Protein AF-A0A7X3WE97-F1 (afdb_monomer_lite)

Secondary structure (DSSP, 8-state):
-EEEE-HHHHHHH-TTTHHHHHHHHHHHHHHTTPEEEEHHHHHHHHHSS--PPPPSS-TTHHHHHHHHHHHHHHHHTT--SEEEEES-TTTSPPEEEEETTEEEEESGGGG-SSSSSS--SEEEEE-SSHHHHHHHHS----B--SEEEEEE-S-TTS-HHHHHHHHHHHHTT-EEEEESS--TTSGGG-SEEEEESEEETTEEE-TTS-EEEEGGGPPP-TT--EEEEESTTSSSTT-HHHHHHHHTT-SEEEEESS---SSHHHHHHHHHHHHHHHHHHH-TTSBHHHHHHHHHHHHHHHTT-HHHHHHHHTT---TT--THHHHHHHHHHHEEEEE-TT-B--------SSEEEESS-TT-TT-EEE-STTS-EEEEEEEE-TTEEEEEEEEEEEEEGGGGGG-EEEEEETTEEEEEEE--TT--SEEETTEEEEEEEETTEEEEEEEEEPP--SEEEEEEEEE-SSS--EEE-TT-EEEEEE-----PPPP--

pLDDT: mean 88.28, std 11.73, range [31.47, 98.69]

Sequence (497 aa):
MLILTNMNALSEAYPKETPRIKQAVETLADTHNADIHDIDEVYLQKTGEHITIPEYPDSCLTGMAKVIKNEIISRTDGALDTLIIVGDETIIPMWEIGLAKLRFHTDSFYADLDRDGLPEVAVTRILGNPEAMIQQMSDTTETAGPDATIMCSEDTRIHLETQQFMDALTQQGHQVDVIGRKEDGKLPNSDLIIHFGHGSPKGLSNRFGENFITAKSMPHLARNPIAFINGCATTPPGSELLRAFLNNGCRTYLGNTATVPGMIPARYTNQLVMCFLNAYKANPDGSVVKLFTEARAGYAQINHLSKLLLKLEKKETLHQFRGDMQTHLLTFLEWNAYGSPFSRLHQGTGRSVFAKYPLIDHISDNGVYLKVPGQSEIESDFNIVQEDGQPILFLQADWLNSVSSAIELQIKQNGQTIHQLKGDTHIIFQHIENICVGGYVDGKMYRAYWLLPLERTEGENRLRIELTSKGTEIQILPESMIQIWPEWETTAAPQSE

Foldseek 3Di:
DEEEFALVLVCVVPVPLSVVLVVLVVVLCVVVVYHYDHPQVVCCVVPVDGDQQDDPPDPCLLVVLVVVLVVVCVVCVLDAAEYEYEEACRTRNFHWFDQQPWTWTFPQVSQCNVQLQAGRHLYAYQYAPSVLSSLLSDPPLDAQDQEEEEAALDDCLFQVLSVLVQQLSQQQVHDYHYDNAADPPRQLPGQEYEYDDADALFAGDYPVRHTNDGLVRQAQNPSQHAYHYPHAQNDTRPRSNVNSCSHSRNAKYKDFRHGDDDCLLVLLLSQLSVLLSVLCVVPVQAFSSSSSSSSLNVLCQQLVCSVVSSCRSVVVRCSPDDDDNSSSVRSSGGIHMYGHRSHHHHRDNHDGQWDWFWQDPPVCQQFFKAAEFPPDKGKGKDAAAPQWDWKKWKWKKKFFPVCQQQWWKFKDKPNHGPDIDGSPQVLRQDDDPPKGKHWDGRPGMTIIIIIGTDDRDHTMMMIMMHTHGHDTMMGTHRPTTITTHGPDPPPDNPDDD

Radius of gyration: 23.99 Å; chains: 1; bounding box: 56×47×70 Å

Structure (mmCIF, N/CA/C/O backbone):
data_AF-A0A7X3WE97-F1
#
_entry.id   AF-A0A7X3WE97-F1
#
loop_
_atom_site.group_PDB
_atom_site.id
_atom_site.type_symbol
_atom_site.label_atom_id
_atom_site.label_alt_id
_atom_site.label_comp_id
_atom_site.label_asym_id
_atom_site.label_entity_id
_atom_site.label_seq_id
_atom_site.pdbx_PDB_ins_code
_atom_site.Cartn_x
_atom_site.Cartn_y
_atom_site.Cartn_z
_atom_site.occupancy
_atom_site.B_iso_or_equiv
_atom_site.auth_seq_id
_atom_site.auth_comp_id
_atom_site.auth_asym_id
_atom_site.auth_atom_id
_atom_site.pdbx_PDB_model_num
ATOM 1 N N . MET A 1 1 ? -2.628 -3.741 -21.266 1.00 96.31 1 MET A N 1
ATOM 2 C CA . MET A 1 1 ? -1.478 -3.752 -20.331 1.00 96.31 1 MET A CA 1
ATOM 3 C C . MET A 1 1 ? -0.220 -3.430 -21.124 1.00 96.31 1 MET A C 1
ATOM 5 O O . MET A 1 1 ? -0.186 -3.767 -22.300 1.00 96.31 1 MET A O 1
ATOM 9 N N . LEU A 1 2 ? 0.775 -2.781 -20.516 1.00 98.31 2 LEU A N 1
ATOM 10 C CA . LEU A 1 2 ? 2.038 -2.413 -21.163 1.00 98.31 2 LEU A CA 1
ATOM 11 C C . LEU A 1 2 ? 3.207 -2.918 -20.313 1.00 98.31 2 LEU A C 1
ATOM 13 O O . LEU A 1 2 ? 3.231 -2.686 -19.104 1.00 98.31 2 LEU A O 1
ATOM 17 N N . ILE A 1 3 ? 4.172 -3.579 -20.944 1.00 98.50 3 ILE A N 1
ATOM 18 C CA . ILE A 1 3 ? 5.418 -4.031 -20.326 1.00 98.50 3 ILE A CA 1
ATOM 19 C C . ILE A 1 3 ? 6.549 -3.151 -20.840 1.00 98.50 3 ILE A C 1
ATOM 21 O O . ILE A 1 3 ? 6.895 -3.185 -22.017 1.00 98.50 3 ILE A O 1
ATOM 25 N N . LEU A 1 4 ? 7.119 -2.354 -19.950 1.00 98.44 4 LEU A N 1
ATOM 26 C CA . LEU A 1 4 ? 8.238 -1.469 -20.210 1.00 98.44 4 LEU A CA 1
ATOM 27 C C . LEU A 1 4 ? 9.554 -2.188 -19.910 1.00 98.44 4 LEU A C 1
ATOM 29 O O . LEU A 1 4 ? 9.746 -2.711 -18.812 1.00 98.44 4 LEU A O 1
ATOM 33 N N . THR A 1 5 ? 10.473 -2.190 -20.868 1.00 98.06 5 THR A N 1
ATOM 34 C CA . THR A 1 5 ? 11.771 -2.857 -20.748 1.00 98.06 5 THR A CA 1
ATOM 35 C C . THR A 1 5 ? 12.875 -2.060 -21.440 1.00 98.06 5 THR A C 1
ATOM 37 O O . THR A 1 5 ? 12.601 -1.106 -22.163 1.00 98.06 5 THR A O 1
ATOM 40 N N . ASN A 1 6 ? 14.122 -2.441 -21.184 1.00 97.56 6 ASN A N 1
ATOM 41 C CA . ASN A 1 6 ? 15.316 -1.987 -21.887 1.00 97.56 6 ASN A CA 1
ATOM 42 C C . ASN A 1 6 ? 16.207 -3.223 -22.062 1.00 97.56 6 ASN A C 1
ATOM 44 O O . ASN A 1 6 ? 16.999 -3.557 -21.173 1.00 97.56 6 ASN A O 1
ATOM 48 N N . MET A 1 7 ? 16.013 -3.970 -23.155 1.00 96.56 7 MET A N 1
ATOM 49 C CA . MET A 1 7 ? 16.686 -5.261 -23.339 1.00 96.56 7 MET A CA 1
ATOM 50 C C . MET A 1 7 ? 18.192 -5.107 -23.540 1.00 96.56 7 MET A C 1
ATOM 52 O O . MET A 1 7 ? 18.934 -6.031 -23.196 1.00 96.56 7 MET A O 1
ATOM 56 N N . ASN A 1 8 ? 18.665 -3.957 -24.036 1.00 96.62 8 ASN A N 1
ATOM 57 C CA . ASN A 1 8 ? 20.097 -3.676 -24.111 1.00 96.62 8 ASN A CA 1
ATOM 58 C C . ASN A 1 8 ? 20.709 -3.557 -22.705 1.00 96.62 8 ASN A C 1
ATOM 60 O O . ASN A 1 8 ? 21.626 -4.308 -22.376 1.00 96.62 8 ASN A O 1
ATOM 64 N N . ALA A 1 9 ? 20.141 -2.718 -21.832 1.00 95.94 9 ALA A N 1
ATOM 65 C CA . ALA A 1 9 ? 20.614 -2.586 -20.451 1.00 95.94 9 ALA A CA 1
ATOM 66 C C . ALA A 1 9 ? 20.477 -3.901 -19.657 1.00 95.94 9 ALA A C 1
ATOM 68 O O . ALA A 1 9 ? 21.368 -4.264 -18.890 1.00 95.94 9 ALA A O 1
ATOM 69 N N . LEU A 1 10 ? 19.402 -4.670 -19.881 1.00 96.56 10 LEU A N 1
ATOM 70 C CA . LEU A 1 10 ? 19.264 -6.018 -19.315 1.00 96.56 10 LEU A CA 1
ATOM 71 C C . LEU A 1 10 ? 20.364 -6.967 -19.807 1.00 96.56 10 LEU A C 1
ATOM 73 O O . LEU A 1 10 ? 20.910 -7.715 -18.998 1.00 96.56 10 LEU A O 1
ATOM 77 N N . SER A 1 11 ? 20.719 -6.915 -21.095 1.00 96.88 11 SER A N 1
ATOM 78 C CA . SER A 1 11 ? 21.807 -7.713 -21.683 1.00 96.88 11 SER A CA 1
ATOM 79 C C . SER A 1 11 ? 23.165 -7.371 -21.082 1.00 96.88 11 SER A C 1
ATOM 81 O O . SER A 1 11 ? 23.979 -8.266 -20.863 1.00 96.88 11 SER A O 1
ATOM 83 N N . GLU A 1 12 ? 23.408 -6.098 -20.782 1.00 96.00 12 GLU A N 1
ATOM 84 C CA . GLU A 1 12 ? 24.632 -5.651 -20.118 1.00 96.00 12 GLU A CA 1
ATOM 85 C C . GLU A 1 12 ? 24.686 -6.122 -18.657 1.00 96.00 12 GLU A C 1
ATOM 87 O O . GLU A 1 12 ? 25.710 -6.651 -18.215 1.00 96.00 12 GLU A O 1
ATOM 92 N N . ALA A 1 13 ? 23.576 -6.003 -17.922 1.00 95.12 13 ALA A N 1
ATOM 93 C CA . ALA A 1 13 ? 23.488 -6.417 -16.521 1.00 95.12 13 ALA A CA 1
ATOM 94 C C . ALA A 1 13 ? 23.499 -7.949 -16.342 1.00 95.12 13 ALA A C 1
ATOM 96 O O . ALA A 1 13 ? 24.122 -8.475 -15.415 1.00 95.12 13 ALA A O 1
ATOM 97 N N . TYR A 1 14 ? 22.829 -8.683 -17.237 1.00 96.62 14 TYR A N 1
ATOM 98 C CA . TYR A 1 14 ? 22.581 -10.124 -17.137 1.00 96.62 14 TYR A CA 1
ATOM 99 C C . TYR A 1 14 ? 22.833 -10.852 -18.471 1.00 96.62 14 TYR A C 1
ATOM 101 O O . TYR A 1 14 ? 21.930 -11.506 -19.007 1.00 96.62 14 TYR A O 1
ATOM 109 N N . PRO A 1 15 ? 24.063 -10.839 -19.015 1.00 97.00 15 PRO A N 1
ATOM 110 C CA . PRO A 1 15 ? 24.337 -11.302 -20.382 1.00 97.00 15 PRO A CA 1
ATOM 111 C C . PRO A 1 15 ? 23.968 -12.767 -20.635 1.00 97.00 15 PRO A C 1
ATOM 113 O O . PRO A 1 15 ? 23.593 -13.139 -21.743 1.00 97.00 15 PRO A O 1
ATOM 116 N N . LYS A 1 16 ? 24.057 -13.618 -19.606 1.00 97.62 16 LYS A N 1
ATOM 117 C CA . LYS A 1 16 ? 23.728 -15.048 -19.715 1.00 97.62 16 LYS A CA 1
ATOM 118 C C . LYS A 1 16 ? 22.237 -15.343 -19.567 1.00 97.62 16 LYS A C 1
ATOM 120 O O . LYS A 1 16 ? 21.752 -16.292 -20.171 1.00 97.62 16 LYS A O 1
ATOM 125 N N . GLU A 1 17 ? 21.528 -14.539 -18.781 1.00 97.94 17 GLU A N 1
ATOM 126 C CA . GLU A 1 17 ? 20.132 -14.803 -18.413 1.00 97.94 17 GLU A CA 1
ATOM 127 C C . GLU A 1 17 ? 19.135 -13.977 -19.229 1.00 97.94 17 GLU A C 1
ATOM 129 O O . GLU A 1 17 ? 17.948 -14.295 -19.251 1.00 97.94 17 GLU A O 1
ATOM 134 N N . THR A 1 18 ? 19.599 -12.961 -19.960 1.00 97.00 18 THR A N 1
ATOM 135 C CA . THR A 1 18 ? 18.730 -12.098 -20.772 1.00 97.00 18 THR A CA 1
ATOM 136 C C . THR A 1 18 ? 17.845 -12.858 -21.759 1.00 97.00 18 THR A C 1
ATOM 138 O O . THR A 1 18 ? 16.665 -12.525 -21.828 1.00 97.00 18 THR A O 1
ATOM 141 N N . PRO A 1 19 ? 18.299 -13.924 -22.453 1.00 98.06 19 PRO A N 1
ATOM 142 C CA . PRO A 1 19 ? 17.397 -14.724 -23.283 1.00 98.06 19 PRO A CA 1
ATOM 143 C C . PRO A 1 19 ? 16.203 -15.304 -22.506 1.00 98.06 19 PRO A C 1
ATOM 145 O O . PRO A 1 19 ? 15.089 -15.319 -23.021 1.00 98.06 19 PRO A O 1
ATOM 148 N N . ARG A 1 20 ? 16.411 -15.734 -21.253 1.00 97.81 20 ARG A N 1
ATOM 149 C CA . ARG A 1 20 ? 15.345 -16.270 -20.389 1.00 97.81 20 ARG A CA 1
ATOM 150 C C . ARG A 1 20 ? 14.432 -15.167 -19.859 1.00 97.81 20 ARG A C 1
ATOM 152 O O . ARG A 1 20 ? 13.223 -15.363 -19.820 1.00 97.81 20 ARG A O 1
ATOM 159 N N . ILE A 1 21 ? 14.991 -14.012 -19.486 1.00 97.94 21 ILE A N 1
ATOM 160 C CA . ILE A 1 21 ? 14.204 -12.836 -19.077 1.00 97.94 21 ILE A CA 1
ATOM 161 C C . ILE A 1 21 ? 13.322 -12.371 -20.241 1.00 97.94 21 ILE A C 1
ATOM 163 O O . ILE A 1 21 ? 12.122 -12.192 -20.056 1.00 97.94 21 ILE A O 1
ATOM 167 N N . LYS A 1 22 ? 13.888 -12.245 -21.448 1.00 98.12 22 LYS A N 1
ATOM 168 C CA . LYS A 1 22 ? 13.155 -11.879 -22.664 1.00 98.12 22 LYS A CA 1
ATOM 169 C C . LYS A 1 22 ? 12.024 -12.861 -22.958 1.00 98.12 22 LYS A C 1
ATOM 171 O O . LYS A 1 22 ? 10.893 -12.428 -23.144 1.00 98.12 22 LYS A O 1
ATOM 176 N N . GLN A 1 23 ? 12.300 -14.163 -22.906 1.00 98.06 23 GLN A N 1
ATOM 177 C CA . GLN A 1 23 ? 11.270 -15.186 -23.089 1.00 98.06 23 GLN A CA 1
ATOM 178 C C . GLN A 1 23 ? 10.143 -15.066 -22.049 1.00 98.06 23 GLN A C 1
ATOM 180 O O . GLN A 1 23 ? 8.976 -15.245 -22.391 1.00 98.06 23 GLN A O 1
ATOM 185 N N . ALA A 1 24 ? 10.463 -14.761 -20.788 1.00 97.50 24 ALA A N 1
ATOM 186 C CA . ALA A 1 24 ? 9.457 -14.555 -19.747 1.00 97.50 24 ALA A CA 1
ATOM 187 C C . ALA A 1 24 ? 8.612 -13.292 -19.996 1.00 97.50 24 ALA A C 1
ATOM 189 O O . ALA A 1 24 ? 7.397 -13.346 -19.827 1.00 97.50 24 ALA A O 1
ATOM 190 N N . VAL A 1 25 ? 9.223 -12.197 -20.465 1.00 98.12 25 VAL A N 1
ATOM 191 C CA . VAL A 1 25 ? 8.512 -10.976 -20.889 1.00 98.12 25 VAL A CA 1
ATOM 192 C C . VAL A 1 25 ? 7.561 -11.262 -22.053 1.00 98.12 25 VAL A C 1
ATOM 194 O O . VAL A 1 25 ? 6.403 -10.863 -21.996 1.00 98.12 25 VAL A O 1
ATOM 197 N N . GLU A 1 26 ? 8.025 -11.974 -23.081 1.00 98.00 26 GLU A N 1
ATOM 198 C CA . GLU A 1 26 ? 7.213 -12.375 -24.240 1.00 98.00 26 GLU A CA 1
ATOM 199 C C . GLU A 1 26 ? 6.058 -13.292 -23.823 1.00 98.00 26 GLU A C 1
ATOM 201 O O . GLU A 1 26 ? 4.913 -13.048 -24.185 1.00 98.00 26 GLU A O 1
ATOM 206 N N . THR A 1 27 ? 6.328 -14.280 -22.966 1.00 96.88 27 THR A N 1
ATOM 207 C CA . THR A 1 27 ? 5.294 -15.186 -22.440 1.00 96.88 27 THR A CA 1
ATOM 208 C C . THR A 1 27 ? 4.233 -14.423 -21.649 1.00 96.88 27 THR A C 1
ATOM 210 O O . THR A 1 27 ? 3.038 -14.672 -21.809 1.00 96.88 27 THR A O 1
ATOM 213 N N . LEU A 1 28 ? 4.656 -13.484 -20.800 1.00 96.12 28 LEU A N 1
ATOM 214 C CA . LEU A 1 28 ? 3.753 -12.638 -20.029 1.00 96.12 28 LEU A CA 1
ATOM 215 C C . LEU A 1 28 ? 2.903 -11.747 -20.948 1.00 96.12 28 LEU A C 1
ATOM 217 O O . LEU A 1 28 ? 1.694 -11.619 -20.744 1.00 96.12 28 LEU A O 1
ATOM 221 N N . ALA A 1 29 ? 3.526 -11.156 -21.969 1.00 97.25 29 ALA A N 1
ATOM 222 C CA . ALA A 1 29 ? 2.843 -10.341 -22.963 1.00 97.25 29 ALA A CA 1
ATOM 223 C C . ALA A 1 29 ? 1.770 -11.142 -23.708 1.00 97.25 29 ALA A C 1
ATOM 225 O O . ALA A 1 29 ? 0.613 -10.724 -23.742 1.00 97.25 29 ALA A O 1
ATOM 226 N N . ASP A 1 30 ? 2.126 -12.319 -24.219 1.00 97.00 30 ASP A N 1
ATOM 227 C CA . ASP A 1 30 ? 1.213 -13.199 -24.947 1.00 97.00 30 ASP A CA 1
ATOM 228 C C . ASP A 1 30 ? 0.050 -13.667 -24.059 1.00 97.00 30 ASP A C 1
ATOM 230 O O . ASP A 1 30 ? -1.109 -13.632 -24.476 1.00 97.00 30 ASP A O 1
ATOM 234 N N . THR A 1 31 ? 0.338 -14.052 -22.810 1.00 95.50 31 THR A N 1
ATOM 235 C CA . THR A 1 31 ? -0.667 -14.582 -21.868 1.00 95.50 31 THR A CA 1
ATOM 236 C C . THR A 1 31 ? -1.740 -13.551 -21.525 1.00 95.50 31 THR A C 1
ATOM 238 O O . THR A 1 31 ? -2.921 -13.886 -21.437 1.00 95.50 31 THR A O 1
ATOM 241 N N . HIS A 1 32 ? -1.354 -12.285 -21.362 1.00 94.56 32 HIS A N 1
ATOM 242 C CA . HIS A 1 32 ? -2.261 -11.222 -20.921 1.00 94.56 32 HIS A CA 1
ATOM 243 C C . HIS A 1 32 ? -2.589 -10.201 -22.015 1.00 94.56 32 HIS A C 1
ATOM 245 O O . HIS A 1 32 ? -3.120 -9.131 -21.702 1.00 94.56 32 HIS A O 1
ATOM 251 N N . ASN A 1 33 ? -2.283 -10.513 -23.281 1.00 95.81 33 ASN A N 1
ATOM 252 C CA . ASN A 1 33 ? -2.464 -9.610 -24.419 1.00 95.81 33 ASN A CA 1
ATOM 253 C C . ASN A 1 33 ? -1.888 -8.206 -24.127 1.00 95.81 33 ASN A C 1
ATOM 255 O O . ASN A 1 33 ? -2.581 -7.185 -24.198 1.00 95.81 33 ASN A O 1
ATOM 259 N N . ALA A 1 34 ? -0.633 -8.184 -23.680 1.00 96.56 34 ALA A N 1
ATOM 260 C CA . ALA A 1 34 ? 0.100 -6.983 -23.317 1.00 96.56 34 ALA A CA 1
ATOM 261 C C . ALA A 1 34 ? 1.008 -6.528 -24.457 1.00 96.56 34 ALA A C 1
ATOM 263 O O . ALA A 1 34 ? 1.610 -7.343 -25.149 1.00 96.56 34 ALA A O 1
ATOM 264 N N . ASP A 1 35 ? 1.194 -5.219 -24.573 1.00 97.50 35 ASP A N 1
ATOM 265 C CA . ASP A 1 35 ? 2.207 -4.663 -25.461 1.00 97.50 35 ASP A CA 1
ATOM 266 C C . ASP A 1 35 ? 3.570 -4.639 -24.765 1.00 97.50 35 ASP A C 1
ATOM 268 O O . ASP A 1 35 ? 3.678 -4.231 -23.608 1.00 97.50 35 ASP A O 1
ATOM 272 N N . ILE A 1 36 ? 4.635 -5.002 -25.482 1.00 98.12 36 ILE A N 1
ATOM 273 C CA . ILE A 1 36 ? 6.018 -4.814 -25.018 1.00 98.12 36 ILE A CA 1
ATOM 274 C C . ILE A 1 36 ? 6.549 -3.501 -25.583 1.00 98.12 36 ILE A C 1
ATOM 276 O O . ILE A 1 36 ? 6.429 -3.235 -26.783 1.00 98.12 36 ILE A O 1
ATOM 280 N N . HIS A 1 37 ? 7.119 -2.661 -24.726 1.00 97.62 37 HIS A N 1
ATOM 281 C CA . HIS A 1 37 ? 7.790 -1.414 -25.069 1.00 97.62 37 HIS A CA 1
ATOM 282 C C . HIS A 1 37 ? 9.248 -1.455 -24.632 1.00 97.62 37 HIS A C 1
ATOM 284 O O . HIS A 1 37 ? 9.551 -1.246 -23.457 1.00 97.62 37 HIS A O 1
ATOM 290 N N . ASP A 1 38 ? 10.141 -1.710 -25.584 1.00 97.50 38 ASP A N 1
ATOM 291 C CA . ASP A 1 38 ? 11.571 -1.557 -25.355 1.00 97.50 38 ASP A CA 1
ATOM 292 C C . ASP A 1 38 ? 11.983 -0.099 -25.588 1.00 97.50 38 ASP A C 1
ATOM 294 O O . ASP A 1 38 ? 11.939 0.405 -26.715 1.00 97.50 38 ASP A O 1
ATOM 298 N N . ILE A 1 39 ? 12.346 0.599 -24.510 1.00 95.75 39 ILE A N 1
ATOM 299 C CA . ILE A 1 39 ? 12.707 2.017 -24.592 1.00 95.75 39 ILE A CA 1
ATOM 300 C C . ILE A 1 39 ? 14.011 2.248 -25.350 1.00 95.75 39 ILE A C 1
ATOM 302 O O . ILE A 1 39 ? 14.179 3.328 -25.913 1.00 95.75 39 ILE A O 1
ATOM 306 N N . ASP A 1 40 ? 14.920 1.272 -25.372 1.00 95.19 40 ASP A N 1
ATOM 307 C CA . ASP A 1 40 ? 16.189 1.396 -26.082 1.00 95.19 40 ASP A CA 1
ATOM 308 C C . ASP A 1 40 ? 15.964 1.301 -27.587 1.00 95.19 40 ASP A C 1
ATOM 310 O O . ASP A 1 40 ? 16.428 2.166 -28.324 1.00 95.19 40 ASP A O 1
ATOM 314 N N . GLU A 1 41 ? 15.152 0.343 -28.045 1.00 95.56 41 GLU A N 1
ATOM 315 C CA . GLU A 1 41 ? 14.797 0.233 -29.465 1.00 95.56 41 GLU A CA 1
ATOM 316 C C . GLU A 1 41 ? 14.097 1.500 -29.973 1.00 95.56 41 GLU A C 1
ATOM 318 O O . GLU A 1 41 ? 14.403 2.003 -31.057 1.00 95.56 41 GLU A O 1
ATOM 323 N N . VAL A 1 42 ? 13.176 2.049 -29.181 1.00 92.06 42 VAL A N 1
ATOM 324 C CA . VAL A 1 42 ? 12.435 3.270 -29.530 1.00 92.06 42 VAL A CA 1
ATOM 325 C C . VAL A 1 42 ? 13.358 4.484 -29.553 1.00 92.06 42 VAL A C 1
ATOM 327 O O . VAL A 1 42 ? 13.253 5.328 -30.448 1.00 92.06 42 VAL A O 1
ATOM 330 N N . TYR A 1 43 ? 14.268 4.589 -28.584 1.00 92.31 43 TYR A N 1
ATOM 331 C CA . TYR A 1 43 ? 15.247 5.667 -28.540 1.00 92.31 43 TYR A CA 1
ATOM 332 C C . TYR A 1 43 ? 16.216 5.569 -29.725 1.00 92.31 43 TYR A C 1
ATOM 334 O O . TYR A 1 43 ? 16.363 6.547 -30.456 1.00 92.31 43 TYR A O 1
ATOM 342 N N . LEU A 1 44 ? 16.749 4.376 -30.003 1.00 93.94 44 LEU A N 1
ATOM 343 C CA . LEU A 1 44 ? 17.629 4.078 -31.133 1.00 93.94 44 LEU A CA 1
ATOM 344 C C . LEU A 1 44 ? 16.984 4.424 -32.477 1.00 93.94 44 LEU A C 1
ATOM 346 O O . LEU A 1 44 ? 17.623 5.043 -33.326 1.00 93.94 44 LEU A O 1
ATOM 350 N N . GLN A 1 45 ? 15.704 4.099 -32.673 1.00 93.12 45 GLN A N 1
ATOM 351 C CA . GLN A 1 45 ? 14.970 4.468 -33.889 1.00 93.12 45 GLN A CA 1
ATOM 352 C C . GLN A 1 45 ? 14.830 5.988 -34.065 1.00 93.12 45 GLN A C 1
ATOM 354 O O . GLN A 1 45 ? 14.806 6.474 -35.197 1.00 93.12 45 GLN A O 1
ATOM 359 N N . LYS A 1 46 ? 14.732 6.747 -32.967 1.00 91.06 46 LYS A N 1
ATOM 360 C CA . LYS A 1 46 ? 14.550 8.208 -32.992 1.00 91.06 46 LYS A CA 1
ATOM 361 C C . LYS A 1 46 ? 15.862 8.980 -33.098 1.00 91.06 46 LYS A C 1
ATOM 363 O O . LYS A 1 46 ? 15.883 10.033 -33.734 1.00 91.06 46 LYS A O 1
ATOM 368 N N . THR A 1 47 ? 16.922 8.506 -32.451 1.00 92.69 47 THR A N 1
ATOM 369 C CA . THR A 1 47 ? 18.180 9.253 -32.281 1.00 92.69 47 THR A CA 1
ATOM 370 C C . THR A 1 47 ? 19.351 8.645 -33.048 1.00 92.69 47 THR A C 1
ATOM 372 O O . THR A 1 47 ? 20.305 9.357 -33.348 1.00 92.69 47 THR A O 1
ATOM 375 N N . GLY A 1 48 ? 19.276 7.359 -33.402 1.00 94.44 48 GLY A N 1
ATOM 376 C CA . GLY A 1 48 ? 20.395 6.594 -33.953 1.00 94.44 48 GLY A CA 1
ATOM 377 C C . GLY A 1 48 ? 21.401 6.112 -32.902 1.00 94.44 48 GLY A C 1
ATOM 378 O O . GLY A 1 48 ? 22.426 5.548 -33.277 1.00 94.44 48 GLY A O 1
ATOM 379 N N . GLU A 1 49 ? 21.120 6.307 -31.610 1.00 93.88 49 GLU A N 1
ATOM 380 C CA . GLU A 1 49 ? 21.988 5.923 -30.492 1.00 93.88 49 GLU A CA 1
ATOM 381 C C . GLU A 1 49 ? 21.220 5.079 -29.467 1.00 93.88 49 GLU A C 1
ATOM 383 O O . GLU A 1 49 ? 20.021 5.273 -29.279 1.00 93.88 49 GLU A O 1
ATOM 388 N N . HIS A 1 50 ? 21.909 4.165 -28.781 1.00 92.81 50 HIS A N 1
ATOM 389 C CA . HIS A 1 50 ? 21.339 3.448 -27.636 1.00 92.81 50 HIS A CA 1
ATOM 390 C C . HIS A 1 50 ? 21.086 4.406 -26.467 1.00 92.81 50 HIS A C 1
ATOM 392 O O . HIS A 1 50 ? 21.813 5.387 -26.277 1.00 92.81 50 HIS A O 1
ATOM 398 N N . ILE A 1 51 ? 20.057 4.130 -25.668 1.00 91.75 51 ILE A N 1
ATOM 399 C CA . ILE A 1 51 ? 19.770 4.916 -24.474 1.00 91.75 51 ILE A CA 1
ATOM 400 C C . ILE A 1 51 ? 20.747 4.538 -23.356 1.00 91.75 51 ILE A C 1
ATOM 402 O O . ILE A 1 51 ? 20.726 3.433 -22.820 1.00 91.75 51 ILE A O 1
ATOM 406 N N . THR A 1 52 ? 21.592 5.484 -22.955 1.00 89.50 52 THR A N 1
ATOM 407 C CA . THR A 1 52 ? 22.459 5.312 -21.784 1.00 89.50 52 THR A CA 1
ATOM 408 C C . THR A 1 52 ? 21.749 5.838 -20.545 1.00 89.50 52 THR A C 1
ATOM 410 O O . THR A 1 52 ? 21.486 7.038 -20.454 1.00 89.50 52 THR A O 1
ATOM 413 N N . ILE A 1 53 ? 21.458 4.963 -19.580 1.00 88.62 53 ILE A N 1
ATOM 414 C CA . ILE A 1 53 ? 20.937 5.366 -18.269 1.00 88.62 53 ILE A CA 1
ATOM 415 C C . ILE A 1 53 ? 22.119 5.803 -17.381 1.00 88.62 53 ILE A C 1
ATOM 417 O O . ILE A 1 53 ? 23.025 5.001 -17.155 1.00 88.62 53 ILE A O 1
ATOM 421 N N . PRO A 1 54 ? 22.160 7.055 -16.884 1.00 86.88 54 PRO A N 1
ATOM 422 C CA . PRO A 1 54 ? 23.182 7.490 -15.934 1.00 86.88 54 PRO A CA 1
ATOM 423 C C . PRO A 1 54 ? 23.149 6.689 -14.626 1.00 86.88 54 PRO A C 1
ATOM 425 O O . PRO A 1 54 ? 22.090 6.237 -14.190 1.00 86.88 54 PRO A O 1
ATOM 428 N N . GLU A 1 55 ? 24.297 6.569 -13.957 1.00 86.06 55 GLU A N 1
ATOM 429 C CA . GLU A 1 55 ? 24.357 5.969 -12.621 1.00 86.06 55 GLU A CA 1
ATOM 430 C C . GLU A 1 55 ? 23.596 6.819 -11.590 1.00 86.06 55 GLU A C 1
ATOM 432 O O . GLU A 1 55 ? 23.616 8.050 -11.620 1.00 86.06 55 GLU A O 1
ATOM 437 N N . TYR A 1 56 ? 22.939 6.158 -10.637 1.00 79.44 56 TYR A N 1
ATOM 438 C CA . TYR A 1 56 ? 22.236 6.841 -9.553 1.00 79.44 56 TYR A CA 1
ATOM 439 C C . TYR A 1 56 ? 23.200 7.359 -8.471 1.00 79.44 56 TYR A C 1
ATOM 441 O O . TYR A 1 56 ? 24.104 6.626 -8.062 1.00 79.44 56 TYR A O 1
ATOM 449 N N . PRO A 1 57 ? 22.949 8.549 -7.885 1.00 79.25 57 PRO A N 1
ATOM 450 C CA . PRO A 1 57 ? 21.916 9.532 -8.243 1.00 79.25 57 PRO A CA 1
ATOM 451 C C . PRO A 1 57 ? 22.374 10.522 -9.339 1.00 79.25 57 PRO A C 1
ATOM 453 O O . PRO A 1 57 ? 23.456 11.098 -9.235 1.00 79.25 57 PRO A O 1
ATOM 456 N N . ASP A 1 58 ? 21.511 10.816 -10.322 1.00 82.44 58 ASP A N 1
ATOM 457 C CA . ASP A 1 58 ? 21.757 11.821 -11.374 1.00 82.44 58 ASP A CA 1
ATOM 458 C C . ASP A 1 58 ? 20.492 12.646 -11.707 1.00 82.44 58 ASP A C 1
ATOM 460 O O . ASP A 1 58 ? 19.407 12.129 -11.974 1.00 82.44 58 ASP A O 1
ATOM 464 N N . SER A 1 59 ? 20.639 13.972 -11.760 1.00 77.81 59 SER A N 1
ATOM 465 C CA . SER A 1 59 ? 19.554 14.914 -12.081 1.00 77.81 59 SER A CA 1
ATOM 466 C C . SER A 1 59 ? 18.930 14.752 -13.483 1.00 77.81 59 SER A C 1
ATOM 468 O O . SER A 1 59 ? 17.806 15.220 -13.728 1.00 77.81 59 SER A O 1
ATOM 470 N N . CYS A 1 60 ? 19.641 14.099 -14.407 1.00 86.00 60 CYS A N 1
ATOM 471 C CA . CYS A 1 60 ? 19.187 13.784 -15.759 1.00 86.00 60 CYS A CA 1
ATOM 472 C C . CYS A 1 60 ? 18.103 12.699 -15.763 1.00 86.00 60 CYS A C 1
ATOM 474 O O . CYS A 1 60 ? 17.247 12.710 -16.651 1.00 86.00 60 CYS A O 1
ATOM 476 N N . LEU A 1 61 ? 18.064 11.833 -14.743 1.00 87.25 61 LEU A N 1
ATOM 477 C CA . LEU A 1 61 ? 17.157 10.681 -14.668 1.00 87.25 61 LEU A CA 1
ATOM 478 C C . LEU A 1 61 ? 15.688 11.110 -14.693 1.00 87.25 61 LEU A C 1
ATOM 480 O O . LEU A 1 61 ? 14.897 10.572 -15.463 1.00 87.25 61 LEU A O 1
ATOM 484 N N . THR A 1 62 ? 15.325 12.183 -13.982 1.00 88.25 62 THR A N 1
ATOM 485 C CA . THR A 1 62 ? 13.966 12.753 -14.052 1.00 88.25 62 THR A CA 1
ATOM 486 C C . THR A 1 62 ? 13.635 13.305 -15.447 1.00 88.25 62 THR A C 1
ATOM 488 O O . THR A 1 62 ? 12.473 13.372 -15.836 1.00 88.25 62 THR A O 1
ATOM 491 N N . GLY A 1 63 ? 14.634 13.762 -16.209 1.00 89.69 63 GLY A N 1
ATOM 492 C CA . GLY A 1 63 ? 14.441 14.165 -17.606 1.00 89.69 63 GLY A CA 1
ATOM 493 C C . GLY A 1 63 ? 14.116 12.971 -18.505 1.00 89.69 63 GLY A C 1
ATOM 494 O O . GLY A 1 63 ? 13.178 13.042 -19.293 1.00 89.69 63 GLY A O 1
ATOM 495 N N . MET A 1 64 ? 14.833 11.862 -18.334 1.00 91.19 64 MET A N 1
ATOM 496 C CA . MET A 1 64 ? 14.602 10.623 -19.084 1.00 91.19 64 MET A CA 1
ATOM 497 C C . MET A 1 64 ? 13.263 9.979 -18.724 1.00 91.19 64 MET A C 1
ATOM 499 O O . MET A 1 64 ? 12.489 9.637 -19.613 1.00 91.19 64 MET A O 1
ATOM 503 N N . ALA A 1 65 ? 12.928 9.919 -17.435 1.00 93.00 65 ALA A N 1
ATOM 504 C CA . ALA A 1 65 ? 11.654 9.392 -16.956 1.00 93.00 65 ALA A CA 1
ATOM 505 C C . ALA A 1 65 ? 10.441 10.147 -17.545 1.00 93.00 65 ALA A C 1
ATOM 507 O O . ALA A 1 65 ? 9.426 9.544 -17.888 1.00 93.00 65 ALA A O 1
ATOM 508 N N . LYS A 1 66 ? 10.564 11.466 -17.773 1.00 92.88 66 LYS A N 1
ATOM 509 C CA . LYS A 1 66 ? 9.561 12.263 -18.508 1.00 92.88 66 LYS A CA 1
ATOM 510 C C . LYS A 1 66 ? 9.416 11.857 -19.967 1.00 92.88 66 LYS A C 1
ATOM 512 O O . LYS A 1 66 ? 8.300 11.815 -20.477 1.00 92.88 66 LYS A O 1
ATOM 517 N N . VAL A 1 67 ? 10.536 11.624 -20.650 1.00 92.88 67 VAL A N 1
ATOM 518 C CA . VAL A 1 67 ? 10.530 11.186 -22.052 1.00 92.88 67 VAL A CA 1
ATOM 519 C C . VAL A 1 67 ? 9.835 9.832 -22.160 1.00 92.88 67 VAL A C 1
ATOM 521 O O . VAL A 1 67 ? 8.934 9.689 -22.980 1.00 92.88 67 VAL A O 1
ATOM 524 N N . ILE A 1 68 ? 10.169 8.900 -21.266 1.00 95.25 68 ILE A N 1
ATOM 525 C CA . ILE A 1 68 ? 9.530 7.583 -21.171 1.00 95.25 68 ILE A CA 1
ATOM 526 C C . ILE A 1 68 ? 8.024 7.723 -20.908 1.00 95.25 68 ILE A C 1
ATOM 528 O O . ILE A 1 68 ? 7.225 7.141 -21.634 1.00 95.25 68 ILE A O 1
ATOM 532 N N . LYS A 1 69 ? 7.604 8.548 -19.937 1.00 96.00 69 LYS A N 1
ATOM 533 C CA . LYS A 1 69 ? 6.176 8.803 -19.669 1.00 96.00 69 LYS A CA 1
ATOM 534 C C . LYS A 1 69 ? 5.438 9.326 -20.907 1.00 96.00 69 LYS A C 1
ATOM 536 O O . LYS A 1 69 ? 4.356 8.846 -21.227 1.00 96.00 69 LYS A O 1
ATOM 541 N N . ASN A 1 70 ? 6.010 10.305 -21.611 1.00 95.44 70 ASN A N 1
ATOM 542 C CA . ASN A 1 70 ? 5.401 10.850 -22.829 1.00 95.44 70 ASN A CA 1
ATOM 543 C C . ASN A 1 70 ? 5.247 9.785 -23.921 1.00 95.44 70 ASN A C 1
ATOM 545 O O . ASN A 1 70 ? 4.260 9.807 -24.651 1.00 95.44 70 ASN A O 1
ATOM 549 N N . GLU A 1 71 ? 6.201 8.863 -24.019 1.00 94.94 71 GLU A N 1
ATOM 550 C CA . GLU A 1 71 ? 6.130 7.751 -24.959 1.00 94.94 71 GLU A CA 1
ATOM 551 C C . GLU A 1 71 ? 5.029 6.751 -24.586 1.00 94.94 71 GLU A C 1
ATOM 553 O O . GLU A 1 71 ? 4.245 6.359 -25.448 1.00 94.94 71 GLU A O 1
ATOM 558 N N . ILE A 1 72 ? 4.898 6.414 -23.297 1.00 96.44 72 ILE A N 1
ATOM 559 C CA . ILE A 1 72 ? 3.799 5.577 -22.789 1.00 96.44 72 ILE A CA 1
ATOM 560 C C . ILE A 1 72 ? 2.447 6.196 -23.161 1.00 96.44 72 ILE A C 1
ATOM 562 O O . ILE A 1 72 ? 1.599 5.509 -23.731 1.00 96.44 72 ILE A O 1
ATOM 566 N N . ILE A 1 73 ? 2.261 7.496 -22.902 1.00 96.50 73 ILE A N 1
ATOM 567 C CA . ILE A 1 73 ? 1.029 8.221 -23.254 1.00 96.50 73 ILE A CA 1
ATOM 568 C C . ILE A 1 73 ? 0.787 8.160 -24.765 1.00 96.50 73 ILE A C 1
ATOM 570 O O . ILE A 1 73 ? -0.304 7.798 -25.192 1.00 96.50 73 ILE A O 1
ATOM 574 N N . SER A 1 74 ? 1.804 8.467 -25.577 1.00 94.38 74 SER A N 1
ATOM 575 C CA . SER A 1 74 ? 1.675 8.476 -27.039 1.00 94.38 74 SER A CA 1
ATOM 576 C C . SER A 1 74 ? 1.311 7.109 -27.612 1.00 94.38 74 SER A C 1
ATOM 578 O O . SER A 1 74 ? 0.653 7.046 -28.647 1.00 94.38 74 SER A O 1
ATOM 580 N N . ARG A 1 75 ? 1.772 6.023 -26.988 1.00 93.25 75 ARG A N 1
ATOM 581 C CA . ARG A 1 75 ? 1.541 4.665 -27.480 1.00 93.25 75 ARG A CA 1
ATOM 582 C C . ARG A 1 75 ? 0.197 4.093 -27.048 1.00 93.25 75 ARG A C 1
ATOM 584 O O . ARG A 1 75 ? -0.397 3.317 -27.787 1.00 93.25 75 ARG A O 1
ATOM 591 N N . THR A 1 76 ? -0.252 4.454 -25.853 1.00 95.19 76 THR A N 1
ATOM 592 C CA . THR A 1 76 ? -1.495 3.939 -25.258 1.00 95.19 76 THR A CA 1
ATOM 593 C C . THR A 1 76 ? -2.695 4.848 -25.509 1.00 95.19 76 THR A C 1
ATOM 595 O O . THR A 1 76 ? -3.809 4.488 -25.149 1.00 95.19 76 THR A O 1
ATOM 598 N N . ASP A 1 77 ? -2.474 6.026 -26.100 1.00 92.38 77 ASP A N 1
ATOM 599 C CA . ASP A 1 77 ? -3.476 7.091 -26.247 1.00 92.38 77 ASP A CA 1
ATOM 600 C C . ASP A 1 77 ? -4.106 7.484 -24.892 1.00 92.38 77 ASP A C 1
ATOM 602 O O . ASP A 1 77 ? -5.286 7.809 -24.784 1.00 92.38 77 ASP A O 1
ATOM 606 N N . GLY A 1 78 ? -3.309 7.376 -23.819 1.00 89.38 78 GLY A N 1
ATOM 607 C CA . GLY A 1 78 ? -3.743 7.573 -22.432 1.00 89.38 78 GLY A CA 1
ATOM 608 C C . GLY A 1 78 ? -4.599 6.440 -21.846 1.00 89.38 78 GLY A C 1
ATOM 609 O O . GLY A 1 78 ? -4.988 6.520 -20.687 1.00 89.38 78 GLY A O 1
ATOM 610 N N . ALA A 1 79 ? -4.882 5.374 -22.600 1.00 92.44 79 ALA A N 1
ATOM 611 C CA . ALA A 1 79 ? -5.705 4.255 -22.155 1.00 92.44 79 ALA A CA 1
ATOM 612 C C . ALA A 1 79 ? -4.838 3.065 -21.713 1.00 92.44 79 ALA A C 1
ATOM 614 O O . ALA A 1 79 ? -4.499 2.177 -22.501 1.00 92.44 79 ALA A O 1
ATOM 615 N N . LEU A 1 80 ? -4.495 3.019 -20.425 1.00 96.25 80 LEU A N 1
ATOM 616 C CA . LEU A 1 80 ? -3.736 1.919 -19.836 1.00 96.25 80 LEU A CA 1
ATOM 617 C C . LEU A 1 80 ? -4.273 1.560 -18.450 1.00 96.25 80 LEU A C 1
ATOM 619 O O . LEU A 1 80 ? -4.466 2.423 -17.615 1.00 96.25 80 LEU A O 1
ATOM 623 N N . ASP A 1 81 ? -4.463 0.270 -18.189 1.00 96.12 81 ASP A N 1
ATOM 624 C CA . ASP A 1 81 ? -4.904 -0.226 -16.875 1.00 96.12 81 ASP A CA 1
ATOM 625 C C . ASP A 1 81 ? -3.721 -0.664 -15.991 1.00 96.12 81 ASP A C 1
ATOM 627 O O . ASP A 1 81 ? -3.742 -0.552 -14.768 1.00 96.12 81 ASP A O 1
ATOM 631 N N . THR A 1 82 ? -2.645 -1.175 -16.595 1.00 97.75 82 THR A N 1
ATOM 632 C CA . THR A 1 82 ? -1.468 -1.664 -15.860 1.00 97.75 82 THR A CA 1
ATOM 633 C C . THR A 1 82 ? -0.189 -1.446 -16.659 1.00 97.75 82 THR A C 1
ATOM 635 O O . THR A 1 82 ? -0.129 -1.793 -17.845 1.00 97.75 82 THR A O 1
ATOM 638 N N . LEU A 1 83 ? 0.827 -0.910 -15.983 1.00 98.56 83 LEU A N 1
ATOM 639 C CA . LEU A 1 83 ? 2.197 -0.736 -16.446 1.00 98.56 83 LEU A CA 1
ATOM 640 C C . LEU A 1 83 ? 3.135 -1.617 -15.613 1.00 98.56 83 LEU A C 1
ATOM 642 O O . LEU A 1 83 ? 3.237 -1.465 -14.394 1.00 98.56 83 LEU A O 1
ATOM 646 N N . ILE A 1 84 ? 3.859 -2.503 -16.286 1.00 98.50 84 ILE A N 1
ATOM 647 C CA . ILE A 1 84 ? 4.876 -3.361 -15.677 1.00 98.50 84 ILE A CA 1
ATOM 648 C C . ILE A 1 84 ? 6.240 -2.845 -16.108 1.00 98.50 84 ILE A C 1
ATOM 650 O O . ILE A 1 84 ? 6.519 -2.783 -17.299 1.00 98.50 84 ILE A O 1
ATOM 654 N N . ILE A 1 85 ? 7.100 -2.498 -15.159 1.00 98.69 85 ILE A N 1
ATOM 655 C CA . ILE A 1 85 ? 8.470 -2.058 -15.427 1.00 98.69 85 ILE A CA 1
ATOM 656 C C . ILE A 1 85 ? 9.416 -3.225 -15.152 1.00 98.69 85 ILE A C 1
ATOM 658 O O . ILE A 1 85 ? 9.476 -3.705 -14.024 1.00 98.69 85 ILE A O 1
ATOM 662 N N . VAL A 1 86 ? 10.157 -3.692 -16.156 1.00 98.56 86 VAL A N 1
ATOM 663 C CA . VAL A 1 86 ? 11.083 -4.825 -16.015 1.00 98.56 86 VAL A CA 1
ATOM 664 C C . VAL A 1 86 ? 12.509 -4.312 -15.869 1.00 98.56 86 VAL A C 1
ATOM 666 O O . VAL A 1 86 ? 13.093 -3.791 -16.818 1.00 98.56 86 VAL A O 1
ATOM 669 N N . GLY A 1 87 ? 13.069 -4.501 -14.677 1.00 97.31 87 GLY A N 1
ATOM 670 C CA . GLY A 1 87 ? 14.398 -4.046 -14.297 1.00 97.31 87 GLY A CA 1
ATOM 671 C C . GLY A 1 87 ? 14.377 -3.083 -13.114 1.00 97.31 87 GLY A C 1
ATOM 672 O O . GLY A 1 87 ? 13.360 -2.474 -12.768 1.00 97.31 87 GLY A O 1
ATOM 673 N N . ASP A 1 88 ? 15.533 -2.941 -12.478 1.00 95.75 88 ASP A N 1
ATOM 674 C CA . ASP A 1 88 ? 15.733 -1.937 -11.441 1.00 95.75 88 ASP A CA 1
ATOM 675 C C . ASP A 1 88 ? 15.922 -0.531 -12.041 1.00 95.75 88 ASP A C 1
ATOM 677 O O . ASP A 1 88 ? 15.745 -0.299 -13.243 1.00 95.75 88 ASP A O 1
ATOM 681 N N . GLU A 1 89 ? 16.231 0.435 -11.186 1.00 93.81 89 GLU A N 1
ATOM 682 C CA . GLU A 1 89 ? 16.420 1.827 -11.568 1.00 93.81 89 GLU A CA 1
ATOM 683 C C . GLU A 1 89 ? 17.546 2.047 -12.596 1.00 93.81 89 GLU A C 1
ATOM 685 O O . GLU A 1 89 ? 17.477 3.003 -13.364 1.00 93.81 89 GLU A O 1
ATOM 690 N N . THR A 1 90 ? 18.542 1.156 -12.666 1.00 93.31 90 THR A N 1
ATOM 691 C CA . THR A 1 90 ? 19.656 1.255 -13.627 1.00 93.31 90 THR A CA 1
ATOM 692 C C . THR A 1 90 ? 19.247 0.847 -15.043 1.00 93.31 90 THR A C 1
ATOM 694 O O . THR A 1 90 ? 19.909 1.213 -16.009 1.00 93.31 90 THR A O 1
ATOM 697 N N . ILE A 1 91 ? 18.124 0.134 -15.176 1.00 95.81 91 ILE A N 1
ATOM 698 C CA . ILE A 1 91 ? 17.566 -0.332 -16.452 1.00 95.81 91 ILE A CA 1
ATOM 699 C C . ILE A 1 91 ? 16.463 0.623 -16.924 1.00 95.81 91 ILE A C 1
ATOM 701 O O . ILE A 1 91 ? 16.481 1.076 -18.070 1.00 95.81 91 ILE A O 1
ATOM 705 N N . ILE A 1 92 ? 15.520 0.956 -16.031 1.00 96.00 92 ILE A N 1
ATOM 706 C CA . ILE A 1 92 ? 14.452 1.937 -16.268 1.00 96.00 92 ILE A CA 1
ATOM 707 C C . ILE A 1 92 ? 14.432 2.952 -15.117 1.00 96.00 92 ILE A C 1
ATOM 709 O O . ILE A 1 92 ? 14.083 2.571 -13.991 1.00 96.00 92 ILE A O 1
ATOM 713 N N . PRO A 1 93 ? 14.707 4.244 -15.371 1.00 94.06 93 PRO A N 1
ATOM 714 C CA . PRO A 1 93 ? 14.855 5.228 -14.310 1.00 94.06 93 PRO A CA 1
ATOM 715 C C . PRO A 1 93 ? 13.539 5.516 -13.578 1.00 94.06 93 PRO A C 1
ATOM 717 O O . PRO A 1 93 ? 12.477 5.685 -14.182 1.00 94.06 93 PRO A O 1
ATOM 720 N N . MET A 1 94 ? 13.639 5.643 -12.257 1.00 93.25 94 MET A N 1
ATOM 721 C CA . MET A 1 94 ? 12.643 6.282 -11.395 1.00 93.25 94 MET A CA 1
ATOM 722 C C . MET A 1 94 ? 12.796 7.811 -11.430 1.00 93.25 94 MET A C 1
ATOM 724 O O . MET A 1 94 ? 13.886 8.342 -11.670 1.00 93.25 94 MET A O 1
ATOM 728 N N . TRP A 1 95 ? 11.733 8.543 -11.095 1.00 91.56 95 TRP A N 1
ATOM 729 C CA . TRP A 1 95 ? 11.792 9.999 -10.949 1.00 91.56 95 TRP A CA 1
ATOM 730 C C . TRP A 1 95 ? 12.501 10.397 -9.655 1.00 91.56 95 TRP A C 1
ATOM 732 O O . TRP A 1 95 ? 12.055 9.995 -8.585 1.00 91.56 95 TRP A O 1
ATOM 742 N N . GLU A 1 96 ? 13.530 11.249 -9.719 1.00 89.06 96 GLU A N 1
ATOM 743 C CA . GLU A 1 96 ? 14.047 11.941 -8.529 1.00 89.06 96 GLU A CA 1
ATOM 744 C C . GLU A 1 96 ? 13.149 13.140 -8.201 1.00 89.06 96 GLU A C 1
ATOM 746 O O . GLU A 1 96 ? 12.916 14.009 -9.053 1.00 89.06 96 GLU A O 1
ATOM 751 N N . ILE A 1 97 ? 12.683 13.198 -6.952 1.00 86.94 97 ILE A N 1
ATOM 752 C CA . ILE A 1 97 ? 11.858 14.277 -6.411 1.00 86.94 97 ILE A CA 1
ATOM 753 C C . ILE A 1 97 ? 12.562 14.943 -5.238 1.00 86.94 97 ILE A C 1
ATOM 755 O O . ILE A 1 97 ? 12.996 14.290 -4.292 1.00 86.94 97 ILE A O 1
ATOM 759 N N . GLY A 1 98 ? 12.628 16.275 -5.293 1.00 85.50 98 GLY A N 1
ATOM 760 C CA . GLY A 1 98 ? 13.098 17.118 -4.201 1.00 85.50 98 GLY A CA 1
ATOM 761 C C . GLY A 1 98 ? 11.939 17.802 -3.476 1.00 85.50 98 GLY A C 1
ATOM 762 O O . GLY A 1 98 ? 11.307 18.699 -4.036 1.00 85.50 98 GLY A O 1
ATOM 763 N N . LEU A 1 99 ? 11.702 17.441 -2.212 1.00 84.31 99 LEU A N 1
ATOM 764 C CA . LEU A 1 99 ? 10.766 18.123 -1.311 1.00 84.31 99 LEU A CA 1
ATOM 765 C C . LEU A 1 99 ? 11.543 18.819 -0.188 1.00 84.31 99 LEU A C 1
ATOM 767 O O . LEU A 1 99 ? 11.985 18.196 0.779 1.00 84.31 99 LEU A O 1
ATOM 771 N N . ALA A 1 100 ? 11.712 20.137 -0.315 1.00 82.38 100 ALA A N 1
ATOM 772 C CA . ALA A 1 100 ? 12.564 20.954 0.550 1.00 82.38 100 ALA A CA 1
ATOM 773 C C . ALA A 1 100 ? 14.013 20.425 0.642 1.00 82.38 100 ALA A C 1
ATOM 775 O O . ALA A 1 100 ? 14.808 20.689 -0.257 1.00 82.38 100 ALA A O 1
ATOM 776 N N . LYS A 1 101 ? 14.368 19.724 1.730 1.00 81.75 101 LYS A N 1
ATOM 777 C CA . LYS A 1 101 ? 15.697 19.116 1.949 1.00 81.75 101 LYS A CA 1
ATOM 778 C C . LYS A 1 101 ? 15.722 17.604 1.696 1.00 81.75 101 LYS A C 1
ATOM 780 O O . LYS A 1 101 ? 16.793 17.011 1.766 1.00 81.75 101 LYS A O 1
ATOM 785 N N . LEU A 1 102 ? 14.568 16.989 1.446 1.00 84.00 102 LEU A N 1
ATOM 786 C CA . LEU A 1 102 ? 14.452 15.560 1.182 1.00 84.00 102 LEU A CA 1
ATOM 787 C C . LEU A 1 102 ? 14.559 15.312 -0.319 1.00 84.00 102 LEU A C 1
ATOM 789 O O . LEU A 1 102 ? 13.958 16.039 -1.112 1.00 84.00 102 LEU A O 1
ATOM 793 N N . ARG A 1 103 ? 15.314 14.279 -0.688 1.00 86.38 103 ARG A N 1
ATOM 794 C CA . ARG A 1 103 ? 15.367 13.735 -2.044 1.00 86.38 103 ARG A CA 1
ATOM 795 C C . ARG A 1 103 ? 15.067 12.252 -1.988 1.00 86.38 103 ARG A C 1
ATOM 797 O O . ARG A 1 103 ? 15.599 11.562 -1.122 1.00 86.38 103 ARG A O 1
ATOM 804 N N . PHE A 1 104 ? 14.209 11.791 -2.880 1.00 89.06 104 PHE A N 1
ATOM 805 C CA . PHE A 1 104 ? 13.800 10.396 -2.957 1.00 89.06 104 PHE A CA 1
ATOM 806 C C . PHE A 1 104 ? 13.281 10.084 -4.360 1.00 89.06 104 PHE A C 1
ATOM 808 O O . PHE A 1 104 ? 13.224 10.967 -5.220 1.00 89.06 104 PHE A O 1
ATOM 815 N N . HIS A 1 105 ? 12.931 8.820 -4.585 1.00 91.69 105 HIS A N 1
ATOM 816 C CA . HIS A 1 105 ? 12.618 8.300 -5.908 1.00 91.69 105 HIS A CA 1
ATOM 817 C C . HIS A 1 105 ? 11.202 7.754 -5.979 1.00 91.69 105 HIS A C 1
ATOM 819 O O . HIS A 1 105 ? 10.660 7.291 -4.974 1.00 91.69 105 HIS A O 1
ATOM 825 N N . THR A 1 106 ? 10.587 7.825 -7.155 1.00 94.19 106 THR A N 1
ATOM 826 C CA . THR A 1 106 ? 9.211 7.369 -7.319 1.00 94.19 106 THR A CA 1
ATOM 827 C C . THR A 1 106 ? 8.897 6.930 -8.744 1.00 94.19 106 THR A C 1
ATOM 829 O O . THR A 1 106 ? 9.339 7.563 -9.703 1.00 94.19 106 THR A O 1
ATOM 832 N N . ASP A 1 107 ? 8.095 5.875 -8.874 1.00 96.44 107 ASP A N 1
ATOM 833 C CA . ASP A 1 107 ? 7.468 5.472 -10.139 1.00 96.44 107 ASP A CA 1
ATOM 834 C C . ASP A 1 107 ? 6.059 6.077 -10.298 1.00 96.44 107 ASP A C 1
ATOM 836 O O . ASP A 1 107 ? 5.425 5.945 -11.340 1.00 96.44 107 ASP A O 1
ATOM 840 N N . SER A 1 108 ? 5.580 6.818 -9.293 1.00 94.50 108 SER A N 1
ATOM 841 C CA . SER A 1 108 ? 4.215 7.361 -9.226 1.00 94.50 108 SER A CA 1
ATOM 842 C C . SER A 1 108 ? 3.777 8.167 -10.438 1.00 94.50 108 SER A C 1
ATOM 844 O O . SER A 1 108 ? 2.615 8.118 -10.814 1.00 94.50 108 SER A O 1
ATOM 846 N N . PHE A 1 109 ? 4.681 8.936 -11.045 1.00 95.88 109 PHE A N 1
ATOM 847 C CA . PHE A 1 109 ? 4.313 9.782 -12.180 1.00 95.88 109 PHE A CA 1
ATOM 848 C C . PHE A 1 109 ? 4.053 8.986 -13.455 1.00 95.88 109 PHE A C 1
ATOM 850 O O . PHE A 1 109 ? 3.414 9.521 -14.355 1.00 95.88 109 PHE A O 1
ATOM 857 N N . TYR A 1 110 ? 4.500 7.729 -13.537 1.00 97.19 110 TYR A N 1
ATOM 858 C CA . TYR A 1 110 ? 4.099 6.836 -14.622 1.00 97.19 110 TYR A CA 1
ATOM 859 C C . TYR A 1 110 ? 2.632 6.397 -14.514 1.00 97.19 110 TYR A C 1
ATOM 861 O O . TYR A 1 110 ? 2.092 5.905 -15.499 1.00 97.19 110 TYR A O 1
ATOM 869 N N . ALA A 1 111 ? 1.998 6.579 -13.349 1.00 97.00 111 ALA A N 1
ATOM 870 C CA . ALA A 1 111 ? 0.612 6.186 -13.115 1.00 97.00 111 ALA A CA 1
ATOM 871 C C . ALA A 1 111 ? -0.430 7.218 -13.582 1.00 97.00 111 ALA A C 1
ATOM 873 O O . ALA A 1 111 ? -1.596 6.859 -13.641 1.00 97.00 111 ALA A O 1
ATOM 874 N N . ASP A 1 112 ? -0.002 8.451 -13.876 1.00 96.94 112 ASP A N 1
ATOM 875 C CA . ASP A 1 112 ? -0.833 9.616 -14.233 1.00 96.94 112 ASP A CA 1
ATOM 876 C C . ASP A 1 112 ? -0.712 9.906 -15.739 1.00 96.94 112 ASP A C 1
ATOM 878 O O . ASP A 1 112 ? 0.179 10.647 -16.164 1.00 96.94 112 ASP A O 1
ATOM 882 N N . LEU A 1 113 ? -1.506 9.252 -16.581 1.00 95.62 113 LEU A N 1
ATOM 883 C CA . LEU A 1 113 ? -1.423 9.374 -18.040 1.00 95.62 113 LEU A CA 1
ATOM 884 C C . LEU A 1 113 ? -2.249 10.539 -18.588 1.00 95.62 113 LEU A C 1
ATOM 886 O O . LEU A 1 113 ? -1.822 11.159 -19.571 1.00 95.62 113 LEU A O 1
ATOM 890 N N . ASP A 1 114 ? -3.379 10.867 -17.962 1.00 95.38 114 ASP A N 1
ATOM 891 C CA . ASP A 1 114 ? -4.241 11.978 -18.376 1.00 95.38 114 ASP A CA 1
ATOM 892 C C . ASP A 1 114 ? -3.755 13.362 -17.895 1.00 95.38 114 ASP A C 1
ATOM 894 O O . ASP A 1 114 ? -4.165 14.396 -18.440 1.00 95.38 114 ASP A O 1
ATOM 898 N N . ARG A 1 115 ? -2.772 13.384 -16.982 1.00 94.31 115 ARG A N 1
ATOM 899 C CA . ARG A 1 115 ? -2.131 14.585 -16.427 1.00 94.31 115 ARG A CA 1
ATOM 900 C C . ARG A 1 115 ? -3.084 15.417 -15.582 1.00 94.31 115 ARG A C 1
ATOM 902 O O . ARG A 1 115 ? -2.991 16.656 -15.591 1.00 94.31 115 ARG A O 1
ATOM 909 N N . ASP A 1 116 ? -3.964 14.766 -14.835 1.00 95.19 116 ASP A N 1
ATOM 910 C CA . ASP A 1 116 ? -4.768 15.396 -13.796 1.00 95.19 116 ASP A CA 1
ATOM 911 C C . ASP A 1 116 ? -4.078 15.379 -12.416 1.00 95.19 116 ASP A C 1
ATOM 913 O O . ASP A 1 116 ? -4.466 16.143 -11.523 1.00 95.19 116 ASP A O 1
ATOM 917 N N . GLY A 1 117 ? -2.989 14.616 -12.264 1.00 93.38 117 GLY A N 1
ATOM 918 C CA . GLY A 1 117 ? -2.198 14.507 -11.041 1.00 93.38 117 GLY A CA 1
ATOM 919 C C . GLY A 1 117 ? -2.688 13.431 -10.074 1.00 93.38 117 GLY A C 1
ATOM 920 O O . GLY A 1 117 ? -2.215 13.399 -8.935 1.00 93.38 117 GLY A O 1
ATOM 921 N N . LEU A 1 118 ? -3.638 12.593 -10.471 1.00 95.94 118 LEU A N 1
ATOM 922 C CA . LEU A 1 118 ? -4.061 11.388 -9.772 1.00 95.94 118 LEU A CA 1
ATOM 923 C C . LEU A 1 118 ? -3.474 10.160 -10.485 1.00 95.94 118 LEU A C 1
ATOM 925 O O . LEU A 1 118 ? -3.138 10.236 -11.656 1.00 95.94 118 LEU A O 1
ATOM 929 N N . PRO A 1 119 ? -3.258 9.041 -9.778 1.00 96.12 119 PRO A N 1
ATOM 930 C CA . PRO A 1 119 ? -2.831 7.805 -10.410 1.00 96.12 119 PRO A CA 1
ATOM 931 C C . PRO A 1 119 ? -4.052 6.982 -10.855 1.00 96.12 119 PRO A C 1
ATOM 933 O O . PRO A 1 119 ? -4.871 6.594 -10.023 1.00 96.12 119 PRO A O 1
ATOM 936 N N . GLU A 1 120 ? -4.140 6.658 -12.140 1.00 95.00 120 GLU A N 1
ATOM 937 C CA . GLU A 1 120 ? -5.172 5.794 -12.728 1.00 95.00 120 GLU A CA 1
ATOM 938 C C . GLU A 1 120 ? -4.617 4.458 -13.242 1.00 95.00 120 GLU A C 1
ATOM 940 O O . GLU A 1 120 ? -5.372 3.504 -13.426 1.00 95.00 120 GLU A O 1
ATOM 945 N N . VAL A 1 121 ? -3.296 4.351 -13.418 1.00 97.75 121 VAL A N 1
ATOM 946 C CA . VAL A 1 121 ? -2.639 3.117 -13.872 1.00 97.75 121 VAL A CA 1
ATOM 947 C C . VAL A 1 121 ? -2.012 2.362 -12.703 1.00 97.75 121 VAL A C 1
ATOM 949 O O . VAL A 1 121 ? -1.278 2.920 -11.883 1.00 97.75 121 VAL A O 1
ATOM 952 N N . ALA A 1 122 ? -2.232 1.049 -12.643 1.00 97.88 122 ALA A N 1
ATOM 953 C CA . ALA A 1 122 ? -1.483 0.174 -11.747 1.00 97.88 122 ALA A CA 1
ATOM 954 C C . ALA A 1 122 ? -0.025 0.057 -12.210 1.00 97.88 122 ALA A C 1
ATOM 956 O O . ALA A 1 122 ? 0.246 -0.531 -13.255 1.00 97.88 122 ALA A O 1
ATOM 957 N N . VAL A 1 123 ? 0.917 0.609 -11.441 1.00 98.38 123 VAL A N 1
ATOM 958 C CA . VAL A 1 123 ? 2.353 0.560 -11.757 1.00 98.38 123 VAL A CA 1
ATOM 959 C C . VAL A 1 123 ? 3.058 -0.393 -10.803 1.00 98.38 123 VAL A C 1
ATOM 961 O O . VAL A 1 123 ? 2.968 -0.236 -9.586 1.00 98.38 123 VAL A O 1
ATOM 964 N N . THR A 1 124 ? 3.795 -1.360 -11.348 1.00 98.25 124 THR A N 1
ATOM 965 C CA . THR A 1 124 ? 4.685 -2.219 -10.561 1.00 98.25 124 THR A CA 1
ATOM 966 C C . THR A 1 124 ? 6.022 -2.431 -11.252 1.00 98.25 124 THR A C 1
ATOM 968 O O . THR A 1 124 ? 6.112 -2.388 -12.482 1.00 98.25 124 THR A O 1
ATOM 971 N N . ARG A 1 125 ? 7.064 -2.675 -10.458 1.00 98.50 125 ARG A N 1
ATOM 972 C CA . ARG A 1 125 ? 8.418 -2.936 -10.941 1.00 98.50 125 ARG A CA 1
ATOM 973 C C . ARG A 1 125 ? 8.877 -4.352 -10.610 1.00 98.50 125 ARG A C 1
ATOM 975 O O . ARG A 1 125 ? 8.943 -4.737 -9.446 1.00 98.50 125 ARG A O 1
ATOM 982 N N . ILE A 1 126 ? 9.271 -5.095 -11.635 1.00 98.25 126 ILE A N 1
ATOM 983 C CA . ILE A 1 126 ? 9.862 -6.427 -11.538 1.00 98.25 126 ILE A CA 1
ATOM 984 C C . ILE A 1 126 ? 11.378 -6.284 -11.460 1.00 98.25 126 ILE A C 1
ATOM 986 O O . ILE A 1 126 ? 12.009 -5.798 -12.398 1.00 98.25 126 ILE A O 1
ATOM 990 N N . LEU A 1 127 ? 11.972 -6.706 -10.344 1.00 96.88 127 LEU A N 1
ATOM 991 C CA . LEU A 1 127 ? 13.416 -6.619 -10.121 1.00 96.88 127 LEU A CA 1
ATOM 992 C C . LEU A 1 127 ? 13.916 -7.738 -9.207 1.00 96.88 127 LEU A C 1
ATOM 994 O O . LEU A 1 127 ? 13.141 -8.395 -8.516 1.00 96.88 127 LEU A O 1
ATOM 998 N N . GLY A 1 128 ? 15.230 -7.933 -9.179 1.00 96.06 128 GLY A N 1
ATOM 999 C CA . GLY A 1 128 ? 15.878 -8.954 -8.363 1.00 96.06 128 GLY A CA 1
ATOM 1000 C C . GLY A 1 128 ? 17.050 -9.575 -9.106 1.00 96.06 128 GLY A C 1
ATOM 1001 O O . GLY A 1 128 ? 17.626 -8.956 -9.997 1.00 96.06 128 GLY A O 1
ATOM 1002 N N . ASN A 1 129 ? 17.415 -10.796 -8.733 1.00 97.25 129 ASN A N 1
ATOM 1003 C CA . ASN A 1 129 ? 18.183 -11.660 -9.620 1.00 97.25 129 ASN A CA 1
ATOM 1004 C C . ASN A 1 129 ? 17.286 -12.150 -10.783 1.00 97.25 129 ASN A C 1
ATOM 1006 O O . ASN A 1 129 ? 16.055 -12.073 -10.690 1.00 97.25 129 ASN A O 1
ATOM 1010 N N . PRO A 1 130 ? 17.876 -12.648 -11.884 1.00 97.56 130 PRO A N 1
ATOM 1011 C CA . PRO A 1 130 ? 17.111 -13.132 -13.030 1.00 97.56 130 PRO A CA 1
ATOM 1012 C C . PRO A 1 130 ? 16.050 -14.179 -12.671 1.00 97.56 130 PRO A C 1
ATOM 1014 O O . PRO A 1 130 ? 14.950 -14.144 -13.217 1.00 97.56 130 PRO A O 1
ATOM 1017 N N . GLU A 1 131 ? 16.341 -15.074 -11.723 1.00 96.75 131 GLU A N 1
ATOM 1018 C CA . GLU A 1 131 ? 15.390 -16.081 -11.248 1.00 96.75 131 GLU A CA 1
ATOM 1019 C C . GLU A 1 131 ? 14.141 -15.445 -10.627 1.00 96.75 131 GLU A C 1
ATOM 1021 O O . GLU A 1 131 ? 13.026 -15.809 -10.998 1.00 96.75 131 GLU A O 1
ATOM 1026 N N . ALA A 1 132 ? 14.314 -14.467 -9.735 1.00 96.38 132 ALA A N 1
ATOM 1027 C CA . ALA A 1 132 ? 13.208 -13.764 -9.097 1.00 96.38 132 ALA A CA 1
ATOM 1028 C C . ALA A 1 132 ? 12.413 -12.924 -10.098 1.00 96.38 132 ALA A C 1
ATOM 1030 O O . ALA A 1 132 ? 11.189 -12.884 -10.010 1.00 96.38 132 ALA A O 1
ATOM 1031 N N . MET A 1 133 ? 13.075 -12.283 -11.068 1.00 97.69 133 MET A N 1
ATOM 1032 C CA . MET A 1 133 ? 12.383 -11.539 -12.127 1.00 97.69 133 MET A CA 1
ATOM 1033 C C . MET A 1 133 ? 11.484 -12.459 -12.962 1.00 97.69 133 MET A C 1
ATOM 1035 O O . MET A 1 133 ? 10.322 -12.135 -13.198 1.00 97.69 133 MET A O 1
ATOM 1039 N N . ILE A 1 134 ? 11.996 -13.624 -13.372 1.00 96.50 134 ILE A N 1
ATOM 1040 C CA . ILE A 1 134 ? 11.220 -14.633 -14.108 1.00 96.50 134 ILE A CA 1
ATOM 1041 C C . ILE A 1 134 ? 10.057 -15.147 -13.250 1.00 96.50 134 ILE A C 1
ATOM 1043 O O . ILE A 1 134 ? 8.938 -15.258 -13.745 1.00 96.50 134 ILE A O 1
ATOM 1047 N N . GLN A 1 135 ? 10.294 -15.411 -11.964 1.00 94.25 135 GLN A N 1
ATOM 1048 C CA . GLN A 1 135 ? 9.256 -15.849 -11.033 1.00 94.25 135 GLN A CA 1
ATOM 1049 C C . GLN A 1 135 ? 8.144 -14.801 -10.869 1.00 94.25 135 GLN A C 1
ATOM 1051 O O . GLN A 1 135 ? 6.968 -15.148 -10.922 1.00 94.25 135 GLN A O 1
ATOM 1056 N N . GLN A 1 136 ? 8.486 -13.520 -10.719 1.00 95.12 136 GLN A N 1
ATOM 1057 C CA . GLN A 1 136 ? 7.510 -12.430 -10.595 1.00 95.12 136 GLN A CA 1
ATOM 1058 C C . GLN A 1 136 ? 6.649 -12.255 -11.860 1.00 95.12 136 GLN A C 1
ATOM 1060 O O . GLN A 1 136 ? 5.493 -11.847 -11.750 1.00 95.12 136 GLN A O 1
ATOM 1065 N N . MET A 1 137 ? 7.194 -12.572 -13.043 1.00 95.19 137 MET A N 1
ATOM 1066 C CA . MET A 1 137 ? 6.466 -12.563 -14.323 1.00 95.19 137 MET A CA 1
ATOM 1067 C C . MET A 1 137 ? 5.643 -13.830 -14.569 1.00 95.19 137 MET A C 1
ATOM 1069 O O . MET A 1 137 ? 4.795 -13.836 -15.458 1.00 95.19 137 MET A O 1
ATOM 1073 N N . SER A 1 138 ? 5.904 -14.911 -13.832 1.00 89.69 138 SER A N 1
ATOM 1074 C CA . SER A 1 138 ? 5.175 -16.162 -14.018 1.00 89.69 138 SER A CA 1
ATOM 1075 C C . SER A 1 138 ? 3.734 -16.013 -13.529 1.00 89.69 138 SER A C 1
ATOM 1077 O O . SER A 1 138 ? 3.491 -15.509 -12.431 1.00 89.69 138 SER A O 1
ATOM 1079 N N . ASP A 1 139 ? 2.777 -16.447 -14.350 1.00 69.88 139 ASP A N 1
ATOM 1080 C CA . ASP A 1 139 ? 1.343 -16.384 -14.052 1.00 69.88 139 ASP A CA 1
ATOM 1081 C C . ASP A 1 139 ? 0.929 -17.490 -13.068 1.00 69.88 139 ASP A C 1
ATOM 1083 O O . ASP A 1 139 ? 0.073 -18.334 -13.333 1.00 69.88 139 ASP A O 1
ATOM 1087 N N . THR A 1 140 ? 1.584 -17.542 -11.906 1.00 65.25 140 THR A N 1
ATOM 1088 C CA . THR A 1 140 ? 1.046 -18.301 -10.781 1.00 65.25 140 THR A CA 1
ATOM 1089 C C . THR A 1 140 ? -0.105 -17.469 -10.229 1.00 65.25 140 THR A C 1
ATOM 1091 O O . THR A 1 140 ? 0.120 -16.594 -9.389 1.00 65.25 140 THR A O 1
ATOM 1094 N N . THR A 1 141 ? -1.326 -17.699 -10.727 1.00 55.59 141 THR A N 1
ATOM 1095 C CA . THR A 1 141 ? -2.599 -17.157 -10.210 1.00 55.59 141 THR A CA 1
ATOM 1096 C C . THR A 1 141 ? -2.896 -17.670 -8.799 1.00 55.59 141 THR A C 1
ATOM 1098 O O . THR A 1 141 ? -3.940 -18.258 -8.522 1.00 55.59 141 THR A O 1
ATOM 1101 N N . GLU A 1 142 ? -1.950 -17.513 -7.891 1.00 62.03 142 GLU A N 1
ATOM 1102 C CA . GLU A 1 142 ? -2.086 -17.928 -6.517 1.00 62.03 142 GLU A CA 1
ATOM 1103 C C . GLU A 1 142 ? -2.553 -16.704 -5.742 1.00 62.03 142 GLU A C 1
ATOM 1105 O O . GLU A 1 142 ? -1.811 -15.765 -5.448 1.00 62.03 142 GLU A O 1
ATOM 1110 N N . THR A 1 143 ? -3.841 -16.703 -5.437 1.00 62.66 143 THR A N 1
ATOM 1111 C CA . THR A 1 143 ? -4.352 -16.004 -4.269 1.00 62.66 143 THR A CA 1
ATOM 1112 C C . THR A 1 143 ? -3.429 -16.324 -3.092 1.00 62.66 143 THR A C 1
ATOM 1114 O O . THR A 1 143 ? -3.068 -17.492 -2.918 1.00 62.66 143 THR A O 1
ATOM 1117 N N . ALA A 1 144 ? -3.023 -15.324 -2.303 1.00 71.75 144 ALA A N 1
ATOM 1118 C CA . ALA A 1 144 ? -2.332 -15.600 -1.047 1.00 71.75 144 ALA A CA 1
ATOM 1119 C C . ALA A 1 144 ? -3.110 -16.683 -0.276 1.00 71.75 144 ALA A C 1
ATOM 1121 O O . ALA A 1 144 ? -4.348 -16.669 -0.243 1.00 71.75 144 ALA A O 1
ATOM 1122 N N . GLY A 1 145 ? -2.401 -17.659 0.289 1.00 82.56 145 GLY A N 1
ATOM 1123 C CA . GLY A 1 145 ? -2.998 -18.574 1.249 1.00 82.56 145 GLY A CA 1
ATOM 1124 C C . GLY A 1 145 ? -3.528 -17.827 2.482 1.00 82.56 145 GLY A C 1
ATOM 1125 O O . GLY A 1 145 ? -3.370 -16.607 2.617 1.00 82.56 145 GLY A O 1
ATOM 1126 N N . PRO A 1 146 ? -4.208 -18.539 3.386 1.00 89.56 146 PRO A N 1
ATOM 1127 C CA . PRO A 1 146 ? -4.854 -17.903 4.522 1.00 89.56 146 PRO A CA 1
ATOM 1128 C C . PRO A 1 146 ? -3.846 -17.326 5.526 1.00 89.56 146 PRO A C 1
ATOM 1130 O O . PRO A 1 146 ? -4.220 -16.437 6.283 1.00 89.56 146 PRO A O 1
ATOM 1133 N N . ASP A 1 147 ? -2.586 -17.761 5.552 1.00 92.50 147 ASP A N 1
ATOM 1134 C CA . ASP A 1 147 ? -1.693 -17.451 6.669 1.00 92.50 147 ASP A CA 1
ATOM 1135 C C . ASP A 1 147 ? -1.075 -16.049 6.521 1.00 92.50 147 ASP A C 1
ATOM 1137 O O . ASP A 1 147 ? -0.312 -15.761 5.600 1.00 92.50 147 ASP A O 1
ATOM 1141 N N . ALA A 1 148 ? -1.390 -15.148 7.447 1.00 93.50 148 ALA A N 1
ATOM 1142 C CA . ALA A 1 148 ? -0.888 -13.781 7.485 1.00 93.50 148 ALA A CA 1
ATOM 1143 C C . ALA A 1 148 ? -0.058 -13.548 8.752 1.00 93.50 148 ALA A C 1
ATOM 1145 O O . ALA A 1 148 ? -0.409 -13.998 9.838 1.00 93.50 148 ALA A O 1
ATOM 1146 N N . THR A 1 149 ? 1.038 -12.806 8.637 1.00 94.19 149 THR A N 1
ATOM 1147 C CA . THR A 1 149 ? 1.880 -12.418 9.770 1.00 94.19 149 THR A CA 1
ATOM 1148 C C . THR A 1 149 ? 2.017 -10.908 9.824 1.00 94.19 149 THR A C 1
ATOM 1150 O O . THR A 1 149 ? 2.503 -10.287 8.880 1.00 94.19 149 THR A O 1
ATOM 1153 N N . ILE A 1 150 ? 1.632 -10.317 10.952 1.00 92.06 150 ILE A N 1
ATOM 1154 C CA . ILE A 1 150 ? 1.830 -8.904 11.251 1.00 92.06 150 ILE A CA 1
ATOM 1155 C C . ILE A 1 150 ? 3.008 -8.765 12.219 1.00 92.06 150 ILE A C 1
ATOM 1157 O O . ILE A 1 150 ? 2.948 -9.188 13.370 1.00 92.06 150 ILE A O 1
ATOM 1161 N N . MET A 1 151 ? 4.084 -8.137 11.757 1.00 91.81 151 MET A N 1
ATOM 1162 C CA . MET A 1 151 ? 5.211 -7.699 12.575 1.00 91.81 151 MET A CA 1
ATOM 1163 C C . MET A 1 151 ? 4.882 -6.329 13.160 1.00 91.81 151 MET A C 1
ATOM 1165 O O . MET A 1 151 ? 4.951 -5.310 12.471 1.00 91.81 151 MET A O 1
ATOM 1169 N N . CYS A 1 152 ? 4.478 -6.307 14.425 1.00 85.94 152 CYS A N 1
ATOM 1170 C CA . CYS A 1 152 ? 4.105 -5.090 15.131 1.00 85.94 152 CYS A CA 1
ATOM 1171 C C . CYS A 1 152 ? 4.440 -5.261 16.610 1.00 85.94 152 CYS A C 1
ATOM 1173 O O . CYS A 1 152 ? 3.992 -6.200 17.257 1.00 85.94 152 CYS A O 1
ATOM 1175 N N . SER A 1 153 ? 5.240 -4.348 17.151 1.00 73.94 153 SER A N 1
ATOM 1176 C CA . SER A 1 153 ? 5.620 -4.355 18.569 1.00 73.94 153 SER A CA 1
ATOM 1177 C C . SER A 1 153 ? 4.675 -3.581 19.475 1.00 73.94 153 SER A C 1
ATOM 1179 O O . SER A 1 153 ? 4.986 -3.371 20.646 1.00 73.94 153 SER A O 1
ATOM 1181 N N . GLU A 1 154 ? 3.582 -3.076 18.918 1.00 74.19 154 GLU A N 1
ATOM 1182 C CA . GLU A 1 154 ? 2.579 -2.324 19.657 1.00 74.19 154 GLU A CA 1
ATOM 1183 C C . GLU A 1 154 ? 1.424 -3.247 20.036 1.00 74.19 154 GLU A C 1
ATOM 1185 O O . GLU A 1 154 ? 1.163 -4.253 19.372 1.00 74.19 154 GLU A O 1
ATOM 1190 N N . ASP A 1 155 ? 0.720 -2.902 21.110 1.00 72.62 155 ASP A N 1
ATOM 1191 C CA . ASP A 1 155 ? -0.503 -3.605 21.467 1.00 72.62 155 ASP A CA 1
ATOM 1192 C C . ASP A 1 155 ? -1.561 -3.370 20.382 1.00 72.62 155 ASP A C 1
ATOM 1194 O O . ASP A 1 155 ? -2.117 -2.280 20.240 1.00 72.62 155 ASP A O 1
ATOM 1198 N N . THR A 1 156 ? -1.836 -4.418 19.606 1.00 71.75 156 THR A N 1
ATOM 1199 C CA . THR A 1 156 ? -2.764 -4.374 18.467 1.00 71.75 156 THR A CA 1
ATOM 1200 C C . THR A 1 156 ? -4.185 -3.973 18.835 1.00 71.75 156 THR A C 1
ATOM 1202 O O . THR A 1 156 ? -4.893 -3.445 17.981 1.00 71.75 156 THR A O 1
ATOM 1205 N N . ARG A 1 157 ? -4.594 -4.151 20.098 1.00 72.00 157 ARG A N 1
ATOM 1206 C CA . ARG A 1 157 ? -5.915 -3.730 20.589 1.00 72.00 157 ARG A CA 1
ATOM 1207 C C . ARG A 1 157 ? -6.084 -2.219 20.545 1.00 72.00 157 ARG A C 1
ATOM 1209 O O . ARG A 1 157 ? -7.203 -1.730 20.441 1.00 72.00 157 ARG A O 1
ATOM 1216 N N . ILE A 1 158 ? -4.970 -1.500 20.633 1.00 69.94 158 ILE A N 1
ATOM 1217 C CA . ILE A 1 158 ? -4.926 -0.045 20.649 1.00 69.94 158 ILE A CA 1
ATOM 1218 C C . ILE A 1 158 ? -4.089 0.508 19.495 1.00 69.94 158 ILE A C 1
ATOM 1220 O O . ILE A 1 158 ? -3.848 1.696 19.482 1.00 69.94 158 ILE A O 1
ATOM 1224 N N . HIS A 1 159 ? -3.651 -0.287 18.513 1.00 80.25 159 HIS A N 1
ATOM 1225 C CA . HIS A 1 159 ? -2.975 0.215 17.306 1.00 80.25 159 HIS A CA 1
ATOM 1226 C C . HIS A 1 159 ? -3.936 0.133 16.118 1.00 80.25 159 HIS A C 1
ATOM 1228 O O . HIS A 1 159 ? -4.133 -0.943 15.546 1.00 80.25 159 HIS A O 1
ATOM 1234 N N . LEU A 1 160 ? -4.564 1.263 15.775 1.00 79.88 160 LEU A N 1
ATOM 1235 C CA . LEU A 1 160 ? -5.724 1.322 14.882 1.00 79.88 160 LEU A CA 1
ATOM 1236 C C . LEU A 1 160 ? -5.500 0.616 13.550 1.00 79.88 160 LEU A C 1
ATOM 1238 O O . LEU A 1 160 ? -6.334 -0.176 13.128 1.00 79.88 160 LEU A O 1
ATOM 1242 N N . GLU A 1 161 ? -4.375 0.851 12.896 1.00 79.38 161 GLU A N 1
ATOM 1243 C CA . GLU A 1 161 ? -4.115 0.322 11.559 1.00 79.38 161 GLU A CA 1
ATOM 1244 C C . GLU A 1 161 ? -3.926 -1.183 11.604 1.00 79.38 161 GLU A C 1
ATOM 1246 O O . GLU A 1 161 ? -4.449 -1.893 10.750 1.00 79.38 161 GLU A O 1
ATOM 1251 N N . THR A 1 162 ? -3.227 -1.671 12.631 1.00 82.56 162 THR A N 1
ATOM 1252 C CA . THR A 1 162 ? -3.040 -3.108 12.843 1.00 82.56 162 THR A CA 1
ATOM 1253 C C . THR A 1 162 ? -4.375 -3.771 13.135 1.00 82.56 162 THR A C 1
ATOM 1255 O O . THR A 1 162 ? -4.674 -4.822 12.574 1.00 82.56 162 THR A O 1
ATOM 1258 N N . GLN A 1 163 ? -5.198 -3.139 13.972 1.00 84.69 163 GLN A N 1
ATOM 1259 C CA . GLN A 1 163 ? -6.517 -3.635 14.324 1.00 84.69 163 GLN A CA 1
ATOM 1260 C C . GLN A 1 163 ? -7.439 -3.720 13.102 1.00 84.69 163 GLN A C 1
ATOM 1262 O O . GLN A 1 163 ? -8.056 -4.756 12.862 1.00 84.69 163 GLN A O 1
ATOM 1267 N N . GLN A 1 164 ? -7.497 -2.649 12.307 1.00 84.69 164 GLN A N 1
ATOM 1268 C CA . GLN A 1 164 ? -8.332 -2.568 11.110 1.00 84.69 164 GLN A CA 1
ATOM 1269 C C . GLN A 1 164 ? -7.845 -3.522 10.017 1.00 84.69 164 GLN A C 1
ATOM 1271 O O . GLN A 1 164 ? -8.667 -4.175 9.376 1.00 84.69 164 GLN A O 1
ATOM 1276 N N . PHE A 1 165 ? -6.526 -3.666 9.830 1.00 86.44 165 PHE A N 1
ATOM 1277 C CA . PHE A 1 165 ? -5.982 -4.682 8.928 1.00 86.44 165 PHE A CA 1
ATOM 1278 C C . PHE A 1 165 ? -6.359 -6.080 9.386 1.00 86.44 165 PHE A C 1
ATOM 1280 O O . PHE A 1 165 ? -6.844 -6.872 8.589 1.00 86.44 165 PHE A O 1
ATOM 1287 N N . MET A 1 166 ? -6.153 -6.394 10.660 1.00 87.50 166 MET A N 1
ATOM 1288 C CA . MET A 1 166 ? -6.444 -7.721 11.175 1.00 87.50 166 MET A CA 1
ATOM 1289 C C . MET A 1 166 ? -7.932 -8.066 11.067 1.00 87.50 166 MET A C 1
ATOM 1291 O O . MET A 1 166 ? -8.267 -9.160 10.614 1.00 87.50 166 MET A O 1
ATOM 1295 N N . ASP A 1 167 ? -8.829 -7.144 11.418 1.00 86.81 167 ASP A N 1
ATOM 1296 C CA . ASP A 1 167 ? -10.268 -7.352 11.249 1.00 86.81 167 ASP A CA 1
ATOM 1297 C C . ASP A 1 167 ? -10.627 -7.574 9.773 1.00 86.81 167 ASP A C 1
ATOM 1299 O O . ASP A 1 167 ? -11.271 -8.566 9.439 1.00 86.81 167 ASP A O 1
ATOM 1303 N N . ALA A 1 168 ? -10.129 -6.726 8.867 1.00 86.94 168 ALA A N 1
ATOM 1304 C CA . ALA A 1 168 ? -10.374 -6.880 7.435 1.00 86.94 168 ALA A CA 1
ATOM 1305 C C . ALA A 1 168 ? -9.837 -8.213 6.885 1.00 86.94 168 ALA A C 1
ATOM 1307 O O . ALA A 1 168 ? -10.526 -8.884 6.124 1.00 86.94 168 ALA A O 1
ATOM 1308 N N . LEU A 1 169 ? -8.631 -8.627 7.279 1.00 87.94 169 LEU A N 1
ATOM 1309 C CA . LEU A 1 169 ? -8.016 -9.872 6.817 1.00 87.94 169 LEU A CA 1
ATOM 1310 C C . LEU A 1 169 ? -8.763 -11.104 7.335 1.00 87.94 169 LEU A C 1
ATOM 1312 O O . LEU A 1 169 ? -9.052 -12.025 6.572 1.00 87.94 169 LEU A O 1
ATOM 1316 N N . THR A 1 170 ? -9.116 -11.123 8.616 1.00 88.50 170 THR A N 1
ATOM 1317 C CA . THR A 1 170 ? -9.819 -12.263 9.224 1.00 88.50 170 THR A CA 1
ATOM 1318 C C . THR A 1 170 ? -11.259 -12.394 8.741 1.00 88.50 170 THR A C 1
ATOM 1320 O O . THR A 1 170 ? -11.730 -13.511 8.519 1.00 88.50 170 THR A O 1
ATOM 1323 N N . GLN A 1 171 ? -11.937 -11.280 8.442 1.00 86.38 171 GLN A N 1
ATOM 1324 C CA . GLN A 1 171 ? -13.217 -11.280 7.723 1.00 86.38 171 GLN A CA 1
ATOM 1325 C C . GLN A 1 171 ? -13.121 -11.870 6.309 1.00 86.38 171 GLN A C 1
ATOM 1327 O O . GLN A 1 171 ? -14.127 -12.340 5.783 1.00 86.38 171 GLN A O 1
ATOM 1332 N N . GLN A 1 172 ? -11.927 -11.897 5.722 1.00 84.00 172 GLN A N 1
ATOM 1333 C CA . GLN A 1 172 ? -11.642 -12.510 4.421 1.00 84.00 172 GLN A CA 1
ATOM 1334 C C . GLN A 1 172 ? -11.018 -13.906 4.554 1.00 84.00 172 GLN A C 1
ATOM 1336 O O . GLN A 1 172 ? -10.520 -14.468 3.586 1.00 84.00 172 GLN A O 1
ATOM 1341 N N . GLY A 1 173 ? -11.040 -14.493 5.753 1.00 87.69 173 GLY A N 1
ATOM 1342 C CA . GLY A 1 173 ? -10.606 -15.870 5.984 1.00 87.69 173 GLY A CA 1
ATOM 1343 C C . GLY A 1 173 ? -9.109 -16.046 6.221 1.00 87.69 173 GLY A C 1
ATOM 1344 O O . GLY A 1 173 ? -8.655 -17.188 6.287 1.00 87.69 173 GLY A O 1
ATOM 1345 N N . HIS A 1 174 ? -8.345 -14.963 6.380 1.00 89.38 174 HIS A N 1
ATOM 1346 C CA . HIS A 1 174 ? -6.954 -15.084 6.802 1.00 89.38 174 HIS A CA 1
ATOM 1347 C C . HIS A 1 174 ? -6.832 -15.551 8.261 1.00 89.38 174 HIS A C 1
ATOM 1349 O O . HIS A 1 174 ? -7.591 -15.130 9.137 1.00 89.38 174 HIS A O 1
ATOM 1355 N N . GLN A 1 175 ? -5.820 -16.373 8.527 1.00 90.69 175 GLN A N 1
ATOM 1356 C CA . GLN A 1 175 ? -5.318 -16.702 9.857 1.00 90.69 175 GLN A CA 1
ATOM 1357 C C . GLN A 1 175 ? -4.185 -15.731 10.180 1.00 90.69 175 GLN A C 1
ATOM 1359 O O . GLN A 1 175 ? -3.124 -15.786 9.564 1.00 90.69 175 GLN A O 1
ATOM 1364 N N . VAL A 1 176 ? -4.432 -14.796 11.095 1.00 89.44 176 VAL A N 1
ATOM 1365 C CA . VAL A 1 176 ? -3.496 -13.704 11.382 1.00 89.44 176 VAL A CA 1
ATOM 1366 C C . VAL A 1 176 ? -2.703 -14.010 12.648 1.00 89.44 176 VAL A C 1
ATOM 1368 O O . VAL A 1 176 ? -3.263 -14.059 13.739 1.00 89.44 176 VAL A O 1
ATOM 1371 N N . ASP A 1 177 ? -1.390 -14.148 12.494 1.00 89.31 177 ASP A N 1
ATOM 1372 C CA . ASP A 1 177 ? -0.417 -14.146 13.582 1.00 89.31 177 ASP A CA 1
ATOM 1373 C C . ASP A 1 177 ? 0.145 -12.734 13.776 1.00 89.31 177 ASP A C 1
ATOM 1375 O O . ASP A 1 177 ? 0.569 -12.091 12.814 1.00 89.31 177 ASP A O 1
ATOM 1379 N N . VAL A 1 178 ? 0.233 -12.265 15.019 1.00 87.75 178 VAL A N 1
ATOM 1380 C CA . VAL A 1 178 ? 0.925 -11.013 15.357 1.00 87.75 178 VAL A CA 1
ATOM 1381 C C . VAL A 1 178 ? 2.192 -11.339 16.135 1.00 87.75 178 VAL A C 1
ATOM 1383 O O . VAL A 1 178 ? 2.129 -12.017 17.157 1.00 87.75 178 VAL A O 1
ATOM 1386 N N . ILE A 1 179 ? 3.337 -10.824 15.683 1.00 88.19 179 ILE A N 1
ATOM 1387 C CA . ILE A 1 179 ? 4.620 -10.994 16.370 1.00 88.19 179 ILE A CA 1
ATOM 1388 C C . ILE A 1 179 ? 5.209 -9.645 16.793 1.00 88.19 179 ILE A C 1
ATOM 1390 O O . ILE A 1 179 ? 5.365 -8.730 15.983 1.00 88.19 179 ILE A O 1
ATOM 1394 N N . GLY A 1 180 ? 5.571 -9.536 18.076 1.00 83.75 180 GLY A N 1
ATOM 1395 C CA . GLY A 1 180 ? 6.193 -8.337 18.662 1.00 83.75 180 GLY A CA 1
ATOM 1396 C C . GLY A 1 180 ? 7.726 -8.326 18.630 1.00 83.75 180 GLY A C 1
ATOM 1397 O O . GLY A 1 180 ? 8.355 -7.294 18.876 1.00 83.75 180 GLY A O 1
ATOM 1398 N N . ARG A 1 181 ? 8.333 -9.471 18.308 1.00 82.88 181 ARG A N 1
ATOM 1399 C CA . ARG A 1 181 ? 9.783 -9.685 18.220 1.00 82.88 181 ARG A CA 1
ATOM 1400 C C . ARG A 1 181 ? 10.113 -10.708 17.139 1.00 82.88 181 ARG A C 1
ATOM 1402 O O . ARG A 1 181 ? 9.220 -11.316 16.554 1.00 82.88 181 ARG A O 1
ATOM 1409 N N . LYS A 1 182 ? 11.406 -10.898 16.873 1.00 81.62 182 LYS A N 1
ATOM 1410 C CA . LYS A 1 182 ? 11.878 -11.929 15.945 1.00 81.62 182 LYS A CA 1
ATOM 1411 C C . LYS A 1 182 ? 11.440 -13.314 16.411 1.00 81.62 182 LYS A C 1
ATOM 1413 O O . LYS A 1 182 ? 11.812 -13.749 17.498 1.00 81.62 182 LYS A O 1
ATOM 1418 N N . GLU A 1 183 ? 10.732 -14.013 15.535 1.00 81.81 183 GLU A N 1
ATOM 1419 C CA . GLU A 1 183 ? 10.350 -15.410 15.707 1.00 81.81 183 GLU A CA 1
ATOM 1420 C C . GLU A 1 183 ? 10.767 -16.199 14.470 1.00 81.81 183 GLU A C 1
ATOM 1422 O O . GLU A 1 183 ? 10.303 -15.953 13.352 1.00 81.81 183 GLU A O 1
ATOM 1427 N N . ASP A 1 184 ? 11.695 -17.133 14.666 1.00 80.56 184 ASP A N 1
ATOM 1428 C CA . ASP A 1 184 ? 12.195 -17.963 13.579 1.00 80.56 184 ASP A CA 1
ATOM 1429 C C . ASP A 1 184 ? 11.074 -18.871 13.049 1.00 80.56 184 ASP A C 1
ATOM 1431 O O . ASP A 1 184 ? 10.330 -19.487 13.807 1.00 80.56 184 ASP A O 1
ATOM 1435 N N . GLY A 1 185 ? 10.951 -18.954 11.722 1.00 84.38 185 GLY A N 1
ATOM 1436 C CA . GLY A 1 185 ? 9.980 -19.827 11.058 1.00 84.38 185 GLY A CA 1
ATOM 1437 C C . GLY A 1 185 ? 8.596 -19.223 10.804 1.00 84.38 185 GLY A C 1
ATOM 1438 O O . GLY A 1 185 ? 7.825 -19.849 10.083 1.00 84.38 185 GLY A O 1
ATOM 1439 N N . LYS A 1 186 ? 8.279 -18.013 11.287 1.00 88.94 186 LYS A N 1
ATOM 1440 C CA . LYS A 1 186 ? 7.008 -17.347 10.941 1.00 88.94 186 LYS A CA 1
ATOM 1441 C C . LYS A 1 186 ? 6.980 -16.883 9.481 1.00 88.94 186 LYS A C 1
ATOM 1443 O O . LYS A 1 186 ? 6.185 -17.396 8.705 1.00 88.94 186 LYS A O 1
ATOM 1448 N N . LEU A 1 187 ? 7.926 -16.029 9.076 1.00 91.88 187 LEU A N 1
ATOM 1449 C CA . LEU A 1 187 ? 7.957 -15.445 7.721 1.00 91.88 187 LEU A CA 1
ATOM 1450 C C . LEU A 1 187 ? 7.962 -16.466 6.561 1.00 91.88 187 LEU A C 1
ATOM 1452 O O . LEU A 1 187 ? 7.252 -16.236 5.588 1.00 91.88 187 LEU A O 1
ATOM 1456 N N . PRO A 1 188 ? 8.709 -17.591 6.615 1.00 93.44 188 PRO A N 1
ATOM 1457 C CA . PRO A 1 188 ? 8.680 -18.597 5.545 1.00 93.44 188 PRO A CA 1
ATOM 1458 C C . PRO A 1 188 ? 7.316 -19.261 5.327 1.00 93.44 188 PRO A C 1
ATOM 1460 O O . PRO A 1 188 ? 7.079 -19.815 4.255 1.00 93.44 188 PRO A O 1
ATOM 1463 N N . ASN A 1 189 ? 6.458 -19.242 6.351 1.00 92.56 189 ASN A N 1
ATOM 1464 C CA . ASN A 1 189 ? 5.145 -19.878 6.359 1.00 92.56 189 ASN A CA 1
ATOM 1465 C C . ASN A 1 189 ? 3.998 -18.883 6.140 1.00 92.56 189 ASN A C 1
ATOM 1467 O O . ASN A 1 189 ? 2.846 -19.302 6.145 1.00 92.56 189 ASN A O 1
ATOM 1471 N N . SER A 1 190 ? 4.295 -17.597 5.950 1.00 94.50 190 SER A N 1
ATOM 1472 C CA . SER A 1 190 ? 3.295 -16.568 5.681 1.00 94.50 190 SER A CA 1
ATOM 1473 C C . SER A 1 190 ? 2.998 -16.481 4.184 1.00 94.50 190 SER A C 1
ATOM 1475 O O . SER A 1 190 ? 3.908 -16.537 3.359 1.00 94.50 190 SER A O 1
ATOM 1477 N N . ASP A 1 191 ? 1.735 -16.262 3.844 1.00 94.38 191 ASP A N 1
ATOM 1478 C CA . ASP A 1 191 ? 1.247 -15.865 2.522 1.00 94.38 191 ASP A CA 1
ATOM 1479 C C . ASP A 1 191 ? 1.074 -14.336 2.412 1.00 94.38 191 ASP A C 1
ATOM 1481 O O . ASP A 1 191 ? 1.104 -13.752 1.325 1.00 94.38 191 ASP A O 1
ATOM 1485 N N . LEU A 1 192 ? 0.933 -13.668 3.558 1.00 95.31 192 LEU A N 1
ATOM 1486 C CA . LEU A 1 192 ? 0.904 -12.216 3.687 1.00 95.31 192 LEU A CA 1
ATOM 1487 C C . LEU A 1 192 ? 1.790 -11.782 4.856 1.00 95.31 192 LEU A C 1
ATOM 1489 O O . LEU A 1 192 ? 1.653 -12.280 5.969 1.00 95.31 192 LEU A O 1
ATOM 1493 N N . ILE A 1 193 ? 2.688 -10.834 4.618 1.00 96.38 193 ILE A N 1
ATOM 1494 C CA . ILE A 1 193 ? 3.553 -10.232 5.631 1.00 96.38 193 ILE A CA 1
ATOM 1495 C C . ILE A 1 193 ? 3.202 -8.753 5.718 1.00 96.38 193 ILE A C 1
ATOM 1497 O O . ILE A 1 193 ? 3.290 -8.035 4.726 1.00 96.38 193 ILE A O 1
ATOM 1501 N N . ILE A 1 194 ? 2.846 -8.278 6.903 1.00 94.06 194 ILE A N 1
ATOM 1502 C CA . ILE A 1 194 ? 2.608 -6.860 7.164 1.00 94.06 194 ILE A CA 1
ATOM 1503 C C . ILE A 1 194 ? 3.595 -6.403 8.224 1.00 94.06 194 ILE A C 1
ATOM 1505 O O . ILE A 1 194 ? 3.800 -7.087 9.220 1.00 94.06 194 ILE A O 1
ATOM 1509 N N . HIS A 1 195 ? 4.219 -5.251 8.024 1.00 92.69 195 HIS A N 1
ATOM 1510 C CA . HIS A 1 195 ? 5.117 -4.650 9.007 1.00 92.69 195 HIS A CA 1
ATOM 1511 C C . HIS A 1 195 ? 4.625 -3.268 9.396 1.00 92.69 195 HIS A C 1
ATOM 1513 O O . HIS A 1 195 ? 4.402 -2.448 8.508 1.00 92.69 195 HIS A O 1
ATOM 1519 N N . PHE A 1 196 ? 4.541 -3.009 10.699 1.00 87.25 196 PHE A N 1
ATOM 1520 C CA . PHE A 1 196 ? 4.347 -1.686 11.284 1.00 87.25 196 PHE A CA 1
ATOM 1521 C C . PHE A 1 196 ? 5.494 -1.409 12.257 1.00 87.25 196 PHE A C 1
ATOM 1523 O O . PHE A 1 196 ? 5.526 -1.942 13.369 1.00 87.25 196 PHE A O 1
ATOM 1530 N N . GLY A 1 197 ? 6.458 -0.585 11.845 1.00 86.44 197 GLY A N 1
ATOM 1531 C CA . GLY A 1 197 ? 7.586 -0.250 12.707 1.00 86.44 197 GLY A CA 1
ATOM 1532 C C . GLY A 1 197 ? 8.699 0.510 12.002 1.00 86.44 197 GLY A C 1
ATOM 1533 O O . GLY A 1 197 ? 8.485 1.263 11.052 1.00 86.44 197 GLY A O 1
ATOM 1534 N N . HIS A 1 198 ? 9.928 0.309 12.468 1.00 88.88 198 HIS A N 1
ATOM 1535 C CA . HIS A 1 198 ? 11.094 0.933 11.863 1.00 88.88 198 HIS A CA 1
ATOM 1536 C C . HIS A 1 198 ? 11.573 0.137 10.651 1.00 88.88 198 HIS A C 1
ATOM 1538 O O . HIS A 1 198 ? 11.476 -1.090 10.592 1.00 88.88 198 HIS A O 1
ATOM 1544 N N . GLY A 1 199 ? 12.085 0.866 9.665 1.00 92.25 199 GLY A N 1
ATOM 1545 C CA . GLY A 1 199 ? 12.629 0.314 8.437 1.00 92.25 199 GLY A CA 1
ATOM 1546 C C . GLY A 1 199 ? 13.934 1.002 8.075 1.00 92.25 199 GLY A C 1
ATOM 1547 O O . GLY A 1 199 ? 14.211 2.130 8.491 1.00 92.25 199 GLY A O 1
ATOM 1548 N N . SER A 1 200 ? 14.741 0.289 7.308 1.00 95.12 200 SER A N 1
ATOM 1549 C CA . SER A 1 200 ? 15.926 0.801 6.640 1.00 95.12 200 SER A CA 1
ATOM 1550 C C . SER A 1 200 ? 16.155 -0.004 5.360 1.00 95.12 200 SER A C 1
ATOM 1552 O O . SER A 1 200 ? 15.582 -1.090 5.214 1.00 95.12 200 SER A O 1
ATOM 1554 N N . PRO A 1 201 ? 17.095 0.413 4.497 1.00 96.44 201 PRO A N 1
ATOM 1555 C CA . PRO A 1 201 ? 17.469 -0.382 3.332 1.00 96.44 201 PRO A CA 1
ATOM 1556 C C . PRO A 1 201 ? 18.052 -1.758 3.680 1.00 96.44 201 PRO A C 1
ATOM 1558 O O . PRO A 1 201 ? 18.282 -2.552 2.780 1.00 96.44 201 PRO A O 1
ATOM 1561 N N . LYS A 1 202 ? 18.341 -2.045 4.960 1.00 97.44 202 LYS A N 1
ATOM 1562 C CA . LYS A 1 202 ? 19.021 -3.268 5.414 1.00 97.44 202 LYS A CA 1
ATOM 1563 C C . LYS A 1 202 ? 18.175 -4.161 6.316 1.00 97.44 202 LYS A C 1
ATOM 1565 O O . LYS A 1 202 ? 18.595 -5.282 6.602 1.00 97.44 202 LYS A O 1
ATOM 1570 N N . GLY A 1 203 ? 17.018 -3.706 6.789 1.00 96.25 203 GLY A N 1
ATOM 1571 C CA . GLY A 1 203 ? 16.239 -4.469 7.761 1.00 96.25 203 GLY A CA 1
ATOM 1572 C C . GLY A 1 203 ? 15.026 -3.748 8.324 1.00 96.25 203 GLY A C 1
ATOM 1573 O O . GLY A 1 203 ? 14.858 -2.542 8.134 1.00 96.25 203 GLY A O 1
ATOM 1574 N N . LEU A 1 204 ? 14.216 -4.532 9.029 1.00 95.38 204 LEU A N 1
ATOM 1575 C CA . LEU A 1 204 ? 13.014 -4.134 9.749 1.00 95.38 204 LEU A CA 1
ATOM 1576 C C . LEU A 1 204 ? 13.217 -4.394 11.235 1.00 95.38 204 LEU A C 1
ATOM 1578 O O . LEU A 1 204 ? 13.702 -5.462 11.622 1.00 95.38 204 LEU A O 1
ATOM 1582 N N . SER A 1 205 ? 12.811 -3.440 12.061 1.00 91.69 205 SER A N 1
ATOM 1583 C CA . SER A 1 205 ? 12.921 -3.534 13.512 1.00 91.69 205 SER A CA 1
ATOM 1584 C C . SER A 1 205 ? 11.666 -3.035 14.212 1.00 91.69 205 SER A C 1
ATOM 1586 O O . SER A 1 205 ? 10.861 -2.282 13.655 1.00 91.69 205 SER A O 1
ATOM 1588 N N . ASN A 1 206 ? 11.490 -3.497 15.445 1.00 86.69 206 ASN A N 1
ATOM 1589 C CA . ASN A 1 206 ? 10.455 -2.997 16.331 1.00 86.69 206 ASN A CA 1
ATOM 1590 C C . ASN A 1 206 ? 10.784 -1.593 16.859 1.00 86.69 206 ASN A C 1
ATOM 1592 O O . ASN A 1 206 ? 11.879 -1.068 16.645 1.00 86.69 206 ASN A O 1
ATOM 1596 N N . ARG A 1 207 ? 9.845 -0.993 17.600 1.00 79.38 207 ARG A N 1
ATOM 1597 C CA . ARG A 1 207 ? 10.023 0.324 18.243 1.00 79.38 207 ARG A CA 1
ATOM 1598 C C . ARG A 1 207 ? 11.191 0.393 19.237 1.00 79.38 207 ARG A C 1
ATOM 1600 O O . ARG A 1 207 ? 11.622 1.484 19.595 1.00 79.38 207 ARG A O 1
ATOM 1607 N N . PHE A 1 208 ? 11.690 -0.756 19.694 1.00 81.75 208 PHE A N 1
ATOM 1608 C CA . PHE A 1 208 ? 12.826 -0.868 20.613 1.00 81.75 208 PHE A CA 1
ATOM 1609 C C . PHE A 1 208 ? 14.166 -1.045 19.880 1.00 81.75 208 PHE A C 1
ATOM 1611 O O . PHE A 1 208 ? 15.215 -1.125 20.513 1.00 81.75 208 PHE A O 1
ATOM 1618 N N . GLY A 1 209 ? 14.152 -1.080 18.543 1.00 83.50 209 GLY A N 1
ATOM 1619 C CA . GLY A 1 209 ? 15.343 -1.262 17.716 1.00 83.50 209 GLY A CA 1
ATOM 1620 C C . GLY A 1 209 ? 15.793 -2.717 17.570 1.00 83.50 209 GLY A C 1
ATOM 1621 O O . GLY A 1 209 ? 16.820 -2.971 16.940 1.00 83.50 209 GLY A O 1
ATOM 1622 N N . GLU A 1 210 ? 15.035 -3.682 18.091 1.00 89.12 210 GLU A N 1
ATOM 1623 C CA . GLU A 1 210 ? 15.303 -5.100 17.876 1.00 89.12 210 GLU A CA 1
ATOM 1624 C C . GLU A 1 210 ? 14.852 -5.495 16.470 1.00 89.12 210 GLU A C 1
ATOM 1626 O O . GLU A 1 210 ? 13.730 -5.213 16.044 1.00 89.12 210 GLU A O 1
ATOM 1631 N N . ASN A 1 211 ? 15.735 -6.153 15.724 1.00 91.69 211 ASN A N 1
ATOM 1632 C CA . ASN A 1 211 ? 15.442 -6.535 14.349 1.00 91.69 211 ASN A CA 1
ATOM 1633 C C . ASN A 1 211 ? 14.427 -7.681 14.308 1.00 91.69 211 ASN A C 1
ATOM 1635 O O . ASN A 1 211 ? 14.693 -8.747 14.857 1.00 91.69 211 ASN A O 1
ATOM 1639 N N . PHE A 1 212 ? 13.340 -7.503 13.558 1.00 92.94 212 PHE A N 1
ATOM 1640 C CA . PHE A 1 212 ? 12.518 -8.616 13.086 1.00 92.94 212 PHE A CA 1
ATOM 1641 C C . PHE A 1 212 ? 13.278 -9.410 12.024 1.00 92.94 212 PHE A C 1
ATOM 1643 O O . PHE A 1 212 ? 13.411 -10.630 12.113 1.00 92.94 212 PHE A O 1
ATOM 1650 N N . ILE A 1 213 ? 13.815 -8.698 11.025 1.00 95.25 213 ILE A N 1
ATOM 1651 C CA . ILE A 1 213 ? 14.521 -9.295 9.894 1.00 95.25 213 ILE A CA 1
ATOM 1652 C C . ILE A 1 213 ? 15.546 -8.326 9.299 1.00 95.25 213 ILE A C 1
ATOM 1654 O O . ILE A 1 213 ? 15.340 -7.116 9.274 1.00 95.25 213 ILE A O 1
ATOM 1658 N N . THR A 1 214 ? 16.657 -8.854 8.790 1.00 96.81 214 THR A N 1
ATOM 1659 C CA . THR A 1 214 ? 17.649 -8.099 8.009 1.00 96.81 214 THR A CA 1
ATOM 1660 C C . THR A 1 214 ? 17.774 -8.692 6.612 1.00 96.81 214 THR A C 1
ATOM 1662 O O . THR A 1 214 ? 17.497 -9.875 6.425 1.00 96.81 214 THR A O 1
ATOM 1665 N N . ALA A 1 215 ? 18.257 -7.912 5.645 1.00 97.38 215 ALA A N 1
ATOM 1666 C CA . ALA A 1 215 ? 18.515 -8.384 4.285 1.00 97.38 215 ALA A CA 1
ATOM 1667 C C . ALA A 1 215 ? 19.413 -9.636 4.272 1.00 97.38 215 ALA A C 1
ATOM 1669 O O . ALA A 1 215 ? 19.141 -10.603 3.567 1.00 97.38 215 ALA A O 1
ATOM 1670 N N . LYS A 1 216 ? 20.443 -9.657 5.131 1.00 97.12 216 LYS A N 1
ATOM 1671 C CA . LYS A 1 216 ? 21.373 -10.788 5.275 1.00 97.12 216 LYS A CA 1
ATOM 1672 C C . LYS A 1 216 ? 20.727 -12.031 5.895 1.00 97.12 216 LYS A C 1
ATOM 1674 O O . LYS A 1 216 ? 21.181 -13.140 5.636 1.00 97.12 216 LYS A O 1
ATOM 1679 N N . SER A 1 217 ? 19.727 -11.851 6.752 1.00 95.75 217 SER A N 1
ATOM 1680 C CA . SER A 1 217 ? 19.067 -12.941 7.476 1.00 95.75 217 SER A CA 1
ATOM 1681 C C . SER A 1 217 ? 17.724 -13.341 6.866 1.00 95.75 217 SER A C 1
ATOM 1683 O O . SER A 1 217 ? 16.989 -14.075 7.520 1.00 95.75 217 SER A O 1
ATOM 1685 N N . MET A 1 218 ? 17.378 -12.826 5.680 1.00 96.88 218 MET A N 1
ATOM 1686 C CA . MET A 1 218 ? 16.119 -13.129 5.001 1.00 96.88 218 MET A CA 1
ATOM 1687 C C . MET A 1 218 ? 16.039 -14.632 4.714 1.00 96.88 218 MET A C 1
ATOM 1689 O O . MET A 1 218 ? 16.919 -15.148 4.020 1.00 96.88 218 MET A O 1
ATOM 1693 N N . PRO A 1 219 ? 15.044 -15.356 5.253 1.00 96.25 219 PRO A N 1
ATOM 1694 C CA . PRO A 1 219 ? 14.880 -16.760 4.929 1.00 96.25 219 PRO A CA 1
ATOM 1695 C C . PRO A 1 219 ? 14.296 -16.910 3.524 1.00 96.25 219 PRO A C 1
ATOM 1697 O O . PRO A 1 219 ? 13.715 -15.972 2.980 1.00 96.25 219 PRO A O 1
ATOM 1700 N N . HIS A 1 220 ? 14.373 -18.120 2.975 1.00 96.50 220 HIS A N 1
ATOM 1701 C CA . HIS A 1 220 ? 13.559 -18.467 1.818 1.00 96.50 220 HIS A CA 1
ATOM 1702 C C . HIS A 1 220 ? 12.068 -18.372 2.180 1.00 96.50 220 HIS A C 1
ATOM 1704 O O . HIS A 1 220 ? 11.623 -18.941 3.178 1.00 96.50 220 HIS A O 1
ATOM 1710 N N . LEU A 1 221 ? 11.307 -17.649 1.366 1.00 95.31 221 LEU A N 1
ATOM 1711 C CA . LEU A 1 221 ? 9.881 -17.400 1.518 1.00 95.31 221 LEU A CA 1
ATOM 1712 C C . LEU A 1 221 ? 9.109 -18.359 0.606 1.00 95.31 221 LEU A C 1
ATOM 1714 O O . LEU A 1 221 ? 8.629 -17.980 -0.458 1.00 95.31 221 LEU A O 1
ATOM 1718 N N . ALA A 1 222 ? 9.024 -19.624 1.023 1.00 91.75 222 ALA A N 1
ATOM 1719 C CA . ALA A 1 222 ? 8.544 -20.730 0.189 1.00 91.75 222 ALA A CA 1
ATOM 1720 C C . ALA A 1 222 ? 7.093 -20.578 -0.307 1.00 91.75 222 ALA A C 1
ATOM 1722 O O . ALA A 1 222 ? 6.727 -21.168 -1.320 1.00 91.75 222 ALA A O 1
ATOM 1723 N N . ARG A 1 223 ? 6.271 -19.796 0.401 1.00 91.56 223 ARG A N 1
ATOM 1724 C CA . ARG A 1 223 ? 4.869 -19.526 0.043 1.00 91.56 223 ARG A CA 1
ATOM 1725 C C . ARG A 1 223 ? 4.665 -18.319 -0.868 1.00 91.56 223 ARG A C 1
ATOM 1727 O O . ARG A 1 223 ? 3.541 -17.996 -1.224 1.00 91.56 223 ARG A O 1
ATOM 1734 N N . ASN A 1 224 ? 5.752 -17.662 -1.258 1.00 93.56 224 ASN A N 1
ATOM 1735 C CA . ASN A 1 224 ? 5.743 -16.487 -2.117 1.00 93.56 224 ASN A CA 1
ATOM 1736 C C . ASN A 1 224 ? 4.799 -15.368 -1.630 1.00 93.56 224 ASN A C 1
ATOM 1738 O O . ASN A 1 224 ? 3.870 -14.984 -2.346 1.00 93.56 224 ASN A O 1
ATOM 1742 N N . PRO A 1 225 ? 5.014 -14.837 -0.412 1.00 95.62 225 PRO A N 1
ATOM 1743 C CA . PRO A 1 225 ? 4.079 -13.922 0.217 1.00 95.62 225 PRO A CA 1
ATOM 1744 C C . PRO A 1 225 ? 3.936 -12.602 -0.535 1.00 95.62 225 PRO A C 1
ATOM 1746 O O . PRO A 1 225 ? 4.845 -12.147 -1.236 1.00 95.62 225 PRO A O 1
ATOM 1749 N N . ILE A 1 226 ? 2.814 -11.939 -0.280 1.00 96.12 226 ILE A N 1
ATOM 1750 C CA . ILE A 1 226 ? 2.673 -10.494 -0.456 1.00 96.12 226 ILE A CA 1
ATOM 1751 C C . ILE A 1 226 ? 3.247 -9.815 0.792 1.00 96.12 226 ILE A C 1
ATOM 1753 O O . ILE A 1 226 ? 2.946 -10.221 1.910 1.00 96.12 226 ILE A O 1
ATOM 1757 N N . ALA A 1 227 ? 4.057 -8.774 0.629 1.00 97.00 227 ALA A N 1
ATOM 1758 C CA . ALA A 1 227 ? 4.642 -8.011 1.725 1.00 97.00 227 ALA A CA 1
ATOM 1759 C C . ALA A 1 227 ? 4.167 -6.549 1.692 1.00 97.00 227 ALA A C 1
ATOM 1761 O O . ALA A 1 227 ? 4.475 -5.817 0.754 1.00 97.00 227 ALA A O 1
ATOM 1762 N N . PHE A 1 228 ? 3.455 -6.107 2.729 1.00 95.50 228 PHE A N 1
ATOM 1763 C CA . PHE A 1 228 ? 3.112 -4.706 2.980 1.00 95.50 228 PHE A CA 1
ATOM 1764 C C . PHE A 1 228 ? 4.025 -4.156 4.076 1.00 95.50 228 PHE A C 1
ATOM 1766 O O . PHE A 1 228 ? 3.826 -4.427 5.261 1.00 95.50 228 PHE A O 1
ATOM 1773 N N . ILE A 1 229 ? 5.054 -3.397 3.707 1.00 94.44 229 ILE A N 1
ATOM 1774 C CA . ILE A 1 229 ? 6.090 -2.979 4.650 1.00 94.44 229 ILE A CA 1
ATOM 1775 C C . ILE A 1 229 ? 5.995 -1.484 4.947 1.00 94.44 229 ILE A C 1
ATOM 1777 O O . ILE A 1 229 ? 6.604 -0.654 4.270 1.00 94.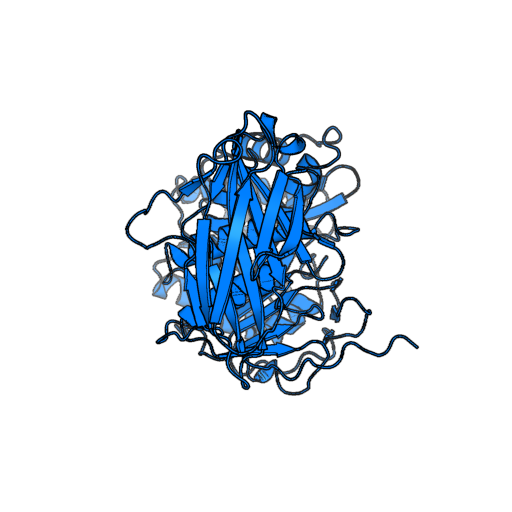44 229 ILE A O 1
ATOM 1781 N N . ASN A 1 230 ? 5.285 -1.143 6.025 1.00 89.00 230 ASN A N 1
ATOM 1782 C CA . ASN A 1 230 ? 5.280 0.206 6.578 1.00 89.00 230 ASN A CA 1
ATOM 1783 C C . ASN A 1 230 ? 6.520 0.421 7.462 1.00 89.00 230 ASN A C 1
ATOM 1785 O O . ASN A 1 230 ? 6.506 0.225 8.678 1.00 89.00 230 ASN A O 1
ATOM 1789 N N . GLY A 1 231 ? 7.615 0.804 6.810 1.00 88.06 231 GLY A N 1
ATOM 1790 C CA . GLY A 1 231 ? 8.847 1.257 7.442 1.00 88.06 231 GLY A CA 1
ATOM 1791 C C . GLY A 1 231 ? 9.534 2.312 6.578 1.00 88.06 231 GLY A C 1
ATOM 1792 O O . GLY A 1 231 ? 9.282 2.408 5.377 1.00 88.06 231 GLY A O 1
ATOM 1793 N N . CYS A 1 232 ? 10.398 3.122 7.183 1.00 90.12 232 CYS A N 1
ATOM 1794 C CA . CYS A 1 232 ? 11.167 4.135 6.458 1.00 90.12 232 CYS A CA 1
ATOM 1795 C C . CYS A 1 232 ? 12.174 3.499 5.488 1.00 90.12 232 CYS A C 1
ATOM 1797 O O . CYS A 1 232 ? 12.836 2.527 5.845 1.00 90.12 232 CYS A O 1
ATOM 1799 N N . ALA A 1 233 ? 12.345 4.097 4.306 1.00 92.12 233 ALA A N 1
ATOM 1800 C CA . ALA A 1 233 ? 13.421 3.803 3.355 1.00 92.12 233 ALA A CA 1
ATOM 1801 C C . ALA A 1 233 ? 13.678 2.303 3.112 1.00 92.12 233 ALA A C 1
ATOM 1803 O O . ALA A 1 233 ? 14.825 1.858 3.076 1.00 92.12 233 ALA A O 1
ATOM 1804 N N . THR A 1 234 ? 12.622 1.511 2.953 1.00 95.88 234 THR A N 1
ATOM 1805 C CA . THR A 1 234 ? 12.726 0.076 2.679 1.00 95.88 234 THR A CA 1
ATOM 1806 C C . THR A 1 234 ? 12.913 -0.237 1.195 1.00 95.88 234 THR A C 1
ATOM 1808 O O . THR A 1 234 ? 13.381 -1.326 0.858 1.00 95.88 234 THR A O 1
ATOM 1811 N N . THR A 1 235 ? 12.637 0.718 0.303 1.00 96.62 235 THR A N 1
ATOM 1812 C CA . THR A 1 235 ? 12.737 0.560 -1.157 1.00 96.62 235 THR A CA 1
ATOM 1813 C C . THR A 1 235 ? 13.526 1.643 -1.915 1.00 96.62 235 THR A C 1
ATOM 1815 O O . THR A 1 235 ? 13.289 1.787 -3.114 1.00 96.62 235 THR A O 1
ATOM 1818 N N . PRO A 1 236 ? 14.466 2.423 -1.328 1.00 95.25 236 PRO A N 1
ATOM 1819 C CA . PRO A 1 236 ? 15.274 3.325 -2.149 1.00 95.25 236 PRO A CA 1
ATOM 1820 C C . PRO A 1 236 ? 16.047 2.540 -3.223 1.00 95.25 236 PRO A C 1
ATOM 1822 O O . PRO A 1 236 ? 16.283 1.340 -3.039 1.00 95.25 236 PRO A O 1
ATOM 1825 N N . PRO A 1 237 ? 16.494 3.206 -4.305 1.00 94.06 237 PRO A N 1
ATOM 1826 C CA . PRO A 1 237 ? 17.459 2.639 -5.242 1.00 94.06 237 PRO A CA 1
ATOM 1827 C C . PRO A 1 237 ? 18.570 1.855 -4.541 1.00 94.06 237 PRO A C 1
ATOM 1829 O O . PRO A 1 237 ? 19.139 2.317 -3.548 1.00 94.06 237 PRO A O 1
ATOM 1832 N N . GLY A 1 238 ? 18.835 0.642 -5.019 1.00 94.62 238 GLY A N 1
ATOM 1833 C CA . GLY A 1 238 ? 19.815 -0.264 -4.426 1.00 94.62 238 GLY A CA 1
ATOM 1834 C C . GLY A 1 238 ? 19.433 -0.898 -3.079 1.00 94.62 238 GLY A C 1
ATOM 1835 O O . GLY A 1 238 ? 20.301 -1.513 -2.463 1.00 94.62 238 GLY A O 1
ATOM 1836 N N . SER A 1 239 ? 18.184 -0.793 -2.603 1.00 97.06 239 SER A N 1
ATOM 1837 C CA . SER A 1 239 ? 17.765 -1.365 -1.309 1.00 97.06 239 SER A CA 1
ATOM 1838 C C . SER A 1 239 ? 18.076 -2.864 -1.189 1.00 97.06 239 SER A C 1
ATOM 1840 O O . SER A 1 239 ? 17.522 -3.700 -1.911 1.00 97.06 239 SER A O 1
ATOM 1842 N N . GLU A 1 240 ? 18.937 -3.211 -0.226 1.00 98.06 240 GLU A N 1
ATOM 1843 C CA . GLU A 1 240 ? 19.308 -4.597 0.080 1.00 98.06 240 GLU A CA 1
ATOM 1844 C C . GLU A 1 240 ? 18.103 -5.384 0.611 1.00 98.06 240 GLU A C 1
ATOM 1846 O O . GLU A 1 240 ? 17.934 -6.553 0.277 1.00 98.06 240 GLU A O 1
ATOM 1851 N N . LEU A 1 241 ? 17.246 -4.748 1.414 1.00 98.25 241 LEU A N 1
ATOM 1852 C CA . LEU A 1 241 ? 16.070 -5.366 2.015 1.00 98.25 241 LEU A CA 1
ATOM 1853 C C . LEU A 1 241 ? 15.031 -5.739 0.959 1.00 98.25 241 LEU A C 1
ATOM 1855 O O . LEU A 1 241 ? 14.559 -6.874 0.956 1.00 98.25 241 LEU A O 1
ATOM 1859 N N . LEU A 1 242 ? 14.702 -4.809 0.057 1.00 98.38 242 LEU A N 1
ATOM 1860 C CA . LEU A 1 242 ? 13.770 -5.061 -1.045 1.00 98.38 242 LEU A CA 1
ATOM 1861 C C . LEU A 1 242 ? 14.260 -6.234 -1.901 1.00 98.38 242 LEU A C 1
ATOM 1863 O O . LEU A 1 242 ? 13.518 -7.189 -2.133 1.00 98.38 242 LEU A O 1
ATOM 1867 N N . ARG A 1 243 ? 15.536 -6.196 -2.313 1.00 98.38 243 ARG A N 1
ATOM 1868 C CA . ARG A 1 243 ? 16.145 -7.284 -3.089 1.00 98.38 243 ARG A CA 1
ATOM 1869 C C . ARG A 1 243 ? 16.143 -8.593 -2.315 1.00 98.38 243 ARG A C 1
ATOM 1871 O O . ARG A 1 243 ? 15.872 -9.627 -2.907 1.00 98.38 243 ARG A O 1
ATOM 1878 N N . ALA A 1 244 ? 16.409 -8.570 -1.011 1.00 98.44 244 ALA A N 1
ATOM 1879 C CA . ALA A 1 244 ? 16.374 -9.773 -0.192 1.00 98.44 244 ALA A CA 1
ATOM 1880 C C . ALA A 1 244 ? 14.977 -10.402 -0.164 1.00 98.44 244 ALA A C 1
ATOM 1882 O O . ALA A 1 244 ? 14.883 -11.609 -0.355 1.00 98.44 244 ALA A O 1
ATOM 1883 N N . PHE A 1 245 ? 13.906 -9.620 0.010 1.00 98.38 245 PHE A N 1
ATOM 1884 C CA . PHE A 1 245 ? 12.536 -10.139 -0.062 1.00 98.38 245 PHE A CA 1
ATOM 1885 C C . PHE A 1 245 ? 12.254 -10.790 -1.422 1.00 98.38 245 PHE A C 1
ATOM 1887 O O . PHE A 1 245 ? 11.889 -11.964 -1.471 1.00 98.38 245 PHE A O 1
ATOM 1894 N N . LEU A 1 246 ? 12.457 -10.050 -2.517 1.00 98.12 246 LEU A N 1
ATOM 1895 C CA . LEU A 1 246 ? 12.136 -10.520 -3.870 1.00 98.12 246 LEU A CA 1
ATOM 1896 C C . LEU A 1 246 ? 12.985 -11.736 -4.273 1.00 98.12 246 LEU A C 1
ATOM 1898 O O . LEU A 1 246 ? 12.448 -12.741 -4.726 1.00 98.12 246 LEU A O 1
ATOM 1902 N N . ASN A 1 247 ? 14.296 -11.704 -4.015 1.00 98.19 247 ASN A N 1
ATOM 1903 C CA . ASN A 1 247 ? 15.208 -12.805 -4.346 1.00 98.19 247 ASN A CA 1
ATOM 1904 C C . ASN A 1 247 ? 14.953 -14.077 -3.531 1.00 98.19 247 ASN A C 1
ATOM 1906 O O . ASN A 1 247 ? 15.385 -15.152 -3.940 1.00 98.19 247 ASN A O 1
ATOM 1910 N N . ASN A 1 248 ? 14.294 -13.965 -2.374 1.00 97.56 248 ASN A N 1
ATOM 1911 C CA . ASN A 1 248 ? 13.961 -15.114 -1.537 1.00 97.56 248 ASN A CA 1
ATOM 1912 C C . ASN A 1 248 ? 12.537 -15.635 -1.756 1.00 97.56 248 ASN A C 1
ATOM 1914 O O . ASN A 1 248 ? 12.148 -16.563 -1.052 1.00 97.56 248 ASN A O 1
ATOM 1918 N N . GLY A 1 249 ? 11.795 -15.109 -2.733 1.00 95.06 249 GLY A N 1
ATOM 1919 C CA . GLY A 1 249 ? 10.496 -15.641 -3.152 1.00 95.06 249 GLY A CA 1
ATOM 1920 C C . GLY A 1 249 ? 9.314 -14.705 -2.917 1.00 95.06 249 GLY A C 1
ATOM 1921 O O . GLY A 1 249 ? 8.214 -15.038 -3.330 1.00 95.06 249 GLY A O 1
ATOM 1922 N N . CYS A 1 250 ? 9.495 -13.531 -2.298 1.00 96.19 250 CYS A N 1
ATOM 1923 C CA . CYS A 1 250 ? 8.401 -12.564 -2.143 1.00 96.19 250 CYS A CA 1
ATOM 1924 C C . CYS A 1 250 ? 7.781 -12.231 -3.507 1.00 96.19 250 CYS A C 1
ATOM 1926 O O . CYS A 1 250 ? 8.489 -11.829 -4.433 1.00 96.19 250 CYS A O 1
ATOM 1928 N N . ARG A 1 251 ? 6.460 -12.388 -3.624 1.00 94.31 251 ARG A N 1
ATOM 1929 C CA . ARG A 1 251 ? 5.745 -12.222 -4.891 1.00 94.31 251 ARG A CA 1
ATOM 1930 C C . ARG A 1 251 ? 5.489 -10.758 -5.208 1.00 94.31 251 ARG A C 1
ATOM 1932 O O . ARG A 1 251 ? 5.678 -10.338 -6.347 1.00 94.31 251 ARG A O 1
ATOM 1939 N N . THR A 1 252 ? 5.055 -9.997 -4.208 1.00 96.31 252 THR A N 1
ATOM 1940 C CA . THR A 1 252 ? 4.786 -8.561 -4.321 1.00 96.31 252 THR A CA 1
ATOM 1941 C C . THR A 1 252 ? 5.231 -7.865 -3.053 1.00 96.31 252 THR A C 1
ATOM 1943 O O . THR A 1 252 ? 4.958 -8.341 -1.958 1.00 96.31 252 THR A O 1
ATOM 1946 N N . TYR A 1 253 ? 5.873 -6.714 -3.200 1.00 98.12 253 TYR A N 1
ATOM 1947 C CA . TYR A 1 253 ? 6.359 -5.899 -2.102 1.00 98.12 253 TYR A CA 1
ATOM 1948 C C . TYR A 1 253 ? 5.841 -4.468 -2.248 1.00 98.12 253 TYR A C 1
ATOM 1950 O O . TYR A 1 253 ? 6.062 -3.831 -3.277 1.00 98.12 253 TYR A O 1
ATOM 1958 N N . LEU A 1 254 ? 5.189 -3.949 -1.211 1.00 97.62 254 LEU A N 1
ATOM 1959 C CA . LEU A 1 254 ? 4.818 -2.543 -1.079 1.00 97.62 254 LEU A CA 1
ATOM 1960 C C . LEU A 1 254 ? 5.684 -1.902 0.009 1.00 97.62 254 LEU A C 1
ATOM 1962 O O . LEU A 1 254 ? 5.769 -2.431 1.119 1.00 97.62 254 LEU A O 1
ATOM 1966 N N . GLY A 1 255 ? 6.315 -0.767 -0.287 1.00 95.62 255 GLY A N 1
ATOM 1967 C CA . GLY A 1 255 ? 7.116 -0.045 0.704 1.00 95.62 255 GLY A CA 1
ATOM 1968 C C . GLY A 1 255 ? 7.608 1.319 0.235 1.00 95.62 255 GLY A C 1
ATOM 1969 O O . GLY A 1 255 ? 7.169 1.823 -0.801 1.00 95.62 255 GLY A O 1
ATOM 1970 N N . ASN A 1 256 ? 8.519 1.906 1.018 1.00 92.94 256 ASN A N 1
ATOM 1971 C CA . ASN A 1 256 ? 8.827 3.337 0.978 1.00 92.94 256 ASN A CA 1
ATOM 1972 C C . ASN A 1 256 ? 10.253 3.647 0.550 1.00 92.94 256 ASN A C 1
ATOM 1974 O O . ASN A 1 256 ? 11.212 3.102 1.098 1.00 92.94 256 ASN A O 1
ATOM 1978 N N . THR A 1 257 ? 10.411 4.612 -0.350 1.00 93.38 257 THR A N 1
ATOM 1979 C CA . THR A 1 257 ? 11.723 5.033 -0.859 1.00 93.38 257 THR A CA 1
ATOM 1980 C C . THR A 1 257 ? 12.427 6.073 0.007 1.00 93.38 257 THR A C 1
ATOM 1982 O O . THR A 1 257 ? 13.644 6.218 -0.105 1.00 93.38 257 THR A O 1
ATOM 1985 N N . ALA A 1 258 ? 11.709 6.805 0.863 1.00 89.31 258 ALA A N 1
ATOM 1986 C CA . ALA A 1 258 ? 12.281 7.888 1.655 1.00 89.31 258 ALA A CA 1
ATOM 1987 C C . ALA A 1 258 ? 12.369 7.556 3.149 1.00 89.31 258 ALA A C 1
ATOM 1989 O O . ALA A 1 258 ? 11.601 6.767 3.703 1.00 89.31 258 ALA A O 1
ATOM 1990 N N . THR A 1 259 ? 13.331 8.192 3.817 1.00 83.38 259 THR A N 1
ATOM 1991 C CA . THR A 1 259 ? 13.383 8.225 5.278 1.00 83.38 259 THR A CA 1
ATOM 1992 C C . THR A 1 259 ? 12.500 9.354 5.763 1.00 83.38 259 THR A C 1
ATOM 1994 O O . THR A 1 259 ? 12.737 10.510 5.400 1.00 83.38 259 THR A O 1
ATOM 1997 N N . VAL A 1 260 ? 11.554 9.044 6.647 1.00 69.94 260 VAL A N 1
ATOM 1998 C CA . VAL A 1 260 ? 10.699 10.068 7.232 1.00 69.94 260 VAL A CA 1
ATOM 1999 C C . VAL A 1 260 ? 10.929 10.163 8.744 1.00 69.94 260 VAL A C 1
ATOM 2001 O O . VAL A 1 260 ? 10.716 9.192 9.464 1.00 69.94 260 VAL A O 1
ATOM 2004 N N . PRO A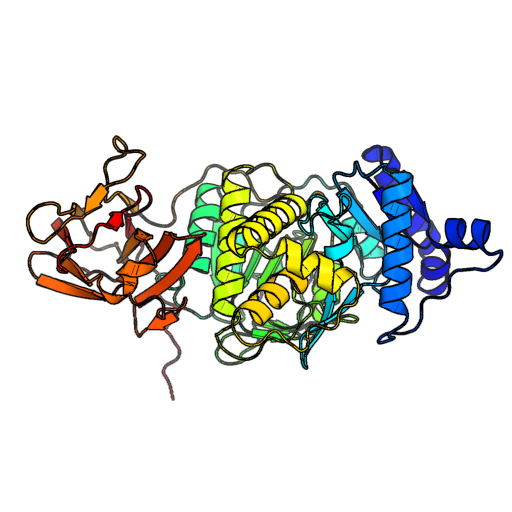 1 261 ? 11.419 11.307 9.258 1.00 60.75 261 PRO A N 1
ATOM 2005 C CA . PRO A 1 261 ? 11.735 11.440 10.675 1.00 60.75 261 PRO A CA 1
ATOM 2006 C C . PRO A 1 261 ? 10.484 11.664 11.541 1.00 60.75 261 PRO A C 1
ATOM 2008 O O . PRO A 1 261 ? 9.612 12.468 11.208 1.00 60.75 261 PRO A O 1
ATOM 2011 N N . GLY A 1 262 ? 10.466 11.033 12.719 1.00 60.28 262 GLY A N 1
ATOM 2012 C CA . GLY A 1 262 ? 9.472 11.254 13.777 1.00 60.28 262 GLY A CA 1
ATOM 2013 C C . GLY A 1 262 ? 8.193 10.422 13.637 1.00 60.28 262 GLY A C 1
ATOM 2014 O O . GLY A 1 262 ? 8.135 9.492 12.845 1.00 60.28 262 GLY A O 1
ATOM 2015 N N . MET A 1 263 ? 7.169 10.770 14.427 1.00 55.22 263 MET A N 1
ATOM 2016 C CA . MET A 1 263 ? 5.844 10.111 14.439 1.00 55.22 263 MET A CA 1
ATOM 2017 C C . MET A 1 263 ? 4.852 10.720 13.435 1.00 55.22 263 MET A C 1
ATOM 2019 O O . MET A 1 263 ? 3.853 10.109 13.075 1.00 55.22 263 MET A O 1
ATOM 2023 N N . ILE A 1 264 ? 5.143 11.927 12.943 1.00 58.81 264 ILE A N 1
ATOM 2024 C CA . ILE A 1 264 ? 4.385 12.624 11.892 1.00 58.81 264 ILE A CA 1
ATOM 2025 C C . ILE A 1 264 ? 4.139 11.781 10.619 1.00 58.81 264 ILE A C 1
ATOM 2027 O O . ILE A 1 264 ? 3.093 11.970 10.010 1.00 58.81 264 ILE A O 1
ATOM 2031 N N . PRO A 1 265 ? 5.024 10.869 10.185 1.00 60.50 265 PRO A N 1
ATOM 2032 C CA . PRO A 1 265 ? 4.801 10.043 8.996 1.00 60.50 265 PRO A CA 1
ATOM 2033 C C . PRO A 1 265 ? 3.767 8.946 9.234 1.00 60.50 265 PRO A C 1
ATOM 2035 O O . PRO A 1 265 ? 3.027 8.609 8.315 1.00 60.50 265 PRO A O 1
ATOM 2038 N N . ALA A 1 266 ? 3.674 8.445 10.474 1.00 68.19 266 ALA A N 1
ATOM 2039 C CA . ALA A 1 266 ? 2.726 7.400 10.837 1.00 68.19 266 ALA A CA 1
ATOM 2040 C C . ALA A 1 266 ? 1.299 7.845 10.498 1.00 68.19 266 ALA A C 1
ATOM 2042 O O . ALA A 1 266 ? 0.647 7.175 9.713 1.00 68.19 266 ALA A O 1
ATOM 2043 N N . ARG A 1 267 ? 0.864 9.048 10.913 1.00 74.38 267 ARG A N 1
ATOM 2044 C CA . ARG A 1 267 ? -0.503 9.537 10.615 1.00 74.38 267 ARG A CA 1
ATOM 2045 C C . ARG A 1 267 ? -0.900 9.491 9.139 1.00 74.38 267 ARG A C 1
ATOM 2047 O O . ARG A 1 267 ? -2.043 9.187 8.817 1.00 74.38 267 ARG A O 1
ATOM 2054 N N . TYR A 1 268 ? 0.023 9.816 8.245 1.00 83.56 268 TYR A N 1
ATOM 2055 C CA . TYR A 1 268 ? -0.264 9.908 6.817 1.00 83.56 268 TYR A CA 1
ATOM 2056 C C . TYR A 1 268 ? -0.269 8.545 6.163 1.00 83.56 268 TYR A C 1
ATOM 2058 O O . TYR A 1 268 ? -1.162 8.233 5.377 1.00 83.56 268 TYR A O 1
ATOM 2066 N N . THR A 1 269 ? 0.696 7.711 6.533 1.00 83.38 269 THR A N 1
ATOM 2067 C CA . THR A 1 269 ? 0.718 6.323 6.100 1.00 83.38 269 THR A CA 1
ATOM 2068 C C . THR A 1 269 ? -0.509 5.573 6.609 1.00 83.38 269 THR A C 1
ATOM 2070 O O . THR A 1 269 ? -1.093 4.795 5.865 1.00 83.38 269 THR A O 1
ATOM 2073 N N . ASN A 1 270 ? -0.963 5.863 7.825 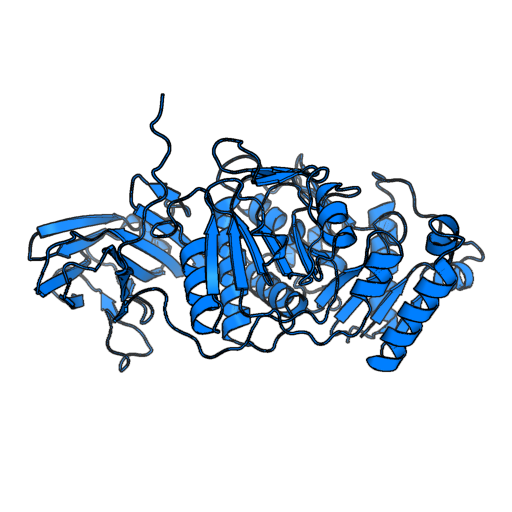1.00 80.62 270 ASN A N 1
ATOM 2074 C CA . ASN A 1 270 ? -2.168 5.287 8.408 1.00 80.62 270 ASN A CA 1
ATOM 2075 C C . ASN A 1 270 ? -3.414 5.672 7.600 1.00 80.62 270 ASN A C 1
ATOM 2077 O O . ASN A 1 270 ? -4.217 4.815 7.243 1.00 80.62 270 ASN A O 1
ATOM 2081 N N . GLN A 1 271 ? -3.541 6.940 7.205 1.00 85.69 271 GLN A N 1
ATOM 2082 C CA . GLN A 1 271 ? -4.613 7.369 6.305 1.00 85.69 271 GLN A CA 1
ATOM 2083 C C . GLN A 1 271 ? -4.529 6.679 4.927 1.00 85.69 271 GLN A C 1
ATOM 2085 O O . GLN A 1 271 ? -5.563 6.284 4.387 1.00 85.69 271 GLN A O 1
ATOM 2090 N N . LEU A 1 272 ? -3.330 6.492 4.357 1.00 89.69 272 LEU A N 1
ATOM 2091 C CA . LEU A 1 272 ? -3.153 5.732 3.110 1.00 89.69 272 LEU A CA 1
ATOM 2092 C C . LEU A 1 272 ? -3.558 4.258 3.280 1.00 89.69 272 LEU A C 1
ATOM 2094 O O . LEU A 1 272 ? -4.232 3.705 2.414 1.00 89.69 272 LEU A O 1
ATOM 2098 N N . VAL A 1 273 ? -3.212 3.643 4.412 1.00 87.25 273 VAL A N 1
ATOM 2099 C CA . VAL A 1 273 ? -3.649 2.292 4.792 1.00 87.25 273 VAL A CA 1
ATOM 2100 C C . VAL A 1 273 ? -5.173 2.208 4.864 1.00 87.25 273 VAL A C 1
ATOM 2102 O O . VAL A 1 273 ? -5.754 1.283 4.304 1.00 87.25 273 VAL A O 1
ATOM 2105 N N . MET A 1 274 ? -5.845 3.187 5.472 1.00 85.50 274 MET A N 1
ATOM 2106 C CA . MET A 1 274 ? -7.311 3.215 5.492 1.00 85.50 274 MET A CA 1
ATOM 2107 C C . MET A 1 274 ? -7.899 3.342 4.080 1.00 85.50 274 MET A C 1
ATOM 2109 O O . MET A 1 274 ? -8.882 2.674 3.766 1.00 85.50 274 MET A O 1
ATOM 2113 N N . CYS A 1 275 ? -7.275 4.129 3.195 1.00 91.69 275 CYS A N 1
ATOM 2114 C CA . CYS A 1 275 ? -7.672 4.182 1.784 1.00 91.69 275 CYS A CA 1
ATOM 2115 C C . CYS A 1 275 ? -7.499 2.817 1.095 1.00 91.69 275 CYS A C 1
ATOM 2117 O O . CYS A 1 275 ? -8.360 2.425 0.311 1.00 91.69 275 CYS A O 1
ATOM 2119 N N . PHE A 1 276 ? -6.442 2.068 1.425 1.00 93.25 276 PHE A N 1
ATOM 2120 C CA . PHE A 1 276 ? -6.221 0.710 0.920 1.00 93.25 276 PHE A CA 1
ATOM 2121 C C . PHE A 1 276 ? -7.278 -0.274 1.415 1.00 93.25 276 PHE A C 1
ATOM 2123 O O . PHE A 1 276 ? -7.834 -1.019 0.615 1.00 93.25 276 PHE A O 1
ATOM 2130 N N . LEU A 1 277 ? -7.616 -0.247 2.705 1.00 88.75 277 LEU A N 1
ATOM 2131 C CA . LEU A 1 277 ? -8.678 -1.091 3.255 1.00 88.75 277 LEU A CA 1
ATOM 2132 C C . LEU A 1 277 ? -10.043 -0.764 2.636 1.00 88.75 277 LEU A C 1
ATOM 2134 O O . LEU A 1 277 ? -10.829 -1.675 2.388 1.00 88.75 277 LEU A O 1
ATOM 2138 N N . ASN A 1 278 ? -10.317 0.508 2.339 1.00 89.62 278 ASN A N 1
ATOM 2139 C CA . ASN A 1 278 ? -11.538 0.914 1.641 1.00 89.62 278 ASN A CA 1
ATOM 2140 C C . ASN A 1 278 ? -11.570 0.402 0.194 1.00 89.62 278 ASN A C 1
ATOM 2142 O O . ASN A 1 278 ? -12.584 -0.161 -0.216 1.00 89.62 278 ASN A O 1
ATOM 2146 N N . ALA A 1 279 ? -10.468 0.543 -0.551 1.00 93.75 279 ALA A N 1
ATOM 2147 C CA . ALA A 1 279 ? -10.341 -0.013 -1.900 1.00 93.75 279 ALA A CA 1
ATOM 2148 C C . ALA A 1 279 ? -10.526 -1.538 -1.883 1.00 93.75 279 ALA A C 1
ATOM 2150 O O . ALA A 1 279 ? -11.309 -2.087 -2.653 1.00 93.75 279 ALA A O 1
ATOM 2151 N N . TYR A 1 280 ? -9.892 -2.222 -0.929 1.00 90.12 280 TYR A N 1
ATOM 2152 C CA . TYR A 1 280 ? -10.012 -3.668 -0.776 1.00 90.12 280 TYR A CA 1
ATOM 2153 C C . TYR A 1 280 ? -11.440 -4.116 -0.441 1.00 90.12 280 TYR A C 1
ATOM 2155 O O . TYR A 1 280 ? -11.944 -5.053 -1.050 1.00 90.12 280 TYR A O 1
ATOM 2163 N N . LYS A 1 281 ? -12.133 -3.430 0.477 1.00 86.62 281 LYS A N 1
ATOM 2164 C CA . LYS A 1 281 ? -13.546 -3.715 0.788 1.00 86.62 281 LYS A CA 1
ATOM 2165 C C . LYS A 1 281 ? -14.456 -3.518 -0.427 1.00 86.62 281 LYS A C 1
ATOM 2167 O O . LYS A 1 281 ? -15.401 -4.281 -0.601 1.00 86.62 281 LYS A O 1
ATOM 2172 N N . ALA A 1 282 ? -14.187 -2.499 -1.244 1.00 90.88 282 ALA A N 1
ATOM 2173 C CA . ALA A 1 282 ? -14.957 -2.218 -2.452 1.00 90.88 282 ALA A CA 1
ATOM 2174 C C . ALA A 1 282 ? -14.666 -3.216 -3.587 1.00 90.88 282 ALA A C 1
ATOM 2176 O O . ALA A 1 282 ? -15.548 -3.491 -4.400 1.00 90.88 282 ALA A O 1
ATOM 2177 N N . ASN A 1 283 ? -13.447 -3.757 -3.636 1.00 92.69 283 ASN A N 1
ATOM 2178 C CA . ASN A 1 283 ? -12.975 -4.636 -4.698 1.00 92.69 283 ASN A CA 1
ATOM 2179 C C . ASN A 1 283 ? -12.105 -5.785 -4.141 1.00 92.69 283 ASN A C 1
ATOM 2181 O O . ASN A 1 283 ? -10.895 -5.819 -4.374 1.00 92.69 283 ASN A O 1
ATOM 2185 N N . PRO A 1 284 ? -12.686 -6.758 -3.417 1.00 88.50 284 PRO A N 1
ATOM 2186 C CA . PRO A 1 284 ? -11.909 -7.809 -2.754 1.00 88.50 284 PRO A CA 1
ATOM 2187 C C . PRO A 1 284 ? -11.158 -8.726 -3.734 1.00 88.50 284 PRO A C 1
ATOM 2189 O O . PRO A 1 284 ? -10.208 -9.400 -3.341 1.00 88.50 284 PRO A O 1
ATOM 2192 N N . ASP A 1 285 ? -11.563 -8.760 -5.008 1.00 89.00 285 ASP A N 1
ATOM 2193 C CA . ASP A 1 285 ? -10.925 -9.523 -6.091 1.00 89.00 285 ASP A CA 1
ATOM 2194 C C . ASP A 1 285 ? -9.756 -8.785 -6.766 1.00 89.00 285 ASP A C 1
ATOM 2196 O O . ASP A 1 285 ? -9.058 -9.355 -7.616 1.00 89.00 285 ASP A O 1
ATOM 2200 N N . GLY A 1 286 ? -9.555 -7.509 -6.428 1.00 92.75 286 GLY A N 1
ATOM 2201 C CA . GLY A 1 286 ? -8.535 -6.658 -7.023 1.00 92.75 286 GLY A CA 1
ATOM 2202 C C . GLY A 1 286 ? -7.121 -7.177 -6.764 1.00 92.75 286 GLY A C 1
ATOM 2203 O O . GLY A 1 286 ? -6.808 -7.702 -5.693 1.00 92.75 286 GLY A O 1
ATOM 2204 N N . SER A 1 287 ? -6.225 -7.004 -7.741 1.00 94.44 287 SER A N 1
ATOM 2205 C CA . SER A 1 287 ? -4.806 -7.230 -7.470 1.00 94.44 287 SER A CA 1
ATOM 2206 C C . SER A 1 287 ? -4.281 -6.163 -6.515 1.00 94.44 287 SER A C 1
ATOM 2208 O O . SER A 1 287 ? -4.703 -5.007 -6.556 1.00 94.44 287 SER A O 1
ATOM 2210 N N . VAL A 1 288 ? -3.323 -6.529 -5.668 1.0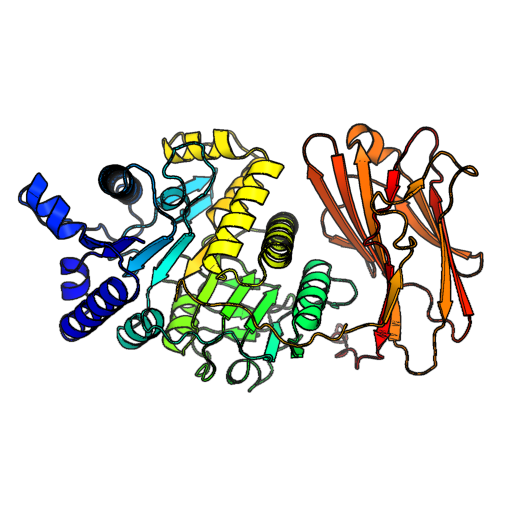0 95.19 288 VAL A N 1
ATOM 2211 C CA . VAL A 1 288 ? -2.764 -5.638 -4.643 1.00 95.19 288 VAL A CA 1
ATOM 2212 C C . VAL A 1 288 ? -2.220 -4.343 -5.244 1.00 95.19 288 VAL A C 1
ATOM 2214 O O . VAL A 1 288 ? -2.387 -3.282 -4.652 1.00 95.19 288 VAL A O 1
ATOM 2217 N N . VAL A 1 289 ? -1.625 -4.403 -6.439 1.00 96.25 289 VAL A N 1
ATOM 2218 C CA . VAL A 1 289 ? -1.118 -3.212 -7.137 1.00 96.25 289 VAL A CA 1
ATOM 2219 C C . VAL A 1 289 ? -2.263 -2.280 -7.552 1.00 96.25 289 VAL A C 1
ATOM 2221 O O . VAL A 1 289 ? -2.150 -1.073 -7.360 1.00 96.25 289 VAL A O 1
ATOM 2224 N N . LYS A 1 290 ? -3.385 -2.815 -8.053 1.00 96.94 290 LYS A N 1
ATOM 2225 C CA . LYS A 1 290 ? -4.571 -2.012 -8.400 1.00 96.94 290 LYS A CA 1
ATOM 2226 C C . LYS A 1 290 ? -5.216 -1.390 -7.168 1.00 96.94 290 LYS A C 1
ATOM 2228 O O . LYS A 1 290 ? -5.437 -0.184 -7.148 1.00 96.94 290 LYS A O 1
ATOM 2233 N N . LEU A 1 291 ? -5.423 -2.187 -6.120 1.00 97.00 291 LEU A N 1
ATOM 2234 C CA . LEU A 1 291 ? -5.959 -1.713 -4.840 1.00 97.00 291 LEU A CA 1
ATOM 2235 C C . LEU A 1 291 ? -5.097 -0.600 -4.246 1.00 97.00 291 LEU A C 1
ATOM 2237 O O . LEU A 1 291 ? -5.605 0.377 -3.705 1.00 97.00 291 LEU A O 1
ATOM 2241 N N . PHE A 1 292 ? -3.779 -0.719 -4.381 1.00 97.19 292 PHE A N 1
ATOM 2242 C CA . PHE A 1 292 ? -2.845 0.309 -3.954 1.00 97.19 292 PHE A CA 1
ATOM 2243 C C . PHE A 1 292 ? -2.914 1.579 -4.811 1.00 97.19 292 PHE A C 1
ATOM 2245 O O . PHE A 1 292 ? -2.885 2.676 -4.256 1.00 97.19 292 PHE A O 1
ATOM 2252 N N . THR A 1 293 ? -3.060 1.468 -6.133 1.00 97.31 293 THR A N 1
ATOM 2253 C CA . THR A 1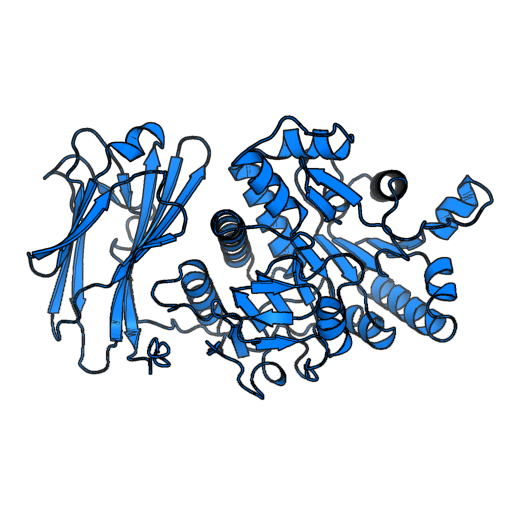 293 ? -3.312 2.629 -7.005 1.00 97.31 293 THR A CA 1
ATOM 2254 C C . THR A 1 293 ? -4.614 3.340 -6.627 1.00 97.31 293 THR A C 1
ATOM 2256 O O . THR A 1 293 ? -4.594 4.552 -6.410 1.00 97.31 293 THR A O 1
ATOM 2259 N N . GLU A 1 294 ? -5.713 2.605 -6.442 1.00 97.44 294 GLU A N 1
ATOM 2260 C CA . GLU A 1 294 ? -7.002 3.152 -5.991 1.00 97.44 294 GLU A CA 1
ATOM 2261 C C . GLU A 1 294 ? -6.876 3.846 -4.624 1.00 97.44 294 GLU A C 1
ATOM 2263 O O . GLU A 1 294 ? -7.340 4.975 -4.443 1.00 97.44 294 GLU A O 1
ATOM 2268 N N . ALA A 1 295 ? -6.172 3.219 -3.675 1.00 96.56 295 ALA A N 1
ATOM 2269 C CA . ALA A 1 295 ? -5.890 3.795 -2.363 1.00 96.56 295 ALA A CA 1
ATOM 2270 C C . ALA A 1 295 ? -5.146 5.128 -2.468 1.00 96.56 295 ALA A C 1
ATOM 2272 O O . ALA A 1 295 ? -5.477 6.099 -1.785 1.00 96.56 295 ALA A O 1
ATOM 2273 N N . ARG A 1 296 ? -4.138 5.190 -3.342 1.00 96.50 296 ARG A N 1
ATOM 2274 C CA . ARG A 1 296 ? -3.350 6.398 -3.577 1.00 96.50 296 ARG A CA 1
ATOM 2275 C C . ARG A 1 296 ? -4.168 7.491 -4.255 1.00 96.50 296 ARG A C 1
ATOM 2277 O O . ARG A 1 296 ? -4.021 8.653 -3.873 1.00 96.50 296 ARG A O 1
ATOM 2284 N N . ALA A 1 297 ? -5.038 7.145 -5.200 1.00 96.81 297 ALA A N 1
ATOM 2285 C CA . ALA A 1 297 ? -5.967 8.087 -5.815 1.00 96.81 297 ALA A CA 1
ATOM 2286 C C . ALA A 1 297 ? -6.937 8.670 -4.780 1.00 96.81 297 ALA A C 1
ATOM 2288 O O . ALA A 1 297 ? -7.030 9.892 -4.653 1.00 96.81 297 ALA A O 1
ATOM 2289 N N . GLY A 1 298 ? -7.566 7.820 -3.961 1.00 95.25 298 GLY A N 1
ATOM 2290 C CA . GLY A 1 298 ? -8.428 8.254 -2.859 1.00 95.25 298 GLY A CA 1
ATOM 2291 C C . GLY A 1 298 ? -7.688 9.151 -1.863 1.00 95.25 298 GLY A C 1
ATOM 2292 O O . GLY A 1 298 ? -8.166 10.231 -1.513 1.00 95.25 298 GLY A O 1
ATOM 2293 N N . TYR A 1 299 ? -6.465 8.775 -1.482 1.00 94.88 299 TYR A N 1
ATOM 2294 C CA . TYR A 1 299 ? -5.614 9.586 -0.612 1.00 94.88 299 TYR A CA 1
ATOM 2295 C C . TYR A 1 299 ? -5.287 10.958 -1.225 1.00 94.88 299 TYR A C 1
ATOM 2297 O O . TYR A 1 299 ? -5.359 11.981 -0.539 1.00 94.88 299 TYR A O 1
ATOM 2305 N N . ALA A 1 300 ? -4.940 11.014 -2.513 1.00 95.62 300 ALA A N 1
ATOM 2306 C CA . ALA A 1 300 ? -4.651 12.266 -3.208 1.00 95.62 300 ALA A CA 1
ATOM 2307 C C . ALA A 1 300 ? -5.890 13.161 -3.350 1.00 95.62 300 ALA A C 1
ATOM 2309 O O . ALA A 1 300 ? -5.766 14.382 -3.239 1.00 95.62 300 ALA A O 1
ATOM 2310 N N . GLN A 1 301 ? -7.074 12.577 -3.549 1.00 94.38 301 GLN A N 1
ATOM 2311 C CA . GLN A 1 301 ? -8.343 13.302 -3.623 1.00 94.38 301 GLN A CA 1
ATOM 2312 C C . GLN A 1 301 ? -8.714 13.939 -2.280 1.00 94.38 301 GLN A C 1
ATOM 2314 O O . GLN A 1 301 ? -8.931 15.155 -2.237 1.00 94.38 301 GLN A O 1
ATOM 2319 N N . ILE A 1 302 ? -8.706 13.151 -1.195 1.00 90.94 302 ILE A N 1
ATOM 2320 C CA . ILE A 1 302 ? -9.012 13.613 0.173 1.00 90.94 302 ILE A CA 1
ATOM 2321 C C . ILE A 1 302 ? -8.088 14.771 0.567 1.00 90.94 302 ILE A C 1
ATOM 2323 O O . ILE A 1 302 ? -8.531 15.782 1.105 1.00 90.94 302 ILE A O 1
ATOM 2327 N N . ASN A 1 303 ? -6.800 14.652 0.239 1.00 90.81 303 ASN A N 1
ATOM 2328 C CA . ASN A 1 303 ? -5.785 15.637 0.612 1.00 90.81 303 ASN A CA 1
ATOM 2329 C C . ASN A 1 303 ? -5.553 16.720 -0.462 1.00 90.81 303 ASN A C 1
ATOM 2331 O O . ASN A 1 303 ? -4.631 17.528 -0.341 1.00 90.81 303 ASN A O 1
ATOM 2335 N N . HIS A 1 304 ? -6.384 16.752 -1.511 1.00 92.62 304 HIS A N 1
ATOM 2336 C CA . HIS A 1 304 ? -6.353 17.732 -2.602 1.00 92.62 304 HIS A CA 1
ATOM 2337 C C . HIS A 1 304 ? -4.970 17.903 -3.269 1.00 92.62 304 HIS A C 1
ATOM 2339 O O . HIS A 1 304 ? -4.536 19.018 -3.577 1.00 92.62 304 HIS A O 1
ATOM 2345 N N . LEU A 1 305 ? -4.268 16.791 -3.510 1.00 94.06 305 LEU A N 1
ATOM 2346 C CA . LEU A 1 305 ? -2.871 16.790 -3.957 1.00 94.06 305 LEU A CA 1
ATOM 2347 C C . LEU A 1 305 ? -2.688 16.982 -5.467 1.00 94.06 305 LEU A C 1
ATOM 2349 O O . LEU A 1 305 ? -1.608 17.405 -5.874 1.00 94.06 305 LEU A O 1
ATOM 2353 N N . SER A 1 306 ? -3.706 16.731 -6.297 1.00 95.00 306 SER A N 1
ATOM 2354 C CA . SER A 1 306 ? -3.548 16.636 -7.764 1.00 95.00 306 SER A CA 1
ATOM 2355 C C . SER A 1 306 ? -2.860 17.869 -8.385 1.00 95.00 306 SER A C 1
ATOM 2357 O O . SER A 1 306 ? -1.821 17.758 -9.037 1.00 95.00 306 SER A O 1
ATOM 2359 N N . LYS A 1 307 ? -3.316 19.090 -8.056 1.00 92.44 307 LYS A N 1
ATOM 2360 C CA . LYS A 1 307 ? -2.688 20.340 -8.540 1.00 92.44 307 LYS A CA 1
ATOM 2361 C C . LYS A 1 307 ? -1.221 20.483 -8.131 1.00 92.44 307 LYS A C 1
ATOM 2363 O O . LYS A 1 307 ? -0.457 21.135 -8.839 1.00 92.44 307 LYS A O 1
ATOM 2368 N N . LEU A 1 308 ? -0.835 19.958 -6.970 1.00 92.12 308 LEU A N 1
ATOM 2369 C CA . LEU A 1 308 ? 0.540 20.019 -6.472 1.00 92.12 308 LEU A CA 1
ATOM 2370 C C . LEU A 1 308 ? 1.416 18.949 -7.119 1.00 92.12 308 LEU A C 1
ATOM 2372 O O . LEU A 1 308 ? 2.562 19.237 -7.459 1.00 92.12 308 LEU A O 1
ATOM 2376 N N . LEU A 1 309 ? 0.864 17.758 -7.341 1.00 94.12 309 LEU A N 1
ATOM 2377 C CA . LEU A 1 309 ? 1.526 16.669 -8.051 1.00 94.12 309 LEU A CA 1
ATOM 2378 C C . LEU A 1 309 ? 1.865 17.085 -9.488 1.00 94.12 309 LEU A C 1
ATOM 2380 O O . LEU A 1 309 ? 3.013 16.937 -9.898 1.00 94.12 309 LEU A O 1
ATOM 2384 N N . LEU A 1 310 ? 0.955 17.772 -10.187 1.00 92.88 310 LEU A N 1
ATOM 2385 C CA . LEU A 1 310 ? 1.229 18.334 -11.518 1.00 92.88 310 LEU A CA 1
ATOM 2386 C C . LEU A 1 310 ? 2.338 19.394 -11.529 1.00 92.88 310 LEU A C 1
ATOM 2388 O O . LEU A 1 310 ? 3.093 19.510 -12.499 1.00 92.88 310 LEU A O 1
ATOM 2392 N N . LYS A 1 311 ? 2.455 20.195 -10.464 1.00 90.44 311 LYS A N 1
ATOM 2393 C CA . LYS A 1 311 ? 3.557 21.162 -10.324 1.00 90.44 311 LYS A CA 1
ATOM 2394 C C . LYS A 1 311 ? 4.891 20.455 -10.093 1.00 90.44 311 LYS A C 1
ATOM 2396 O O . LYS A 1 311 ? 5.883 20.804 -10.735 1.00 90.44 311 LYS A O 1
ATOM 2401 N N . LEU A 1 312 ? 4.905 19.440 -9.223 1.00 89.50 312 LEU A N 1
ATOM 2402 C CA . LEU A 1 312 ? 6.087 18.606 -8.982 1.00 89.50 312 LEU A CA 1
ATOM 2403 C C . LEU A 1 312 ? 6.559 17.922 -10.253 1.00 89.50 312 LEU A C 1
ATOM 2405 O O . LEU A 1 312 ? 7.742 17.994 -10.585 1.00 89.50 312 LEU A O 1
ATOM 2409 N N . GLU A 1 313 ? 5.631 17.320 -10.990 1.00 90.62 313 GLU A N 1
ATOM 2410 C CA . GLU A 1 313 ? 5.932 16.664 -12.251 1.00 90.62 313 GLU A CA 1
ATOM 2411 C C . GLU A 1 313 ? 6.614 17.641 -13.221 1.00 90.62 313 GLU A C 1
ATOM 2413 O O . GLU A 1 313 ? 7.618 17.321 -13.857 1.00 90.62 313 GLU A O 1
ATOM 2418 N N . LYS A 1 314 ? 6.167 18.899 -13.280 1.00 86.56 314 LYS A N 1
ATOM 2419 C CA . LYS A 1 314 ? 6.764 19.950 -14.123 1.00 86.56 314 LYS A CA 1
ATOM 2420 C C . LYS A 1 314 ? 8.123 20.468 -13.628 1.00 86.56 314 LYS A C 1
ATOM 2422 O O . LYS A 1 314 ? 8.691 21.344 -14.274 1.00 86.56 314 LYS A O 1
ATOM 2427 N N . LYS A 1 315 ? 8.716 19.854 -12.592 1.00 72.81 315 LYS A N 1
ATOM 2428 C CA . LYS A 1 315 ? 9.969 20.273 -11.929 1.00 72.81 315 LYS A CA 1
ATOM 2429 C C . LYS A 1 315 ? 9.883 21.682 -11.330 1.00 72.81 315 LYS A C 1
ATOM 2431 O O . LYS A 1 315 ? 10.900 22.359 -11.189 1.00 72.81 315 LYS A O 1
ATOM 2436 N N . GLU A 1 316 ? 8.692 22.131 -10.939 1.00 59.12 316 GLU A N 1
ATOM 2437 C CA . GLU A 1 316 ? 8.600 23.304 -10.075 1.00 59.12 316 GLU A CA 1
ATOM 2438 C C . GLU A 1 316 ? 9.131 22.885 -8.701 1.00 59.12 316 GLU A C 1
ATOM 2440 O O . GLU A 1 316 ? 8.444 22.190 -7.956 1.00 59.12 316 GLU A O 1
ATOM 2445 N N . THR A 1 317 ? 10.385 23.222 -8.374 1.00 63.69 317 THR A N 1
ATOM 2446 C CA . THR A 1 317 ? 10.943 22.860 -7.069 1.00 63.69 317 THR A CA 1
ATOM 2447 C C . THR A 1 317 ? 10.117 23.519 -5.978 1.00 63.69 317 THR A C 1
ATOM 2449 O O . THR A 1 317 ? 10.101 24.744 -5.821 1.00 63.69 317 THR A O 1
ATOM 2452 N N . LEU A 1 318 ? 9.435 22.697 -5.190 1.00 65.50 318 LEU A N 1
ATOM 2453 C CA . LEU A 1 318 ? 8.517 23.180 -4.178 1.00 65.50 318 LEU A CA 1
ATOM 2454 C C . LEU A 1 318 ? 9.250 23.475 -2.865 1.00 65.50 318 LEU A C 1
ATOM 2456 O O . LEU A 1 318 ? 8.975 22.888 -1.824 1.00 65.50 318 LEU A O 1
ATOM 2460 N N . HIS A 1 319 ? 10.173 24.438 -2.886 1.00 67.31 319 HIS A N 1
ATOM 2461 C CA . HIS A 1 319 ? 10.814 24.954 -1.664 1.00 67.31 319 HIS A CA 1
ATOM 2462 C C . HIS A 1 319 ? 9.825 25.645 -0.704 1.00 67.31 319 HIS A C 1
ATOM 2464 O O . HIS A 1 319 ? 10.185 26.003 0.418 1.00 67.31 319 HIS A O 1
ATOM 2470 N N . GLN A 1 320 ? 8.592 25.858 -1.165 1.00 66.69 320 GLN A N 1
ATOM 2471 C CA . GLN A 1 320 ? 7.567 26.670 -0.521 1.00 66.69 320 GLN A CA 1
ATOM 2472 C C . GLN A 1 320 ? 6.670 25.861 0.426 1.00 66.69 320 GLN A C 1
ATOM 2474 O O . GLN A 1 320 ? 6.076 26.443 1.330 1.00 66.69 320 GLN A O 1
ATOM 2479 N N . PHE A 1 321 ? 6.573 24.535 0.259 1.00 69.44 321 PHE A N 1
ATOM 2480 C CA . PHE A 1 321 ? 5.720 23.712 1.117 1.00 69.44 321 PHE A CA 1
ATOM 2481 C C . PHE A 1 321 ? 6.484 23.267 2.361 1.00 69.44 321 PHE A C 1
ATOM 2483 O O . PHE A 1 321 ? 7.519 22.610 2.279 1.00 69.44 321 PHE A O 1
ATOM 2490 N N . ARG A 1 322 ? 5.963 23.663 3.523 1.00 71.19 322 ARG A N 1
ATOM 2491 C CA . ARG A 1 322 ? 6.416 23.239 4.849 1.00 71.19 322 ARG A CA 1
ATOM 2492 C C . ARG A 1 322 ? 5.233 22.651 5.610 1.00 71.19 322 ARG A C 1
ATOM 2494 O O . ARG A 1 322 ? 4.088 23.004 5.334 1.00 71.19 322 ARG A O 1
ATOM 2501 N N . GLY A 1 323 ? 5.527 21.801 6.588 1.00 81.44 323 GLY A N 1
ATOM 2502 C CA . GLY A 1 323 ? 4.516 21.210 7.463 1.00 81.44 323 GLY A CA 1
ATOM 2503 C C . GLY A 1 323 ? 3.720 20.105 6.772 1.00 81.44 323 GLY A C 1
ATOM 2504 O O . GLY A 1 323 ? 4.284 19.266 6.067 1.00 81.44 323 GLY A O 1
ATOM 2505 N N . ASP A 1 324 ? 2.409 20.108 6.980 1.00 82.94 324 ASP A N 1
ATOM 2506 C CA . ASP A 1 324 ? 1.543 18.966 6.682 1.00 82.94 324 ASP A CA 1
ATOM 2507 C C . ASP A 1 324 ? 1.482 18.619 5.193 1.00 82.94 324 ASP A C 1
ATOM 2509 O O . ASP A 1 324 ? 1.631 17.459 4.812 1.00 82.94 324 ASP A O 1
ATOM 2513 N N . MET A 1 325 ? 1.386 19.631 4.329 1.00 86.44 325 MET A N 1
ATOM 2514 C CA . MET A 1 325 ? 1.314 19.417 2.881 1.00 86.44 325 MET A CA 1
ATOM 2515 C C . MET A 1 325 ? 2.572 18.743 2.315 1.00 86.44 325 MET A C 1
ATOM 2517 O O . MET A 1 325 ? 2.482 17.895 1.431 1.00 86.44 325 MET A O 1
ATOM 2521 N N . GLN A 1 326 ? 3.754 19.086 2.840 1.00 87.00 326 GLN A N 1
ATOM 2522 C CA . GLN A 1 326 ? 5.000 18.431 2.434 1.00 87.00 326 GLN A CA 1
ATOM 2523 C C . GLN A 1 326 ? 4.956 16.935 2.757 1.00 87.00 326 GLN A C 1
ATOM 2525 O O . GLN A 1 326 ? 5.430 16.123 1.966 1.00 87.00 326 GLN A O 1
ATOM 2530 N N . THR A 1 327 ? 4.385 16.579 3.905 1.00 87.12 327 THR A N 1
ATOM 2531 C CA . THR A 1 327 ? 4.340 15.187 4.342 1.00 87.12 327 THR A CA 1
ATOM 2532 C C . THR A 1 327 ? 3.273 14.398 3.588 1.00 87.12 327 THR A C 1
ATOM 2534 O O . THR A 1 327 ? 3.549 13.276 3.193 1.00 87.12 327 THR A O 1
ATOM 2537 N N . HIS A 1 328 ? 2.117 14.993 3.265 1.00 90.31 328 HIS A N 1
ATOM 2538 C CA . HIS A 1 328 ? 1.147 14.346 2.374 1.00 90.31 328 HIS A CA 1
ATOM 2539 C C . HIS A 1 328 ? 1.748 14.008 1.005 1.00 90.31 328 HIS A C 1
ATOM 2541 O O . HIS A 1 328 ? 1.565 12.894 0.517 1.00 90.31 328 HIS A O 1
ATOM 2547 N N . LEU A 1 329 ? 2.481 14.952 0.401 1.00 91.75 329 LEU A N 1
ATOM 2548 C CA . LEU A 1 329 ? 3.180 14.724 -0.866 1.00 91.75 329 LEU A CA 1
ATOM 2549 C C . LEU A 1 329 ? 4.252 13.640 -0.732 1.00 91.75 329 LEU A C 1
ATOM 2551 O O . LEU A 1 329 ? 4.381 12.805 -1.623 1.00 91.75 329 LEU A O 1
ATOM 2555 N N . LEU A 1 330 ? 5.002 13.645 0.371 1.00 90.94 330 LEU A N 1
ATOM 2556 C CA . LEU A 1 330 ? 6.010 12.629 0.650 1.00 90.94 330 LEU A CA 1
ATOM 2557 C C . LEU A 1 330 ? 5.380 11.237 0.756 1.00 90.94 330 LEU A C 1
ATOM 2559 O O . LEU A 1 330 ? 5.755 10.368 -0.020 1.00 90.94 330 LEU A O 1
ATOM 2563 N N . THR A 1 331 ? 4.374 11.057 1.616 1.00 91.25 331 THR A N 1
ATOM 2564 C CA . THR A 1 331 ? 3.657 9.785 1.780 1.00 91.25 331 THR A CA 1
ATOM 2565 C C . THR A 1 331 ? 3.038 9.313 0.469 1.00 91.25 331 THR A C 1
ATOM 2567 O O . THR A 1 331 ? 3.134 8.141 0.134 1.00 91.25 331 THR A O 1
ATOM 2570 N N . PHE A 1 332 ? 2.440 10.204 -0.326 1.00 94.00 332 PHE A N 1
ATOM 2571 C CA . PHE A 1 332 ? 1.897 9.794 -1.619 1.00 94.00 332 PHE A CA 1
ATOM 2572 C C . PHE A 1 332 ? 2.991 9.295 -2.576 1.00 94.00 332 PHE A C 1
ATOM 2574 O O . PHE A 1 332 ? 2.774 8.311 -3.273 1.00 94.00 332 PHE A O 1
ATOM 2581 N N . LEU A 1 333 ? 4.142 9.972 -2.650 1.00 93.88 333 LEU A N 1
ATOM 2582 C CA . LEU A 1 333 ? 5.169 9.693 -3.658 1.00 93.88 333 LEU A CA 1
ATOM 2583 C C . LEU A 1 333 ? 6.175 8.608 -3.239 1.00 93.88 333 LEU A C 1
ATOM 2585 O O . LEU A 1 333 ? 6.772 7.978 -4.109 1.00 93.88 333 LEU A O 1
ATOM 2589 N N . GLU A 1 334 ? 6.427 8.403 -1.950 1.00 92.75 334 GLU A N 1
ATOM 2590 C CA . GLU A 1 334 ? 7.466 7.468 -1.487 1.00 92.75 334 GLU A CA 1
ATOM 2591 C C . GLU A 1 334 ? 7.052 5.992 -1.592 1.00 92.75 334 GLU A C 1
ATOM 2593 O O . GLU A 1 334 ? 7.903 5.111 -1.718 1.00 92.75 334 GLU A O 1
ATOM 2598 N N . TRP A 1 335 ? 5.746 5.743 -1.583 1.00 94.88 335 TRP A N 1
ATOM 2599 C CA . TRP A 1 335 ? 5.098 4.437 -1.581 1.00 94.88 335 TRP A CA 1
ATOM 2600 C C . TRP A 1 335 ? 5.067 3.836 -3.003 1.00 94.88 335 TRP A C 1
ATOM 2602 O O . TRP A 1 335 ? 4.423 4.372 -3.909 1.00 94.88 335 TRP A O 1
ATOM 2612 N N . ASN A 1 336 ? 5.770 2.717 -3.213 1.00 96.25 336 ASN A N 1
ATOM 2613 C CA . ASN A 1 336 ? 5.905 2.043 -4.515 1.00 96.25 336 ASN A CA 1
ATOM 2614 C C . ASN A 1 336 ? 5.570 0.545 -4.419 1.00 96.25 336 ASN A C 1
ATOM 2616 O O . ASN A 1 336 ? 5.691 -0.058 -3.350 1.00 96.25 336 ASN A O 1
ATOM 2620 N N . ALA A 1 337 ? 5.176 -0.046 -5.552 1.00 97.81 337 ALA A N 1
ATOM 2621 C CA . ALA A 1 337 ? 4.880 -1.468 -5.682 1.00 97.81 337 ALA A CA 1
ATOM 2622 C C . ALA A 1 337 ? 5.933 -2.184 -6.537 1.00 97.81 337 ALA A C 1
ATOM 2624 O O . ALA A 1 337 ? 6.300 -1.718 -7.616 1.00 97.81 337 ALA A O 1
ATOM 2625 N N . TYR A 1 338 ? 6.364 -3.354 -6.078 1.00 98.44 338 TYR A N 1
ATOM 2626 C CA . TYR A 1 338 ? 7.350 -4.200 -6.745 1.00 98.44 338 TYR A CA 1
ATOM 2627 C C . TYR A 1 338 ? 6.830 -5.632 -6.831 1.00 98.44 338 TYR A C 1
ATOM 2629 O O . TYR A 1 338 ? 6.095 -6.066 -5.942 1.00 98.44 338 TYR A O 1
ATOM 2637 N N . GLY A 1 339 ? 7.234 -6.382 -7.850 1.00 96.88 339 GLY A N 1
ATOM 2638 C CA . GLY A 1 339 ? 6.837 -7.775 -8.022 1.00 96.88 339 GLY A CA 1
ATOM 2639 C C . GLY A 1 339 ? 5.716 -8.002 -9.028 1.00 96.88 339 GLY A C 1
ATOM 2640 O O . GLY A 1 339 ? 5.554 -7.260 -9.994 1.00 96.88 339 GLY A O 1
ATOM 2641 N N . SER A 1 340 ? 4.963 -9.080 -8.816 1.00 95.56 340 SER A N 1
ATOM 2642 C CA . SER A 1 340 ? 3.888 -9.481 -9.720 1.00 95.56 340 SER A CA 1
ATOM 2643 C C . SER A 1 340 ? 2.724 -8.475 -9.688 1.00 95.56 340 SER A C 1
ATOM 2645 O O . SER A 1 340 ? 2.263 -8.111 -8.598 1.00 95.56 340 SER A O 1
ATOM 2647 N N . PRO A 1 341 ? 2.185 -8.061 -10.851 1.00 94.25 341 PRO A N 1
ATOM 2648 C CA . PRO A 1 341 ? 0.993 -7.211 -10.934 1.00 94.25 341 PRO A CA 1
ATOM 2649 C C . PRO A 1 341 ? -0.309 -7.968 -10.627 1.00 94.25 341 PRO A C 1
ATOM 2651 O O . PRO A 1 341 ? -1.362 -7.340 -10.484 1.00 94.25 341 PRO A O 1
ATOM 2654 N N . PHE A 1 342 ? -0.258 -9.302 -10.543 1.00 93.44 342 PHE A N 1
ATOM 2655 C CA . PHE A 1 342 ? -1.439 -10.165 -10.442 1.00 93.44 342 PHE A CA 1
ATOM 2656 C C . PHE A 1 342 ? -1.693 -10.712 -9.043 1.00 93.44 342 PHE A C 1
ATOM 2658 O O . PHE A 1 342 ? -2.706 -11.374 -8.840 1.00 93.44 342 PHE A O 1
ATOM 2665 N N . SER A 1 343 ? -0.815 -10.433 -8.080 1.00 93.69 343 SER A N 1
ATOM 2666 C CA . SER A 1 343 ? -0.980 -10.883 -6.698 1.00 93.69 343 SER A CA 1
ATOM 2667 C C . SER A 1 343 ? -2.293 -10.400 -6.101 1.00 93.69 343 SER A C 1
ATOM 2669 O O . SER A 1 343 ? -2.599 -9.208 -6.159 1.00 93.69 343 SER A O 1
ATOM 2671 N N . ARG A 1 344 ? -3.041 -11.316 -5.488 1.00 93.12 344 ARG A N 1
ATOM 2672 C CA . ARG A 1 344 ? -4.326 -11.052 -4.827 1.00 93.12 344 ARG A CA 1
ATOM 2673 C C . ARG A 1 344 ? -4.289 -11.543 -3.387 1.00 93.12 344 ARG A C 1
ATOM 2675 O O . ARG A 1 344 ? -3.609 -12.524 -3.081 1.00 93.12 344 ARG A O 1
ATOM 2682 N N . LEU A 1 345 ? -5.025 -10.856 -2.521 1.00 90.25 345 LEU A N 1
ATOM 2683 C CA . LEU A 1 345 ? -5.229 -11.277 -1.135 1.00 90.25 345 LEU A CA 1
ATOM 2684 C C . LEU A 1 345 ? -6.155 -12.498 -1.069 1.00 90.25 345 LEU A C 1
ATOM 2686 O O . LEU A 1 345 ? -6.893 -12.764 -2.018 1.00 90.25 345 LEU A O 1
ATOM 2690 N N . HIS A 1 346 ? -6.085 -13.249 0.035 1.00 84.25 346 HIS A N 1
ATOM 2691 C CA . HIS A 1 346 ? -6.913 -14.435 0.247 1.00 84.25 346 HIS A CA 1
ATOM 2692 C C . HIS A 1 346 ? -8.398 -14.085 0.266 1.00 84.25 346 HIS A C 1
ATOM 2694 O O . HIS A 1 346 ? -8.798 -13.072 0.833 1.00 84.25 346 HIS A O 1
ATOM 2700 N N . GLN A 1 347 ? -9.208 -14.980 -0.295 1.00 83.19 347 GLN A N 1
ATOM 2701 C CA . GLN A 1 347 ? -10.658 -14.947 -0.175 1.00 83.19 347 GLN A CA 1
ATOM 2702 C C . GLN A 1 347 ? -11.143 -16.283 0.369 1.00 83.19 347 GLN A C 1
ATOM 2704 O O . GLN A 1 347 ? -11.325 -17.261 -0.358 1.00 83.19 347 GLN A O 1
ATOM 2709 N N . GLY A 1 348 ? -11.313 -16.320 1.679 1.00 82.69 348 GLY A N 1
ATOM 2710 C CA . GLY A 1 348 ? -11.813 -17.458 2.423 1.00 82.69 348 GLY A CA 1
ATOM 2711 C C . GLY A 1 348 ? -13.071 -17.105 3.203 1.00 82.69 348 GLY A C 1
ATOM 2712 O O . GLY A 1 348 ? -13.539 -15.968 3.241 1.00 82.69 348 GLY A O 1
ATOM 2713 N N . THR A 1 349 ? -13.631 -18.107 3.873 1.00 81.00 349 THR A N 1
ATOM 2714 C CA . THR A 1 349 ? -14.726 -17.879 4.816 1.00 81.00 349 THR A CA 1
ATOM 2715 C C . THR A 1 349 ? -14.176 -17.222 6.073 1.00 81.00 349 THR A C 1
ATOM 2717 O O . THR A 1 349 ? -13.478 -17.869 6.858 1.00 81.00 349 THR A O 1
ATOM 2720 N N . GLY A 1 350 ? -14.495 -15.946 6.257 1.00 78.88 350 GLY A N 1
ATOM 2721 C CA . GLY A 1 350 ? -14.026 -15.183 7.398 1.00 78.88 350 GLY A CA 1
ATOM 2722 C C . GLY A 1 350 ? -14.596 -15.615 8.739 1.00 78.88 350 GLY A C 1
ATOM 2723 O O . GLY A 1 350 ? -15.695 -16.164 8.846 1.00 78.88 350 GLY A O 1
ATOM 2724 N N . ARG A 1 351 ? -13.840 -15.296 9.785 1.00 80.25 351 ARG A N 1
ATOM 2725 C CA . ARG A 1 351 ? -14.295 -15.260 11.177 1.00 80.25 351 ARG A CA 1
ATOM 2726 C C . ARG A 1 351 ? -13.724 -13.998 11.794 1.00 80.25 351 ARG A C 1
ATOM 2728 O O . ARG A 1 351 ? -12.570 -13.681 11.543 1.00 80.25 351 ARG A O 1
ATOM 2735 N N . SER A 1 352 ? -14.512 -13.274 12.579 1.00 80.75 352 SER A N 1
ATOM 2736 C CA . SER A 1 352 ? -13.965 -12.113 13.280 1.00 80.75 352 SER A CA 1
ATOM 2737 C C . SER A 1 352 ? -13.020 -12.571 14.394 1.00 80.75 352 SER A C 1
ATOM 2739 O O . SER A 1 352 ? -13.286 -13.583 15.045 1.00 80.75 352 SER A O 1
ATOM 2741 N N . VAL A 1 353 ? -11.925 -11.834 14.606 1.00 82.12 353 VAL A N 1
ATOM 2742 C CA . VAL A 1 353 ? -10.969 -12.086 15.707 1.00 82.12 353 VAL A CA 1
ATOM 2743 C C . VAL A 1 353 ? -11.597 -11.846 17.076 1.00 82.12 353 VAL A C 1
ATOM 2745 O O . VAL A 1 353 ? -11.170 -12.428 18.068 1.00 82.12 353 VAL A O 1
ATOM 2748 N N . PHE A 1 354 ? -12.615 -10.996 17.128 1.00 87.19 354 PHE A N 1
ATOM 2749 C CA . PHE A 1 354 ? -13.285 -10.567 18.344 1.00 87.19 354 PHE A CA 1
ATOM 2750 C C . PHE A 1 354 ? -14.800 -10.593 18.143 1.00 87.19 354 PHE A C 1
ATOM 2752 O O . PHE A 1 354 ? -15.302 -10.466 17.024 1.00 87.19 354 PHE A O 1
ATOM 2759 N N . ALA A 1 355 ? -15.551 -10.750 19.231 1.00 89.75 355 ALA A N 1
ATOM 2760 C CA . ALA A 1 355 ? -16.995 -10.576 19.167 1.00 89.75 355 ALA A CA 1
ATOM 2761 C C . ALA A 1 355 ? -17.320 -9.087 18.971 1.00 89.75 355 ALA A C 1
ATOM 2763 O O . ALA A 1 355 ? -16.679 -8.216 19.562 1.00 89.75 355 ALA A O 1
ATOM 2764 N N . LYS A 1 356 ? -18.307 -8.794 18.121 1.00 91.44 356 LYS A N 1
ATOM 2765 C CA . LYS A 1 356 ? -18.713 -7.431 17.761 1.00 91.44 356 LYS A CA 1
ATOM 2766 C C . LYS A 1 356 ? -20.114 -7.150 18.290 1.00 91.44 356 LYS A C 1
ATOM 2768 O O . LYS A 1 356 ? -21.045 -7.879 17.959 1.00 91.44 356 LYS A O 1
ATOM 2773 N N . TYR A 1 357 ? -20.253 -6.069 19.048 1.00 93.94 357 TYR A N 1
ATOM 2774 C CA . TYR A 1 357 ? -21.523 -5.543 19.544 1.00 93.94 357 TYR A CA 1
ATOM 2775 C C . TYR A 1 357 ? -21.705 -4.151 18.927 1.00 93.94 357 TYR A C 1
ATOM 2777 O O . TYR A 1 357 ? -21.060 -3.202 19.384 1.00 93.94 357 TYR A O 1
ATOM 2785 N N . PRO A 1 358 ? -22.482 -4.024 17.837 1.00 92.69 358 PRO A N 1
ATOM 2786 C CA . PRO A 1 358 ? -22.726 -2.736 17.196 1.00 92.69 358 PRO A CA 1
ATOM 2787 C C . PRO A 1 358 ? -23.298 -1.732 18.197 1.00 92.69 358 PRO A C 1
ATOM 2789 O O . PRO A 1 358 ? -24.190 -2.072 18.967 1.00 92.69 358 PRO A O 1
ATOM 2792 N N . LEU A 1 359 ? -22.802 -0.494 18.175 1.00 91.75 359 LEU A N 1
ATOM 2793 C CA . LEU A 1 359 ? -23.383 0.586 18.984 1.00 91.75 359 LEU A CA 1
ATOM 2794 C C . LEU A 1 359 ? -24.689 1.114 18.394 1.00 91.75 359 LEU A C 1
ATOM 2796 O O . LEU A 1 359 ? -25.478 1.760 19.077 1.00 91.75 359 LEU A O 1
ATOM 2800 N N . ILE A 1 360 ? -24.851 0.918 17.091 1.00 86.62 360 ILE A N 1
ATOM 2801 C CA . ILE A 1 360 ? -25.936 1.443 16.287 1.00 86.62 360 ILE A CA 1
ATOM 2802 C C . ILE A 1 360 ? -26.561 0.252 15.576 1.00 86.62 360 ILE A C 1
ATOM 2804 O O . ILE A 1 360 ? -25.869 -0.490 14.875 1.00 86.62 360 ILE A O 1
ATOM 2808 N N . ASP A 1 361 ? -27.867 0.072 15.754 1.00 74.62 361 ASP A N 1
ATOM 2809 C CA . ASP A 1 361 ? -28.599 -0.976 15.056 1.00 74.62 361 ASP A CA 1
ATOM 2810 C C . ASP A 1 361 ? -28.468 -0.792 13.538 1.00 74.62 361 ASP A C 1
ATOM 2812 O O . ASP A 1 361 ? -28.629 0.311 13.010 1.00 74.62 361 ASP A O 1
ATOM 2816 N N . HIS A 1 362 ? -28.261 -1.897 12.816 1.00 63.25 362 HIS A N 1
ATOM 2817 C CA . HIS A 1 362 ? -28.087 -1.938 11.354 1.00 63.25 362 HIS A CA 1
ATOM 2818 C C . HIS A 1 362 ? -29.244 -1.326 10.537 1.00 63.25 362 HIS A C 1
ATOM 2820 O O . HIS A 1 362 ? -29.178 -1.284 9.317 1.00 63.25 362 HIS A O 1
ATOM 2826 N N . ILE A 1 363 ? -30.324 -0.876 11.177 1.00 60.66 363 ILE A N 1
ATOM 2827 C CA . ILE A 1 363 ? -31.452 -0.210 10.519 1.00 60.66 363 ILE A CA 1
ATOM 2828 C C . ILE A 1 363 ? -31.100 1.241 10.145 1.00 60.66 363 ILE A C 1
ATOM 2830 O O . ILE A 1 363 ? -31.694 1.792 9.218 1.00 60.66 363 ILE A O 1
ATOM 2834 N N . SER A 1 364 ? -30.143 1.879 10.826 1.00 67.69 364 SER A N 1
ATOM 2835 C CA . SER A 1 364 ? -29.692 3.226 10.466 1.00 67.69 364 SER A CA 1
ATOM 2836 C C . SER A 1 364 ? -28.370 3.184 9.707 1.00 67.69 364 SER A C 1
ATOM 2838 O O . SER A 1 364 ? -27.313 3.454 10.275 1.00 67.69 364 SER A O 1
ATOM 2840 N N . ASP A 1 365 ? -28.440 2.941 8.398 1.00 74.56 365 ASP A N 1
ATOM 2841 C CA . ASP A 1 365 ? -27.282 3.010 7.486 1.00 74.56 365 ASP A CA 1
ATOM 2842 C C . ASP A 1 365 ? -26.567 4.378 7.514 1.00 74.56 365 ASP A C 1
ATOM 2844 O O . ASP A 1 365 ? -25.425 4.507 7.087 1.00 74.56 365 ASP A O 1
ATOM 2848 N N . ASN A 1 366 ? -27.225 5.414 8.044 1.00 81.88 366 ASN A N 1
ATOM 2849 C CA . ASN A 1 366 ? -26.696 6.775 8.137 1.00 81.88 366 ASN A CA 1
ATOM 2850 C C . ASN A 1 366 ? -26.083 7.115 9.509 1.00 81.88 366 ASN A C 1
ATOM 2852 O O . ASN A 1 366 ? -25.736 8.270 9.738 1.00 81.88 366 ASN A O 1
ATOM 2856 N N . GLY A 1 367 ? -25.971 6.169 10.443 1.00 86.50 367 GLY A N 1
ATOM 2857 C CA . GLY A 1 367 ? -25.451 6.440 11.788 1.00 86.50 367 GLY A CA 1
ATOM 2858 C C . GLY A 1 367 ? -26.406 7.238 12.689 1.00 86.50 367 GLY A C 1
ATOM 2859 O O . GLY A 1 367 ? -27.576 7.454 12.363 1.00 86.50 367 GLY A O 1
ATOM 2860 N N . VAL A 1 368 ? -25.903 7.673 13.849 1.00 89.56 368 VAL A N 1
ATOM 2861 C CA . VAL A 1 368 ? -26.666 8.387 14.887 1.00 89.56 368 VAL A CA 1
ATOM 2862 C C . VAL A 1 368 ? -26.070 9.768 15.120 1.00 89.56 368 VAL A C 1
ATOM 2864 O O . VAL A 1 368 ? -24.887 9.913 15.420 1.00 89.56 368 VAL A O 1
ATOM 2867 N N . TYR A 1 369 ? -26.909 10.798 15.032 1.00 90.00 369 TYR A N 1
ATOM 2868 C CA . TYR A 1 369 ? -26.501 12.167 15.327 1.00 90.00 369 TYR A CA 1
ATOM 2869 C C . TYR A 1 369 ? -26.620 12.450 16.820 1.00 90.00 369 TYR A C 1
ATOM 2871 O O . TYR A 1 369 ? -27.725 12.480 17.364 1.00 90.00 369 TYR A O 1
ATOM 2879 N N . LEU A 1 370 ? -25.489 12.717 17.466 1.00 87.75 370 LEU A N 1
ATOM 2880 C CA . LEU A 1 370 ? -25.462 13.244 18.820 1.00 87.75 370 LEU A CA 1
ATOM 2881 C C . LEU A 1 370 ? -25.540 14.767 18.772 1.00 87.75 370 LEU A C 1
ATOM 2883 O O . LEU A 1 370 ? -24.738 15.441 18.123 1.00 87.75 370 LEU A O 1
ATOM 2887 N N . LYS A 1 371 ? -26.552 15.292 19.460 1.00 82.62 371 LYS A N 1
ATOM 2888 C CA . LYS A 1 371 ? -26.835 16.721 19.614 1.00 82.62 371 LYS A CA 1
ATOM 2889 C C . LYS A 1 371 ? -26.661 17.095 21.083 1.00 82.62 371 LYS A C 1
ATOM 2891 O O . LYS A 1 371 ? -26.467 16.220 21.919 1.00 82.62 371 LYS A O 1
ATOM 2896 N N . VAL A 1 372 ? -26.710 18.396 21.369 1.00 70.88 372 VAL A N 1
ATOM 2897 C CA . VAL A 1 372 ? -26.575 19.016 22.703 1.00 70.88 372 VAL A CA 1
ATOM 2898 C C . VAL A 1 372 ? -27.014 18.146 23.902 1.00 70.88 372 VAL A C 1
ATOM 2900 O O . VAL A 1 372 ? -28.000 17.413 23.797 1.00 70.88 372 VAL A O 1
ATOM 2903 N N . PRO A 1 373 ? -26.368 18.309 25.078 1.00 62.00 373 PRO A N 1
ATOM 2904 C CA . PRO A 1 373 ? -26.557 17.437 26.239 1.00 62.00 373 PRO A CA 1
ATOM 2905 C C . PRO A 1 373 ? -28.029 17.146 26.566 1.00 62.00 373 PRO A C 1
ATOM 2907 O O . PRO A 1 373 ? -28.809 18.073 26.800 1.00 62.00 373 PRO A O 1
ATOM 2910 N N . GLY A 1 374 ? -28.391 15.859 26.610 1.00 61.56 374 GLY A N 1
ATOM 2911 C CA . GLY A 1 374 ? -29.719 15.373 27.009 1.00 61.56 374 GLY A CA 1
ATOM 2912 C C . GLY A 1 374 ? -30.752 15.200 25.888 1.00 61.56 374 GLY A C 1
ATOM 2913 O O . GLY A 1 374 ? -31.907 14.916 26.196 1.00 61.56 374 GLY A O 1
ATOM 2914 N N . GLN A 1 375 ? -30.384 15.375 24.611 1.00 66.06 375 GLN A N 1
ATOM 2915 C CA . GLN A 1 375 ? -31.295 15.125 23.477 1.00 66.06 375 GLN A CA 1
ATOM 2916 C C . GLN A 1 375 ? -30.971 13.870 22.665 1.00 66.06 375 GLN A C 1
ATOM 2918 O O . GLN A 1 375 ? -31.850 13.346 21.979 1.00 66.06 375 GLN A O 1
ATOM 2923 N N . SER A 1 376 ? -29.728 13.396 22.693 1.00 73.25 376 SER A N 1
ATOM 2924 C CA . SER A 1 376 ? -29.308 12.210 21.947 1.00 73.25 376 SER A CA 1
ATOM 2925 C C . SER A 1 376 ? -28.145 11.561 22.688 1.00 73.25 376 SER A C 1
ATOM 2927 O O . SER A 1 376 ? -27.141 12.216 22.959 1.00 73.25 376 SER A O 1
ATOM 2929 N N . GLU A 1 377 ? -28.313 10.297 23.046 1.00 86.62 377 GLU A N 1
ATOM 2930 C CA . GLU A 1 377 ? -27.315 9.442 23.685 1.00 86.62 377 GLU A CA 1
ATOM 2931 C C . GLU A 1 377 ? -27.330 8.093 22.975 1.00 86.62 377 GLU A C 1
ATOM 2933 O O . GLU A 1 377 ? -28.368 7.685 22.451 1.00 86.62 377 GLU A O 1
ATOM 2938 N N . ILE A 1 378 ? -26.178 7.429 22.932 1.00 92.00 378 ILE A N 1
ATOM 2939 C CA . ILE A 1 378 ? -26.105 6.031 22.503 1.00 92.00 378 ILE A CA 1
ATOM 2940 C C . ILE A 1 378 ? -25.972 5.197 23.760 1.00 92.00 378 ILE A C 1
ATOM 2942 O O . ILE A 1 378 ? -25.056 5.437 24.546 1.00 92.00 378 ILE A O 1
ATOM 2946 N N . GLU A 1 379 ? -26.864 4.232 23.934 1.00 93.44 379 GLU A N 1
ATOM 2947 C CA . GLU A 1 379 ? -26.754 3.207 24.963 1.00 93.44 379 GLU A CA 1
ATOM 2948 C C . GLU A 1 379 ? -26.641 1.843 24.287 1.00 93.44 379 GLU A C 1
ATOM 2950 O O . GLU A 1 379 ? -27.391 1.543 23.361 1.00 93.44 379 GLU A O 1
ATOM 2955 N N . SER A 1 380 ? -25.692 1.031 24.744 1.00 94.81 380 SER A N 1
ATOM 2956 C CA . SER A 1 380 ? -25.490 -0.332 24.259 1.00 94.81 380 SER A CA 1
ATOM 2957 C C . SER A 1 380 ? -25.165 -1.240 25.433 1.00 94.81 380 SER A C 1
ATOM 2959 O O . SER A 1 380 ? -24.281 -0.935 26.237 1.00 94.81 380 SER A O 1
ATOM 2961 N N . ASP A 1 381 ? -25.847 -2.377 25.497 1.00 95.50 381 ASP A N 1
ATOM 2962 C CA . ASP A 1 381 ? -25.565 -3.426 26.470 1.00 95.50 381 ASP A CA 1
ATOM 2963 C C . ASP A 1 381 ? -24.609 -4.462 25.848 1.00 95.50 381 ASP A C 1
ATOM 2965 O O . ASP A 1 381 ? -24.684 -4.768 24.656 1.00 95.50 381 ASP A O 1
ATOM 2969 N N . PHE A 1 382 ? -23.681 -4.987 26.644 1.00 96.00 382 PHE A N 1
ATOM 2970 C CA . PHE A 1 382 ? -22.757 -6.054 26.252 1.00 96.00 382 PHE A CA 1
ATOM 2971 C C . PHE A 1 382 ? -22.455 -6.950 27.454 1.00 96.00 382 PHE A C 1
ATOM 2973 O O . PHE A 1 382 ? -22.560 -6.521 28.600 1.00 96.00 382 PHE A O 1
ATOM 2980 N N . ASN A 1 383 ? -22.095 -8.207 27.212 1.00 96.12 383 ASN A N 1
ATOM 2981 C CA . ASN A 1 383 ? -21.806 -9.166 28.277 1.00 96.12 383 ASN A CA 1
ATOM 2982 C C . ASN A 1 383 ? -20.361 -9.645 28.170 1.00 96.12 383 ASN A C 1
ATOM 2984 O O . ASN A 1 383 ? -19.926 -9.980 27.073 1.00 96.12 383 ASN A O 1
ATOM 2988 N N . ILE A 1 384 ? -19.665 -9.709 29.302 1.00 95.75 384 ILE A N 1
ATOM 2989 C CA . ILE A 1 384 ? -18.293 -10.215 29.408 1.00 95.75 384 ILE A CA 1
ATOM 2990 C C . ILE A 1 384 ? -18.321 -11.526 30.189 1.00 95.75 384 ILE A C 1
ATOM 2992 O O . ILE A 1 384 ? -18.882 -11.578 31.286 1.00 95.75 384 ILE A O 1
ATOM 2996 N N . VAL A 1 385 ? -17.723 -12.581 29.644 1.00 93.94 385 VAL A N 1
ATOM 2997 C CA . VAL A 1 385 ? -17.516 -13.857 30.346 1.00 93.94 385 VAL A CA 1
ATOM 2998 C C . VAL A 1 385 ? -16.080 -13.992 30.858 1.00 93.94 385 VAL A C 1
ATOM 3000 O O . VAL A 1 385 ? -15.222 -13.154 30.588 1.00 93.94 385 VAL A O 1
ATOM 3003 N N . GLN A 1 386 ? -15.813 -15.042 31.636 1.00 90.88 386 GLN A N 1
ATOM 3004 C CA . GLN A 1 386 ? -14.511 -15.253 32.268 1.00 90.88 386 GLN A CA 1
ATOM 3005 C C . GLN A 1 386 ? -13.382 -15.433 31.239 1.00 90.88 386 GLN A C 1
ATOM 3007 O O . GLN A 1 386 ? -12.259 -15.020 31.504 1.00 90.88 386 GLN A O 1
ATOM 3012 N N . GLU A 1 387 ? -13.673 -16.019 30.079 1.00 89.69 387 GLU A N 1
ATOM 3013 C CA . GLU A 1 387 ? -12.712 -16.284 29.001 1.00 89.69 387 GLU A CA 1
ATOM 3014 C C . GLU A 1 387 ? -12.487 -15.078 28.072 1.00 89.69 387 GLU A C 1
ATOM 3016 O O . GLU A 1 387 ? -11.592 -15.094 27.220 1.00 89.69 387 GLU A O 1
ATOM 3021 N N . ASP A 1 388 ? -13.300 -14.028 28.215 1.00 90.31 388 ASP A N 1
ATOM 3022 C CA . ASP A 1 388 ? -13.153 -12.815 27.425 1.00 90.31 388 ASP A CA 1
ATOM 3023 C C . ASP A 1 388 ? -11.963 -11.993 27.926 1.00 90.31 388 ASP A C 1
ATOM 3025 O O . ASP A 1 388 ? -11.712 -11.840 29.127 1.00 90.31 388 ASP A O 1
ATOM 3029 N N . GLY A 1 389 ? -11.239 -11.412 26.982 1.00 88.81 389 GLY A N 1
ATOM 3030 C CA . GLY A 1 389 ? -10.179 -10.451 27.218 1.00 88.81 389 GLY A CA 1
ATOM 3031 C C . GLY A 1 389 ? -10.714 -9.042 27.480 1.00 88.81 389 GLY A C 1
ATOM 3032 O O . GLY A 1 389 ? -11.799 -8.822 28.015 1.00 88.81 389 GLY A O 1
ATOM 3033 N N . GLN A 1 390 ? -9.898 -8.052 27.128 1.00 89.81 390 GLN A N 1
ATOM 3034 C CA . GLN A 1 390 ? -10.198 -6.640 27.340 1.00 89.81 390 GLN A CA 1
ATOM 3035 C C . GLN A 1 390 ? -11.235 -6.145 26.310 1.00 89.81 390 GLN A C 1
ATOM 3037 O O . GLN A 1 390 ? -10.916 -6.135 25.117 1.00 89.81 390 GLN A O 1
ATOM 3042 N N . PRO A 1 391 ? -12.437 -5.688 26.718 1.00 94.19 391 PRO A N 1
ATOM 3043 C CA . PRO A 1 391 ? -13.350 -5.009 25.803 1.00 94.19 391 PRO A CA 1
ATOM 3044 C C . PRO A 1 391 ? -12.764 -3.675 25.327 1.00 94.19 391 PRO A C 1
ATOM 3046 O O . PRO A 1 391 ? -12.224 -2.909 26.130 1.00 94.19 391 PRO A O 1
ATOM 3049 N N . ILE A 1 392 ? -12.890 -3.390 24.031 1.00 93.69 392 ILE A N 1
ATOM 3050 C CA . ILE A 1 392 ? -12.446 -2.150 23.384 1.00 93.69 392 ILE A CA 1
ATOM 3051 C C . ILE A 1 392 ? -13.643 -1.498 22.692 1.00 93.69 392 ILE A C 1
ATOM 3053 O O . ILE A 1 392 ? -14.333 -2.135 21.902 1.00 93.69 392 ILE A O 1
ATOM 3057 N N . LEU A 1 393 ? -13.879 -0.216 22.942 1.00 94.75 393 LEU A N 1
ATOM 3058 C CA . LEU A 1 393 ? -14.777 0.600 22.137 1.00 94.75 393 LEU A CA 1
ATOM 3059 C C . LEU A 1 393 ? -14.023 1.101 20.903 1.00 94.75 393 LEU A C 1
ATOM 3061 O O . LEU A 1 393 ? -13.114 1.923 21.030 1.00 94.75 393 LEU A O 1
ATOM 3065 N N . PHE A 1 394 ? -14.429 0.627 19.725 1.00 93.62 394 PHE A N 1
ATOM 3066 C CA . PHE A 1 394 ? -14.090 1.246 18.450 1.00 93.62 394 PHE A CA 1
ATOM 3067 C C . PHE A 1 394 ? -15.179 2.256 18.100 1.00 93.62 394 PHE A C 1
ATOM 3069 O O . PHE A 1 394 ? -16.312 1.883 17.796 1.00 93.62 394 PHE A O 1
ATOM 3076 N N . LEU A 1 395 ? -14.843 3.539 18.177 1.00 93.44 395 LEU A N 1
ATOM 3077 C CA . LEU A 1 395 ? -15.761 4.629 17.877 1.00 93.44 395 LEU A CA 1
ATOM 3078 C C . LEU A 1 395 ? -15.296 5.346 16.616 1.00 93.44 395 LEU A C 1
ATOM 3080 O O . LEU A 1 395 ? -14.166 5.830 16.563 1.00 93.44 395 LEU A O 1
ATOM 3084 N N . GLN A 1 396 ? -16.184 5.454 15.636 1.00 92.94 396 GLN A N 1
ATOM 3085 C CA . GLN A 1 396 ? -15.970 6.238 14.433 1.00 92.94 396 GLN A CA 1
ATOM 3086 C C . GLN A 1 396 ? -17.013 7.352 14.370 1.00 92.94 396 GLN A C 1
ATOM 3088 O O . GLN A 1 396 ? -18.208 7.107 14.555 1.00 92.94 396 GLN A O 1
ATOM 3093 N N . ALA A 1 397 ? -16.576 8.585 14.125 1.00 93.00 397 ALA A N 1
ATOM 3094 C CA . ALA A 1 397 ? -17.502 9.706 14.044 1.00 93.00 397 ALA A CA 1
ATOM 3095 C C . ALA A 1 397 ? -17.066 10.786 13.062 1.00 93.00 397 ALA A C 1
ATOM 3097 O O . ALA A 1 397 ? -15.878 11.056 12.908 1.00 93.00 397 ALA A O 1
ATOM 3098 N N . ASP A 1 398 ? -18.057 11.460 12.490 1.00 93.38 398 ASP A N 1
ATOM 3099 C CA . ASP A 1 398 ? -17.884 12.555 11.548 1.00 93.38 398 ASP A CA 1
ATOM 3100 C C . ASP A 1 398 ? -18.486 13.854 12.105 1.00 93.38 398 ASP A C 1
ATOM 3102 O O . ASP A 1 398 ? -19.564 13.869 12.706 1.00 93.38 398 ASP A O 1
ATOM 3106 N N . TRP A 1 399 ? -17.804 14.980 11.893 1.00 92.56 399 TRP A N 1
ATOM 3107 C CA . TRP A 1 399 ? -18.327 16.316 12.207 1.00 92.56 399 TRP A CA 1
ATOM 3108 C C . TRP A 1 399 ? -17.654 17.406 11.372 1.00 92.56 399 TRP A C 1
ATOM 3110 O O . TRP A 1 399 ? -16.674 17.168 10.673 1.00 92.56 399 TRP A O 1
ATOM 3120 N N . LEU A 1 400 ? -18.149 18.644 11.447 1.00 91.62 400 LEU A N 1
ATOM 3121 C CA . LEU A 1 400 ? -17.507 19.775 10.772 1.00 91.62 400 LEU A CA 1
ATOM 3122 C C . LEU A 1 400 ? -16.199 20.164 11.466 1.00 91.62 400 LEU A C 1
ATOM 3124 O O . LEU A 1 400 ? -16.214 20.597 12.612 1.00 91.62 400 LEU A O 1
ATOM 3128 N N . ASN A 1 401 ? -15.079 20.159 10.749 1.00 89.69 401 ASN A N 1
ATOM 3129 C CA . ASN A 1 401 ? -13.757 20.472 11.299 1.00 89.69 401 ASN A CA 1
ATOM 3130 C C . ASN A 1 401 ? -13.690 21.826 12.047 1.00 89.69 401 ASN A C 1
ATOM 3132 O O . ASN A 1 401 ? -12.895 22.018 12.962 1.00 89.69 401 ASN A O 1
ATOM 3136 N N . SER A 1 402 ? -14.554 22.783 11.692 1.00 89.75 402 SER A N 1
ATOM 3137 C CA . SER A 1 402 ? -14.662 24.077 12.377 1.00 89.75 402 SER A CA 1
ATOM 3138 C C . SER A 1 402 ? -15.178 23.998 13.819 1.00 89.75 402 SER A C 1
ATOM 3140 O O . SER A 1 402 ? -15.059 24.984 14.541 1.00 89.75 402 SER A O 1
ATOM 3142 N N . VAL A 1 403 ? -15.783 22.877 14.231 1.00 89.75 403 VAL A N 1
ATOM 3143 C CA . VAL A 1 403 ? -16.342 22.685 15.581 1.00 89.75 403 VAL A CA 1
ATOM 3144 C C . VAL A 1 403 ? -15.539 21.714 16.446 1.00 89.75 403 VAL A C 1
ATOM 3146 O O . VAL A 1 403 ? -15.887 21.509 17.603 1.00 89.75 403 VAL A O 1
ATOM 3149 N N . SER A 1 404 ? -14.455 21.149 15.921 1.00 88.81 404 SER A N 1
ATOM 3150 C CA . SER A 1 404 ? -13.641 20.123 16.576 1.00 88.81 404 SER A CA 1
ATOM 3151 C C . SER A 1 404 ? -13.182 20.497 17.991 1.00 88.81 404 SER A C 1
ATOM 3153 O O . SER A 1 404 ? -13.401 19.750 18.942 1.00 88.81 404 SER A O 1
ATOM 3155 N N . SER A 1 405 ? -12.645 21.708 18.176 1.00 87.88 405 SER A N 1
ATOM 3156 C CA . SER A 1 405 ? -12.192 22.200 19.489 1.00 87.88 405 SER A CA 1
ATOM 3157 C C . SER A 1 405 ? -13.318 22.381 20.511 1.00 87.88 405 SER A C 1
ATOM 3159 O O . SER A 1 405 ? -13.052 22.527 21.703 1.00 87.88 405 SER A O 1
ATOM 3161 N N . ALA A 1 406 ? -14.568 22.387 20.050 1.00 88.06 406 ALA A N 1
ATOM 3162 C CA . ALA A 1 406 ? -15.751 22.474 20.882 1.00 88.06 406 ALA A CA 1
ATOM 3163 C C . ALA A 1 406 ? -16.399 21.108 21.122 1.00 88.06 406 ALA A C 1
ATOM 3165 O O . ALA A 1 406 ? -17.412 21.077 21.801 1.00 88.06 406 ALA A O 1
ATOM 3166 N N . ILE A 1 407 ? -15.888 19.995 20.591 1.00 89.69 407 ILE A N 1
ATOM 3167 C CA . ILE A 1 407 ? -16.461 18.666 20.839 1.00 89.69 407 ILE A CA 1
ATOM 3168 C C . ILE A 1 407 ? -15.905 18.089 22.132 1.00 89.69 407 ILE A C 1
ATOM 3170 O O . ILE A 1 407 ? -14.694 18.065 22.357 1.00 89.69 407 ILE A O 1
ATOM 3174 N N . GLU A 1 408 ? -16.811 17.584 22.960 1.00 91.06 408 GLU A N 1
ATOM 3175 C CA . GLU A 1 408 ? -16.475 16.827 24.153 1.00 91.06 408 GLU A CA 1
ATOM 3176 C C . GLU A 1 408 ? -17.442 15.652 24.291 1.00 91.06 408 GLU A C 1
ATOM 3178 O O . GLU A 1 408 ? -18.658 15.851 24.290 1.00 91.06 408 GLU A O 1
ATOM 3183 N N . LEU A 1 409 ? -16.896 14.440 24.382 1.00 91.62 409 LEU A N 1
ATOM 3184 C CA . LEU A 1 409 ? -17.655 13.213 24.586 1.00 91.62 409 LEU A CA 1
ATOM 3185 C C . LEU A 1 409 ? -17.332 12.620 25.949 1.00 91.62 409 LEU A C 1
ATOM 3187 O O . LEU A 1 409 ? -16.167 12.526 26.336 1.00 91.62 409 LEU A O 1
ATOM 3191 N N . GLN A 1 410 ? -18.361 12.164 26.650 1.00 93.38 410 GLN A N 1
ATOM 3192 C CA . GLN A 1 410 ? -18.215 11.308 27.818 1.00 93.38 410 GLN A CA 1
ATOM 3193 C C . GLN A 1 410 ? -18.602 9.883 27.457 1.00 93.38 410 GLN A C 1
ATOM 3195 O O . GLN A 1 410 ? -19.690 9.637 26.933 1.00 93.38 410 GLN A O 1
ATOM 3200 N N . ILE A 1 411 ? -17.707 8.953 27.775 1.00 95.31 411 ILE A N 1
ATOM 3201 C CA . ILE A 1 411 ? -17.950 7.519 27.678 1.00 95.31 411 ILE A CA 1
ATOM 3202 C C . ILE A 1 411 ? -18.160 7.010 29.095 1.00 95.31 411 ILE A C 1
ATOM 3204 O O . ILE A 1 411 ? -17.270 7.121 29.945 1.00 95.31 411 ILE A O 1
ATOM 3208 N N . LYS A 1 412 ? -19.352 6.482 29.354 1.00 96.56 412 LYS A N 1
ATOM 3209 C CA . LYS A 1 412 ? -19.743 5.936 30.648 1.00 96.56 412 LYS A CA 1
ATOM 3210 C C . LYS A 1 412 ? -19.955 4.436 30.542 1.00 96.56 412 LYS A C 1
ATOM 3212 O O . LYS A 1 412 ? -20.602 3.981 29.605 1.00 96.56 412 LYS A O 1
ATOM 3217 N N . GLN A 1 413 ? -19.474 3.691 31.526 1.00 97.38 413 GLN A N 1
ATOM 3218 C CA . GLN A 1 413 ? -19.765 2.275 31.696 1.00 97.38 413 GLN A CA 1
ATOM 3219 C C . GLN A 1 413 ? -20.379 2.055 33.073 1.00 97.38 413 GLN A C 1
ATOM 3221 O O . GLN A 1 413 ? -19.865 2.550 34.074 1.00 97.38 413 GLN A O 1
ATOM 3226 N N . ASN A 1 414 ? -21.518 1.364 33.129 1.00 97.06 414 ASN A N 1
ATOM 3227 C CA . ASN A 1 414 ? -22.228 1.060 34.378 1.00 97.06 414 ASN A CA 1
ATOM 3228 C C . ASN A 1 414 ? -22.483 2.312 35.250 1.00 97.06 414 ASN A C 1
ATOM 3230 O O . ASN A 1 414 ? -22.419 2.279 36.478 1.00 97.06 414 ASN A O 1
ATOM 3234 N N . GLY A 1 415 ? -22.753 3.448 34.594 1.00 95.31 415 GLY A N 1
ATOM 3235 C CA . GLY A 1 415 ? -23.002 4.744 35.231 1.00 95.31 415 GLY A CA 1
ATOM 3236 C C . GLY A 1 415 ? -21.752 5.546 35.620 1.00 95.31 415 GLY A C 1
ATOM 3237 O O . GLY A 1 415 ? -21.895 6.703 36.016 1.00 95.31 415 GLY A O 1
ATOM 3238 N N . GLN A 1 416 ? -20.546 4.990 35.480 1.00 96.81 416 GLN A N 1
ATOM 3239 C CA . GLN A 1 416 ? -19.284 5.675 35.774 1.00 96.81 416 GLN A CA 1
ATOM 3240 C C . GLN A 1 416 ? -18.637 6.208 34.497 1.00 96.81 416 GLN A C 1
ATOM 3242 O O . GLN A 1 416 ? -18.571 5.502 33.497 1.00 96.81 416 GLN A O 1
ATOM 3247 N N . THR A 1 417 ? -18.148 7.450 34.512 1.00 96.00 417 THR A N 1
ATOM 3248 C CA . THR A 1 417 ? -17.373 8.002 33.390 1.00 96.00 417 THR A CA 1
ATOM 3249 C C . THR A 1 417 ? -15.984 7.378 33.374 1.00 96.00 417 THR A C 1
ATOM 3251 O O . THR A 1 417 ? -15.203 7.612 34.292 1.00 96.00 417 THR A O 1
ATOM 3254 N N . ILE A 1 418 ? -15.681 6.634 32.312 1.00 95.31 418 ILE A N 1
ATOM 3255 C CA . ILE A 1 418 ? -14.398 5.943 32.124 1.00 95.31 418 ILE A CA 1
ATOM 3256 C C . ILE A 1 418 ? -13.478 6.681 31.145 1.00 95.31 418 ILE A C 1
ATOM 3258 O O . ILE A 1 418 ? -12.264 6.637 31.305 1.00 95.31 418 ILE A O 1
ATOM 3262 N N . HIS A 1 419 ? -14.040 7.422 30.178 1.00 93.38 419 HIS A N 1
ATOM 3263 C CA . HIS A 1 419 ? -13.274 8.275 29.262 1.00 93.38 419 HIS A CA 1
ATOM 3264 C C . HIS A 1 419 ? -13.952 9.624 29.051 1.00 93.38 419 HIS A C 1
ATOM 3266 O O . HIS A 1 419 ? -15.180 9.728 29.010 1.00 93.38 419 HIS A O 1
ATOM 3272 N N . GLN A 1 420 ? -13.130 10.651 28.846 1.00 91.62 420 GLN A N 1
ATOM 3273 C CA . GLN A 1 420 ? -13.557 11.984 28.434 1.00 91.62 420 GLN A CA 1
ATOM 3274 C C . GLN A 1 420 ? -12.733 12.405 27.219 1.00 91.62 420 GLN A C 1
ATOM 3276 O O . GLN A 1 420 ? -11.544 12.706 27.327 1.00 91.62 420 GLN A O 1
ATOM 3281 N N . LEU A 1 421 ? -13.365 12.390 26.050 1.00 88.69 421 LEU A N 1
ATOM 3282 C CA . LEU A 1 421 ? -12.716 12.659 24.774 1.00 88.69 421 LEU A CA 1
ATOM 3283 C C . LEU A 1 421 ? -12.947 14.110 24.393 1.00 88.69 421 LEU A C 1
ATOM 3285 O O . LEU A 1 421 ? -14.061 14.619 24.494 1.00 88.69 421 LEU A O 1
ATOM 3289 N N . LYS A 1 422 ? -11.904 14.764 23.900 1.00 86.19 422 LYS A N 1
ATOM 3290 C CA . LYS A 1 422 ? -12.003 16.092 23.296 1.00 86.19 422 LYS A CA 1
ATOM 3291 C C . LYS A 1 422 ? -11.809 15.932 21.802 1.00 86.19 422 LYS A C 1
ATOM 3293 O O . LYS A 1 422 ? -10.910 15.207 21.390 1.00 86.19 422 LYS A O 1
ATOM 3298 N N . GLY A 1 423 ? -12.611 16.613 20.995 1.00 76.50 423 GLY A N 1
ATOM 3299 C CA . GLY A 1 423 ? -12.492 16.564 19.537 1.00 76.50 423 GLY A CA 1
ATOM 3300 C C . GLY A 1 423 ? -11.306 17.355 18.995 1.00 76.50 423 GLY A C 1
ATOM 3301 O O . GLY A 1 423 ? -11.384 17.846 17.879 1.00 76.50 423 GLY A O 1
ATOM 3302 N N . ASP A 1 424 ? -10.236 17.549 19.768 1.00 71.50 424 ASP A N 1
ATOM 3303 C CA . ASP A 1 424 ? -9.102 18.347 19.320 1.00 71.50 424 ASP A CA 1
ATOM 3304 C C . ASP A 1 424 ? -8.495 17.726 18.050 1.00 71.50 424 ASP A C 1
ATOM 3306 O O . ASP A 1 424 ? -7.987 16.609 18.060 1.00 71.50 424 ASP A O 1
ATOM 3310 N N . THR A 1 425 ? -8.535 18.470 16.941 1.00 59.31 425 THR A N 1
ATOM 3311 C CA . THR A 1 425 ? -7.978 18.064 15.637 1.00 59.31 425 THR A CA 1
ATOM 3312 C C . THR A 1 425 ? -6.482 17.794 15.684 1.00 59.31 425 THR A C 1
ATOM 3314 O O . THR A 1 425 ? -5.930 17.219 14.748 1.00 59.31 425 THR A O 1
ATOM 3317 N N . HIS A 1 426 ? -5.806 18.257 16.738 1.00 54.06 426 HIS A N 1
ATOM 3318 C CA . HIS A 1 426 ? -4.393 17.992 16.975 1.00 54.06 426 HIS A CA 1
ATOM 3319 C C . HIS A 1 426 ? -4.130 16.596 17.539 1.00 54.06 426 HIS A C 1
ATOM 3321 O O . HIS A 1 426 ? -2.967 16.205 17.655 1.00 54.06 426 HIS A O 1
ATOM 3327 N N . ILE A 1 427 ? -5.183 15.831 17.835 1.00 52.09 427 ILE A N 1
ATOM 3328 C CA . ILE A 1 427 ? -5.103 14.414 18.158 1.00 52.09 427 ILE A CA 1
ATOM 3329 C C . ILE A 1 427 ? -4.872 13.645 16.849 1.00 52.09 427 ILE A C 1
ATOM 3331 O O . ILE A 1 427 ? -5.754 13.088 16.200 1.00 52.09 427 ILE A O 1
ATOM 3335 N N . ILE A 1 428 ? -3.621 13.749 16.414 1.00 55.19 428 ILE A N 1
ATOM 3336 C CA . ILE A 1 428 ? -2.951 12.939 15.400 1.00 55.19 428 ILE A CA 1
ATOM 3337 C C . ILE A 1 428 ? -3.131 11.466 15.794 1.00 55.19 428 ILE A C 1
ATOM 3339 O O . ILE A 1 428 ? -3.187 11.212 16.990 1.00 55.19 428 ILE A O 1
ATOM 3343 N N . PHE A 1 429 ? -3.165 10.521 14.839 1.00 60.28 429 PHE A N 1
ATOM 3344 C CA . PHE A 1 429 ? -3.054 9.080 15.134 1.00 60.28 429 PHE A CA 1
ATOM 3345 C C . PHE A 1 429 ? -1.911 8.848 16.135 1.00 60.28 429 PHE A C 1
ATOM 3347 O O . PHE A 1 429 ? -0.732 8.916 15.777 1.00 60.28 429 PHE A O 1
ATOM 3354 N N . GLN A 1 430 ? -2.263 8.709 17.409 1.00 58.56 430 GLN A N 1
ATOM 3355 C CA . GLN A 1 430 ? -1.335 8.713 18.529 1.00 58.56 430 GLN A CA 1
ATOM 3356 C C . GLN A 1 430 ? -1.827 7.736 19.577 1.00 58.56 430 GLN A C 1
ATOM 3358 O O . GLN A 1 430 ? -3.004 7.701 19.937 1.00 58.56 430 GLN A O 1
ATOM 3363 N N . HIS A 1 431 ? -0.862 7.004 20.114 1.00 59.88 431 HIS A N 1
ATOM 3364 C CA . HIS A 1 431 ? -1.016 6.289 21.361 1.00 59.88 431 HIS A CA 1
ATOM 3365 C C . HIS A 1 431 ? -0.847 7.291 22.495 1.00 59.88 431 HIS A C 1
ATOM 3367 O O . HIS A 1 431 ? 0.237 7.850 22.684 1.00 59.88 431 HIS A O 1
ATOM 3373 N N . ILE A 1 432 ? -1.925 7.531 23.233 1.00 56.22 432 ILE A N 1
ATOM 3374 C CA . ILE A 1 432 ? -1.893 8.303 24.470 1.00 56.22 432 ILE A CA 1
ATOM 3375 C C . ILE A 1 432 ? -2.157 7.302 25.584 1.00 56.22 432 ILE A C 1
ATOM 3377 O O . ILE A 1 432 ? -3.281 6.848 25.757 1.00 56.22 432 ILE A O 1
ATOM 3381 N N . GLU A 1 433 ? -1.109 6.925 26.315 1.00 68.81 433 GLU A N 1
ATOM 3382 C CA . GLU A 1 433 ? -1.194 5.897 27.359 1.00 68.81 433 GLU A CA 1
ATOM 3383 C C . GLU A 1 433 ? -1.769 4.576 26.808 1.00 68.81 433 GLU A C 1
ATOM 3385 O O . GLU A 1 433 ? -1.103 3.902 26.022 1.00 68.81 433 GLU A O 1
ATOM 3390 N N . ASN A 1 434 ? -3.002 4.235 27.195 1.00 72.12 434 ASN A N 1
ATOM 3391 C CA . ASN A 1 434 ? -3.705 3.007 26.823 1.00 72.12 434 ASN A CA 1
ATOM 3392 C C . ASN A 1 434 ? -4.836 3.245 25.810 1.00 72.12 434 ASN A C 1
ATOM 3394 O O . ASN A 1 434 ? -5.664 2.361 25.616 1.00 72.12 434 ASN A O 1
ATOM 3398 N N . ILE A 1 435 ? -4.920 4.429 25.200 1.00 79.00 435 ILE A N 1
ATOM 3399 C CA . ILE A 1 435 ? -5.906 4.730 24.157 1.00 79.00 435 ILE A CA 1
ATOM 3400 C C . ILE A 1 435 ? -5.213 5.052 22.842 1.00 79.00 435 ILE A C 1
ATOM 3402 O O . ILE A 1 435 ? -4.096 5.575 22.820 1.00 79.00 435 ILE A O 1
ATOM 3406 N N . CYS A 1 436 ? -5.911 4.791 21.742 1.00 81.94 436 CYS A N 1
ATOM 3407 C CA . CYS A 1 436 ? -5.523 5.312 20.442 1.00 81.94 436 CYS A CA 1
ATOM 3408 C C . CYS A 1 436 ? -6.636 6.142 19.854 1.00 81.94 436 CYS A C 1
ATOM 3410 O O . CYS A 1 436 ? -7.821 5.831 19.951 1.00 81.94 436 CYS A O 1
ATOM 3412 N N . VAL A 1 437 ? -6.218 7.263 19.305 1.00 83.00 437 VAL A N 1
ATOM 3413 C CA . VAL A 1 437 ? -7.079 8.350 18.901 1.00 83.00 437 VAL A CA 1
ATOM 3414 C C . VAL A 1 437 ? -6.494 8.935 17.632 1.00 83.00 437 VAL A C 1
ATOM 3416 O O . VAL A 1 437 ? -5.277 9.072 17.512 1.00 83.00 437 VAL A O 1
ATOM 3419 N N . GLY A 1 438 ? -7.340 9.230 16.656 1.00 81.25 438 GLY A N 1
ATOM 3420 C CA . GLY A 1 438 ? -6.877 9.731 15.373 1.00 81.25 438 GLY A CA 1
ATOM 3421 C C . GLY A 1 438 ? -8.010 10.178 14.471 1.00 81.25 438 GLY A C 1
ATOM 3422 O O . GLY A 1 438 ? -9.187 10.103 14.815 1.00 81.25 438 GLY A O 1
ATOM 3423 N N . GLY A 1 439 ? -7.640 10.650 13.289 1.00 83.00 439 GLY A N 1
ATOM 3424 C CA . GLY A 1 439 ? -8.591 11.121 12.300 1.00 83.00 439 GLY A CA 1
ATOM 3425 C C . GLY A 1 439 ? -7.933 11.908 11.182 1.00 83.00 439 GLY A C 1
ATOM 3426 O O . GLY A 1 439 ? -6.729 12.177 11.203 1.00 83.00 439 GLY A O 1
ATOM 3427 N N . TYR A 1 440 ? -8.733 12.276 10.189 1.00 82.00 440 TYR A N 1
ATOM 3428 C CA . TYR A 1 440 ? -8.299 13.108 9.072 1.00 82.00 440 TYR A CA 1
ATOM 3429 C C . TYR A 1 440 ? -9.406 14.059 8.622 1.00 82.00 440 TYR A C 1
ATOM 3431 O O . TYR A 1 440 ? -10.590 13.837 8.873 1.00 82.00 440 TYR A O 1
ATOM 3439 N N . VAL A 1 441 ? -9.008 15.139 7.951 1.00 83.38 441 VAL A N 1
ATOM 3440 C CA . VAL A 1 441 ? -9.939 16.108 7.368 1.00 83.38 441 VAL A CA 1
ATOM 3441 C C . VAL A 1 441 ? -10.202 15.736 5.910 1.00 83.38 441 VAL A C 1
ATOM 3443 O O . VAL A 1 441 ? -9.268 15.609 5.126 1.00 83.38 441 VAL A O 1
ATOM 3446 N N . ASP A 1 442 ? -11.475 15.600 5.558 1.00 81.62 442 ASP A N 1
ATOM 3447 C CA . ASP A 1 442 ? -11.989 15.418 4.202 1.00 81.62 442 ASP A CA 1
ATOM 3448 C C . ASP A 1 442 ? -12.864 16.626 3.834 1.00 81.62 442 ASP A C 1
ATOM 3450 O O . ASP A 1 442 ? -14.007 16.784 4.283 1.00 81.62 442 ASP A O 1
ATOM 3454 N N . GLY A 1 443 ? -12.279 17.565 3.088 1.00 85.06 443 GLY A N 1
ATOM 3455 C CA . GLY A 1 443 ? -12.894 18.856 2.796 1.00 85.06 443 GLY A CA 1
ATOM 3456 C C . GLY A 1 443 ? -13.180 19.668 4.068 1.00 85.06 443 GLY A C 1
ATOM 3457 O O . GLY A 1 443 ? -12.289 20.299 4.634 1.00 85.06 443 GLY A O 1
ATOM 3458 N N . LYS A 1 444 ? -14.448 19.705 4.497 1.00 89.12 444 LYS A N 1
ATOM 3459 C CA . LYS A 1 444 ? -14.880 20.374 5.743 1.00 89.12 444 LYS A CA 1
ATOM 3460 C C . LYS A 1 444 ? -15.184 19.401 6.876 1.00 89.12 444 LYS A C 1
ATOM 3462 O O . LYS A 1 444 ? -15.413 19.860 7.993 1.00 89.12 444 LYS A O 1
ATOM 3467 N N . MET A 1 445 ? -15.227 18.106 6.590 1.00 90.25 445 MET A N 1
ATOM 3468 C CA . MET A 1 445 ? -15.546 17.077 7.566 1.00 90.25 445 MET A CA 1
ATOM 3469 C C . MET A 1 445 ? -14.260 16.591 8.222 1.00 90.25 445 MET A C 1
ATOM 3471 O O . MET A 1 445 ? -13.265 16.374 7.541 1.00 90.25 445 MET A O 1
ATOM 3475 N N . TYR A 1 446 ? -14.267 16.437 9.536 1.00 89.50 446 TYR A N 1
ATOM 3476 C CA . TYR A 1 446 ? -13.268 15.664 10.252 1.00 89.50 446 TYR A CA 1
ATOM 3477 C C . TYR A 1 446 ? -13.844 14.274 10.499 1.00 89.50 446 TYR A C 1
ATOM 3479 O O . TYR A 1 446 ? -14.954 14.166 11.019 1.00 89.50 446 TYR A O 1
ATOM 3487 N N . ARG A 1 447 ? -13.093 13.248 10.096 1.00 89.19 447 ARG A N 1
ATOM 3488 C CA . ARG A 1 447 ? -13.423 11.838 10.297 1.00 89.19 447 ARG A CA 1
ATOM 3489 C C . ARG A 1 447 ? -12.530 11.276 11.385 1.00 89.19 447 ARG A C 1
ATOM 3491 O O . ARG A 1 447 ? -11.314 11.206 11.196 1.00 89.19 447 ARG A O 1
ATOM 3498 N N . ALA A 1 448 ? -13.120 10.909 12.507 1.00 89.44 448 ALA A N 1
ATOM 3499 C CA . ALA A 1 448 ? -12.419 10.531 13.721 1.00 89.44 448 ALA A CA 1
ATOM 3500 C C . ALA A 1 448 ? -12.539 9.050 14.033 1.00 89.44 448 ALA A C 1
ATOM 3502 O O . ALA A 1 448 ? -13.549 8.416 13.729 1.00 89.44 448 ALA A O 1
ATOM 3503 N N . TYR A 1 449 ? -11.519 8.548 14.717 1.00 89.31 449 TYR A N 1
ATOM 3504 C CA . TYR A 1 449 ? -11.399 7.178 15.173 1.00 89.31 449 TYR A CA 1
ATOM 3505 C C . TYR A 1 449 ? -10.886 7.178 16.611 1.00 89.31 449 TYR A C 1
ATOM 3507 O O . TYR A 1 449 ? -9.899 7.848 16.929 1.00 89.31 449 TYR A O 1
ATOM 3515 N N . TRP A 1 450 ? -11.525 6.389 17.466 1.00 89.94 450 TRP A N 1
ATOM 3516 C CA . TRP A 1 450 ? -11.052 6.109 18.815 1.00 89.94 450 TRP A CA 1
ATOM 3517 C C . TRP A 1 450 ? -11.064 4.610 19.085 1.00 89.94 450 TRP A C 1
ATOM 3519 O O . TRP A 1 450 ? -12.020 3.915 18.745 1.00 89.94 450 TRP A O 1
ATOM 3529 N N . LEU A 1 451 ? -10.009 4.147 19.747 1.00 89.94 451 LEU A N 1
ATOM 3530 C CA . LEU A 1 451 ? -9.873 2.840 20.370 1.00 89.94 451 LEU A CA 1
ATOM 3531 C C . LEU A 1 451 ? -9.691 3.045 21.863 1.00 89.94 451 LEU A C 1
ATOM 3533 O O . LEU A 1 451 ? -8.638 3.504 22.314 1.00 89.94 451 LEU A O 1
ATOM 3537 N N . LEU A 1 452 ? -10.742 2.737 22.617 1.00 91.56 452 LEU A N 1
ATOM 3538 C CA . LEU A 1 452 ? -10.803 3.005 24.048 1.00 91.56 452 LEU A CA 1
ATOM 3539 C C . LEU A 1 452 ? -10.998 1.689 24.806 1.00 91.56 452 LEU A C 1
ATOM 3541 O O . LEU A 1 452 ? -12.015 1.026 24.600 1.00 91.56 452 LEU A O 1
ATOM 3545 N N . PRO A 1 453 ? -10.079 1.294 25.699 1.00 91.88 453 PRO A N 1
ATOM 3546 C CA . PRO A 1 453 ? -10.293 0.148 26.560 1.00 91.88 453 PRO A CA 1
ATOM 3547 C C . PRO A 1 453 ? -11.434 0.446 27.531 1.00 91.88 453 PRO A C 1
ATOM 3549 O O . PRO A 1 453 ? -11.467 1.496 28.168 1.00 91.88 453 PRO A O 1
ATOM 3552 N N . LEU A 1 454 ? -12.387 -0.469 27.628 1.00 94.44 454 LEU A N 1
ATOM 3553 C CA . LEU A 1 454 ? -13.492 -0.401 28.579 1.00 94.44 454 LEU A CA 1
ATOM 3554 C C . LEU A 1 454 ? -13.087 -1.061 29.910 1.00 94.44 454 LEU A C 1
ATOM 3556 O O . LEU A 1 454 ? -12.011 -1.633 30.028 1.00 94.44 454 LEU A O 1
ATOM 3560 N N . GLU A 1 455 ? -13.900 -1.004 30.954 1.00 93.75 455 GLU A N 1
ATOM 3561 C CA . GLU A 1 455 ? -13.626 -1.792 32.160 1.00 93.75 455 GLU A CA 1
ATOM 3562 C C . GLU A 1 455 ? -13.999 -3.261 31.918 1.00 93.75 455 GLU A C 1
ATOM 3564 O O . GLU A 1 455 ? -15.093 -3.569 31.437 1.00 93.75 455 GLU A O 1
ATOM 3569 N N . ARG A 1 456 ? -13.110 -4.197 32.268 1.00 93.31 456 ARG A N 1
ATOM 3570 C CA . ARG A 1 456 ? -13.417 -5.632 32.212 1.00 93.31 456 ARG A CA 1
ATOM 3571 C C . ARG A 1 456 ? -14.146 -6.058 33.489 1.00 93.31 456 ARG A C 1
ATOM 3573 O O . ARG A 1 456 ? -13.511 -6.464 34.459 1.00 93.31 456 ARG A O 1
ATOM 3580 N N . THR A 1 457 ? -15.474 -5.980 33.473 1.00 94.19 457 THR A N 1
ATOM 3581 C CA . THR A 1 457 ? -16.339 -6.482 34.556 1.00 94.19 457 THR A CA 1
ATOM 3582 C C . THR A 1 457 ? -17.149 -7.668 34.045 1.00 94.19 457 THR A C 1
ATOM 3584 O O . THR A 1 457 ? -17.894 -7.507 33.085 1.00 94.19 457 THR A O 1
ATOM 3587 N N . GLU A 1 458 ? -17.007 -8.848 34.656 1.00 94.88 458 GLU A N 1
ATOM 3588 C CA . GLU A 1 458 ? -17.785 -10.040 34.278 1.00 94.88 458 GLU A CA 1
ATOM 3589 C C . GLU A 1 458 ? -19.295 -9.813 34.466 1.00 94.88 458 GLU A C 1
ATOM 3591 O O . GLU A 1 458 ? -19.729 -9.223 35.458 1.00 94.88 458 GLU A O 1
ATOM 3596 N N . GLY A 1 459 ? -20.089 -10.317 33.520 1.00 96.50 459 GLY A N 1
ATOM 3597 C CA . GLY A 1 459 ? -21.539 -10.158 33.466 1.00 96.50 459 GLY A CA 1
ATOM 3598 C C . GLY A 1 459 ? -22.006 -9.043 32.528 1.00 96.50 459 GLY A C 1
ATOM 3599 O O . GLY A 1 459 ? -21.303 -8.632 31.598 1.00 96.50 459 GLY A O 1
ATOM 3600 N N . GLU A 1 460 ? -23.234 -8.580 32.764 1.00 96.94 460 GLU A N 1
ATOM 3601 C CA . GLU A 1 460 ? -23.882 -7.543 31.963 1.00 96.94 460 GLU A CA 1
ATOM 3602 C C . GLU A 1 460 ? -23.256 -6.172 32.232 1.00 96.94 460 GLU A C 1
ATOM 3604 O O . GLU A 1 460 ? -23.132 -5.724 33.373 1.00 96.94 460 GLU A O 1
ATOM 3609 N N . ASN A 1 461 ? -22.892 -5.489 31.155 1.00 97.50 461 ASN A N 1
ATOM 3610 C CA . ASN A 1 461 ? -22.350 -4.145 31.160 1.00 97.50 461 ASN A CA 1
ATOM 3611 C C . ASN A 1 461 ? -23.200 -3.245 30.272 1.00 97.50 461 ASN A C 1
ATOM 3613 O O . ASN A 1 461 ? -23.678 -3.662 29.218 1.00 97.50 461 ASN A O 1
ATOM 3617 N N . ARG A 1 462 ? -23.319 -1.981 30.673 1.00 97.06 462 ARG A N 1
ATOM 3618 C CA . ARG A 1 462 ? -23.973 -0.938 29.885 1.00 97.06 462 ARG A CA 1
ATOM 3619 C C . ARG A 1 462 ? -22.988 0.159 29.542 1.00 97.06 462 ARG A C 1
ATOM 3621 O O . ARG A 1 462 ? -22.460 0.811 30.444 1.00 97.06 462 ARG A O 1
ATOM 3628 N N . LEU A 1 463 ? -22.783 0.388 28.250 1.00 97.50 463 LEU A N 1
ATOM 3629 C CA . LEU A 1 463 ? -22.033 1.517 27.719 1.00 97.50 463 LEU A CA 1
ATOM 3630 C C . LEU A 1 463 ? -22.990 2.651 27.350 1.00 97.50 463 LEU A C 1
ATOM 3632 O O . LEU A 1 463 ? -24.050 2.417 26.773 1.00 97.50 463 LEU A O 1
ATOM 3636 N N . ARG A 1 464 ? -22.584 3.886 27.636 1.00 95.38 464 ARG A N 1
ATOM 3637 C CA . ARG A 1 464 ? -23.317 5.097 27.281 1.00 95.38 464 ARG A CA 1
ATOM 3638 C C . ARG A 1 464 ? -22.375 6.171 26.746 1.00 95.38 464 ARG A C 1
ATOM 3640 O O . ARG A 1 464 ? -21.367 6.481 27.380 1.00 95.38 464 ARG A O 1
ATOM 3647 N N . ILE A 1 465 ? -22.712 6.740 25.591 1.00 94.75 465 ILE A N 1
ATOM 3648 C CA . ILE A 1 465 ? -21.937 7.787 24.912 1.00 94.75 465 ILE A CA 1
ATOM 3649 C C . ILE A 1 465 ? -22.757 9.072 24.882 1.00 94.75 465 ILE A C 1
ATOM 3651 O O . ILE A 1 465 ? -23.874 9.097 24.363 1.00 94.75 465 ILE A O 1
ATOM 3655 N N . GLU A 1 466 ? -22.185 10.147 25.421 1.00 92.25 466 GLU A N 1
ATOM 3656 C CA . GLU A 1 466 ? -22.841 11.449 25.540 1.00 92.25 466 GLU A CA 1
ATOM 3657 C C . GLU A 1 466 ? -21.982 12.563 24.946 1.00 92.25 466 GLU A C 1
ATOM 3659 O O . GLU A 1 466 ? -20.823 12.722 25.326 1.00 92.25 466 GLU A O 1
ATOM 3664 N N . LEU A 1 467 ? -22.575 13.400 24.091 1.00 91.06 467 LEU A N 1
ATOM 3665 C CA . LEU A 1 467 ? -21.991 14.685 23.709 1.00 91.06 467 LEU A CA 1
ATOM 3666 C C . LEU A 1 467 ? -22.262 15.707 24.822 1.00 91.06 467 LEU A C 1
ATOM 3668 O O . LEU A 1 467 ? -23.407 16.106 25.049 1.00 91.06 467 LEU A O 1
ATOM 3672 N N . THR A 1 468 ? -21.218 16.136 25.532 1.00 88.50 468 THR A N 1
ATOM 3673 C CA . THR A 1 468 ? -21.346 17.072 26.663 1.00 88.50 468 THR A CA 1
ATOM 3674 C C . THR A 1 468 ? -21.165 18.528 26.273 1.00 88.50 468 THR A C 1
ATOM 3676 O O . THR A 1 468 ? -21.548 19.432 27.024 1.00 88.50 468 THR A O 1
ATOM 3679 N N . SER A 1 469 ? -20.623 18.786 25.088 1.00 83.88 469 SER A N 1
ATOM 3680 C CA . SER A 1 469 ? -20.426 20.144 24.615 1.00 83.88 469 SER A CA 1
ATOM 3681 C C . SER A 1 469 ? -21.680 20.748 23.978 1.00 83.88 469 SER A C 1
ATOM 3683 O O . SER A 1 469 ? -22.516 20.077 23.372 1.00 83.88 469 SER A O 1
ATOM 3685 N N . LYS A 1 470 ? -21.854 22.065 24.143 1.00 74.56 470 LYS A N 1
ATOM 3686 C CA . LYS A 1 470 ? -23.044 22.778 23.657 1.00 74.56 470 LYS A CA 1
ATOM 3687 C C . LYS A 1 470 ? -22.870 23.258 22.215 1.00 74.56 470 LYS A C 1
ATOM 3689 O O . LYS A 1 470 ? -21.830 23.805 21.870 1.00 74.56 470 LYS A O 1
ATOM 3694 N N . GLY A 1 471 ? -23.936 23.162 21.418 1.00 67.12 471 GLY A N 1
ATOM 3695 C CA . GLY A 1 471 ? -24.044 23.800 20.101 1.00 67.12 471 GLY A CA 1
ATOM 3696 C C . GLY A 1 471 ? -23.300 23.096 18.967 1.00 67.12 471 GLY A C 1
ATOM 3697 O O . GLY A 1 471 ? -23.090 23.712 17.926 1.00 67.12 471 GLY A O 1
ATOM 3698 N N . THR A 1 472 ? -22.907 21.837 19.155 1.00 81.06 472 THR A N 1
ATOM 3699 C CA . THR A 1 472 ? -22.252 21.022 18.128 1.00 81.06 472 THR A CA 1
ATOM 3700 C C . THR A 1 472 ? -23.097 19.789 17.817 1.00 81.06 472 THR A C 1
ATOM 3702 O O . THR A 1 472 ? -23.908 19.354 18.636 1.00 81.06 472 THR A O 1
ATOM 3705 N N . GLU A 1 473 ? -22.962 19.288 16.595 1.00 88.19 473 GLU A N 1
ATOM 3706 C CA . GLU A 1 473 ? -23.570 18.043 16.140 1.00 88.19 473 GLU A CA 1
ATOM 3707 C C . GLU A 1 473 ? -22.436 17.148 15.655 1.00 88.19 473 GLU A C 1
ATOM 3709 O O . GLU A 1 473 ? -21.562 17.607 14.911 1.00 88.19 473 GLU A O 1
ATOM 3714 N N . ILE A 1 474 ? -22.449 15.897 16.103 1.00 91.69 474 ILE A N 1
ATOM 3715 C CA . ILE A 1 474 ? -21.540 14.864 15.613 1.00 91.69 474 ILE A CA 1
ATOM 3716 C C . ILE A 1 474 ? -22.357 13.675 15.131 1.00 91.69 474 ILE A C 1
ATOM 3718 O O . ILE A 1 474 ? -23.418 13.380 15.679 1.00 91.69 474 ILE A O 1
ATOM 3722 N N . GLN A 1 475 ? -21.857 12.985 14.120 1.00 93.44 475 GLN A N 1
ATOM 3723 C CA . GLN A 1 475 ? -22.458 11.779 13.580 1.00 93.44 475 GLN A CA 1
ATOM 3724 C C . GLN A 1 475 ? -21.608 10.589 14.008 1.00 93.44 475 GLN A C 1
ATOM 3726 O O . GLN A 1 475 ? -20.480 10.456 13.551 1.00 93.44 475 GLN A O 1
ATOM 3731 N N . ILE A 1 476 ? -22.128 9.729 14.880 1.00 93.44 476 ILE A N 1
ATOM 3732 C CA . ILE A 1 476 ? -21.503 8.437 15.166 1.00 93.44 476 ILE A CA 1
ATOM 3733 C C . ILE A 1 476 ? -21.866 7.482 14.032 1.00 93.44 476 ILE A C 1
ATOM 3735 O O . ILE A 1 476 ? -23.044 7.339 13.698 1.00 93.44 476 ILE A O 1
ATOM 3739 N N . LEU A 1 477 ? -20.859 6.861 13.424 1.00 93.31 477 LEU A N 1
ATOM 3740 C CA . LEU A 1 477 ? -21.034 6.032 12.235 1.00 93.31 477 LEU A CA 1
ATOM 3741 C C . LEU A 1 477 ? -21.399 4.578 12.593 1.00 93.31 477 LEU A C 1
ATOM 3743 O O . LEU A 1 477 ? -20.975 4.110 13.657 1.00 93.31 477 LEU A O 1
ATOM 3747 N N . PRO A 1 478 ? -22.173 3.865 11.743 1.00 91.00 478 PRO A N 1
ATOM 3748 C CA . PRO A 1 478 ? -22.651 2.498 12.006 1.00 91.00 478 PRO A CA 1
ATOM 3749 C C . PRO A 1 478 ? -21.548 1.469 12.271 1.00 91.00 478 PRO A C 1
ATOM 3751 O O . PRO A 1 478 ? -21.788 0.446 12.905 1.00 91.00 478 PRO A O 1
ATOM 3754 N N . GLU A 1 479 ? -20.333 1.734 11.801 1.00 90.38 479 GLU A N 1
ATOM 3755 C CA . GLU A 1 479 ? -19.151 0.912 12.035 1.00 90.38 479 GLU A CA 1
ATOM 3756 C C . GLU A 1 479 ? -18.657 0.979 13.487 1.00 90.38 479 GLU A C 1
ATOM 3758 O O . GLU A 1 479 ? -17.801 0.188 13.880 1.00 90.38 479 GLU A O 1
ATOM 3763 N N . SER A 1 480 ? -19.184 1.895 14.302 1.00 93.62 480 SER A N 1
ATOM 3764 C CA . SER A 1 480 ? -18.838 1.982 15.719 1.00 93.62 480 SER A CA 1
ATOM 3765 C C . SER A 1 480 ? -19.383 0.781 16.490 1.00 93.62 480 SER A C 1
ATOM 3767 O O . SER A 1 480 ? -20.563 0.433 16.397 1.00 93.62 480 SER A O 1
ATOM 3769 N N . MET A 1 481 ? -18.529 0.145 17.286 1.00 95.38 481 MET A N 1
ATOM 3770 C CA . MET A 1 481 ? -18.844 -1.115 17.956 1.00 95.38 481 MET A CA 1
ATOM 3771 C C . MET A 1 481 ? -18.025 -1.309 19.232 1.00 95.38 481 MET A C 1
ATOM 3773 O O . MET A 1 481 ? -16.910 -0.801 19.366 1.00 95.38 481 MET A O 1
ATOM 3777 N N . ILE A 1 482 ? -18.555 -2.117 20.144 1.00 95.88 482 ILE A N 1
ATOM 3778 C CA . ILE A 1 482 ? -17.782 -2.716 21.231 1.00 95.88 482 ILE A CA 1
ATOM 3779 C C . ILE A 1 482 ? -17.201 -4.028 20.710 1.00 95.88 482 ILE A C 1
ATOM 3781 O O . ILE A 1 482 ? -17.908 -4.872 20.157 1.00 95.88 482 ILE A O 1
ATOM 3785 N N . GLN A 1 483 ? -15.896 -4.181 20.872 1.00 94.06 483 GLN A N 1
ATOM 3786 C CA . GLN A 1 483 ? -15.125 -5.337 20.451 1.00 94.06 483 GLN A CA 1
ATOM 3787 C C . GLN A 1 483 ? -14.688 -6.105 21.693 1.00 94.06 483 GLN A C 1
ATOM 3789 O O . GLN A 1 483 ? -13.954 -5.569 22.526 1.00 94.06 483 GLN A O 1
ATOM 3794 N N . ILE A 1 484 ? -15.122 -7.356 21.822 1.00 92.25 484 ILE A N 1
ATOM 3795 C CA . ILE A 1 484 ? -14.692 -8.239 22.906 1.00 92.25 484 ILE A CA 1
ATOM 3796 C C . ILE A 1 484 ? -13.621 -9.168 22.356 1.00 92.25 484 ILE A C 1
ATOM 3798 O O . ILE A 1 484 ? -13.891 -10.094 21.588 1.00 92.25 484 ILE A O 1
ATOM 3802 N N . TRP A 1 485 ? -12.385 -8.852 22.717 1.00 86.81 485 TRP A N 1
ATOM 3803 C CA . TRP A 1 485 ? -11.213 -9.623 22.339 1.00 86.81 485 TRP A CA 1
ATOM 3804 C C . TRP A 1 485 ? -11.149 -10.896 23.171 1.00 86.81 485 TRP A C 1
ATOM 3806 O O . TRP A 1 485 ? -11.470 -10.827 24.353 1.00 86.81 485 TRP A O 1
ATOM 3816 N N . PRO A 1 486 ? -10.713 -12.037 22.619 1.00 83.62 486 PRO A N 1
ATOM 3817 C CA . PRO A 1 486 ? -10.389 -13.190 23.449 1.00 83.62 486 PRO A CA 1
ATOM 3818 C C . PRO A 1 486 ? -9.231 -12.845 24.397 1.00 83.62 486 PRO A C 1
ATOM 3820 O O . PRO A 1 486 ? -8.448 -11.926 24.128 1.00 83.62 486 PRO A O 1
ATOM 3823 N N . GLU A 1 487 ? -9.110 -13.568 25.511 1.00 75.75 487 GLU A N 1
ATOM 3824 C CA . GLU A 1 487 ? -7.947 -13.457 26.391 1.00 75.75 487 GLU A CA 1
ATOM 3825 C C . GLU A 1 487 ? -6.690 -13.889 25.616 1.00 75.75 487 GLU A C 1
ATOM 3827 O O . GLU A 1 487 ? -6.390 -15.069 25.449 1.00 75.75 487 GLU A O 1
ATOM 3832 N N . TRP A 1 488 ? -5.983 -12.919 25.038 1.00 64.81 488 TRP A N 1
ATOM 3833 C CA . TRP A 1 488 ? -4.687 -13.162 24.424 1.00 64.81 488 TRP A CA 1
ATOM 3834 C C . TRP A 1 488 ? -3.644 -13.277 25.523 1.00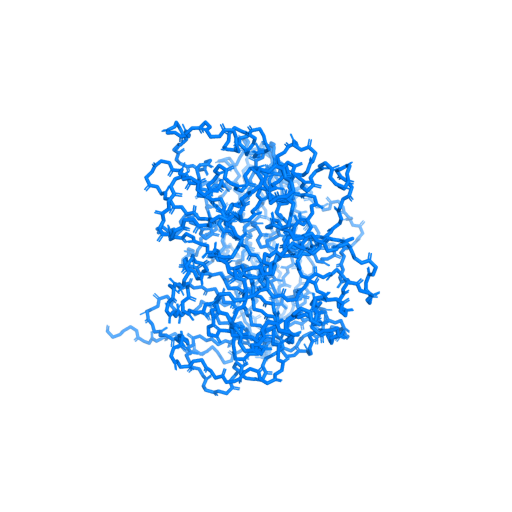 64.81 488 TRP A C 1
ATOM 3836 O O . TRP A 1 488 ? -3.602 -12.440 26.428 1.00 64.81 488 TRP A O 1
ATOM 3846 N N . GLU A 1 489 ? -2.745 -14.256 25.399 1.00 49.09 489 GLU A N 1
ATOM 3847 C CA . GLU A 1 489 ? -1.437 -14.163 26.033 1.00 49.09 489 GLU A CA 1
ATOM 3848 C C . GLU A 1 489 ? -0.791 -12.889 25.486 1.00 49.09 489 GLU A C 1
ATOM 3850 O O . GLU A 1 489 ? -0.199 -12.879 24.408 1.00 49.09 489 GLU A O 1
ATOM 3855 N N . THR A 1 490 ? -0.956 -11.768 26.190 1.00 47.41 490 THR A N 1
ATOM 3856 C CA . THR A 1 490 ? -0.166 -10.575 25.926 1.00 47.41 490 THR A CA 1
ATOM 3857 C C . THR A 1 490 ? 1.274 -11.047 26.005 1.00 47.41 490 THR A C 1
ATOM 3859 O O . THR A 1 490 ? 1.726 -11.411 27.094 1.00 47.41 490 THR A O 1
ATOM 3862 N N . THR A 1 491 ? 1.991 -11.099 24.879 1.00 42.25 491 THR A N 1
ATOM 3863 C CA . THR A 1 491 ? 3.447 -11.203 24.913 1.00 42.25 491 THR A CA 1
ATOM 3864 C C . THR A 1 491 ? 3.887 -10.054 25.795 1.00 42.25 491 THR A C 1
ATOM 3866 O O . THR A 1 491 ? 3.740 -8.901 25.391 1.00 42.25 491 THR A O 1
ATOM 3869 N N . ALA A 1 492 ? 4.262 -10.366 27.039 1.00 37.38 492 ALA A N 1
ATOM 3870 C CA . ALA A 1 492 ? 4.469 -9.365 28.066 1.00 37.38 492 ALA A CA 1
ATOM 3871 C C . ALA A 1 492 ? 5.360 -8.270 27.483 1.00 37.38 492 ALA A C 1
ATOM 3873 O O . ALA A 1 492 ? 6.437 -8.573 26.957 1.00 37.38 492 ALA A O 1
ATOM 3874 N N . ALA A 1 493 ? 4.885 -7.020 27.522 1.00 38.72 493 ALA A N 1
ATOM 3875 C CA . ALA A 1 493 ? 5.743 -5.890 27.212 1.00 38.72 493 ALA A CA 1
ATOM 3876 C C . ALA A 1 493 ? 7.015 -6.057 28.059 1.00 38.72 493 ALA A C 1
ATOM 3878 O O . ALA A 1 493 ? 6.897 -6.425 29.236 1.00 38.72 493 ALA A O 1
ATOM 3879 N N . PRO A 1 494 ? 8.216 -5.886 27.479 1.00 36.44 494 PRO A N 1
ATOM 3880 C CA . PRO A 1 494 ? 9.445 -6.069 28.230 1.00 36.44 494 PRO A CA 1
ATOM 3881 C C . PRO A 1 494 ? 9.364 -5.223 29.499 1.00 36.44 494 PRO A C 1
ATOM 3883 O O . PRO A 1 494 ? 8.998 -4.046 29.442 1.00 36.44 494 PRO A O 1
ATOM 3886 N N . GLN A 1 495 ? 9.655 -5.840 30.648 1.00 31.47 495 GLN A N 1
ATOM 3887 C CA . GLN A 1 495 ? 9.875 -5.074 31.867 1.00 31.47 495 GLN A CA 1
ATOM 3888 C C . GLN A 1 495 ? 10.979 -4.075 31.536 1.00 31.47 495 GLN A C 1
ATOM 3890 O O . GLN A 1 495 ? 12.058 -4.475 31.103 1.00 31.47 495 GLN A O 1
ATOM 3895 N N . SER A 1 496 ? 10.674 -2.783 31.636 1.00 32.97 496 SER A N 1
ATOM 3896 C CA . SER A 1 496 ? 11.684 -1.744 31.502 1.00 32.97 496 SER A CA 1
ATOM 3897 C C . SER A 1 496 ? 12.708 -1.965 32.613 1.00 32.97 496 SER A C 1
ATOM 3899 O O . SER A 1 496 ? 12.372 -1.754 33.782 1.00 32.97 496 SER A O 1
ATOM 3901 N N . GLU A 1 497 ? 13.898 -2.450 32.261 1.00 33.28 497 GLU A N 1
ATOM 3902 C CA . GLU A 1 497 ? 15.058 -2.445 33.160 1.00 33.28 497 GLU A CA 1
ATOM 3903 C C . GLU A 1 497 ? 15.561 -1.021 33.410 1.00 33.28 497 GLU A C 1
ATOM 3905 O O . GLU A 1 497 ? 15.587 -0.213 32.447 1.00 33.28 497 GLU A O 1
#